Protein 2MXM (pdb70)

Radius of gyration: 7.65 Å; Cα contacts (8 Å, |Δi|>4): 68; chains: 1; bounding box: 20×16×14 Å

Organism: Thrixopelma pruriens (NCBI:txid213387)

Solvent-accessible surface area: 2776 Å² total; per-residue (Å²): 160,45,38,81,111,24,122,130,7,104,70,242,92,66,113,16,27,126,54,18,90,2,12,90,132,81,91,98,0,76,128,113,221

Secondary structure (DSSP, 8-state):
--B-TT-B-BTTB--BPTTEEE-TTSSBEEE--

Structure (mmCIF, N/CA/C/O backbone):
data_2MXM
#
_entry.id   2MXM
#
loop_
_atom_site.group_PDB
_atom_site.id
_atom_site.type_symbol
_atom_site.label_atom_id
_atom_site.label_alt_id
_atom_site.label_comp_id
_atom_site.label_asym_id
_atom_site.label_entity_id
_atom_site.label_seq_id
_atom_site.pdbx_PDB_ins_code
_atom_site.Cartn_x
_atom_site.Cartn_y
_atom_site.Cartn_z
_atom_site.occupancy
_atom_site.B_iso_or_equiv
_atom_site.auth_seq_id
_atom_site.auth_comp_id
_atom_site.auth_asym_id
_atom_site.auth_atom_id
_atom_site.pdbx_PDB_model_num
ATOM 1 N N . ASP A 1 1 ? -11.089 -3.490 -2.173 1.00 0.00 1 ASP A N 1
ATOM 2 C CA . ASP A 1 1 ? -10.109 -4.573 -2.201 1.00 0.00 1 ASP A CA 1
ATOM 3 C C . ASP A 1 1 ? -8.767 -3.949 -1.875 1.00 0.00 1 ASP A C 1
ATOM 4 O O . ASP A 1 1 ? -8.660 -2.709 -1.826 1.00 0.00 1 ASP A O 1
ATOM 15 N N . CYS A 1 2 ? -7.766 -4.744 -1.667 1.00 0.00 2 CYS A N 1
ATOM 16 C CA . CYS A 1 2 ? -6.480 -4.241 -1.296 1.00 0.00 2 CYS A CA 1
ATOM 17 C C . CYS A 1 2 ? -5.684 -3.805 -2.518 1.00 0.00 2 CYS A C 1
ATOM 18 O O . CYS A 1 2 ? -5.872 -4.332 -3.648 1.00 0.00 2 CYS A O 1
ATOM 25 N N . LEU A 1 3 ? -4.832 -2.833 -2.308 1.00 0.00 3 LEU A N 1
ATOM 26 C CA . LEU A 1 3 ? -3.958 -2.343 -3.329 1.00 0.00 3 LEU A CA 1
ATOM 27 C C . LEU A 1 3 ? -2.878 -3.362 -3.532 1.00 0.00 3 LEU A C 1
ATOM 28 O O . LEU A 1 3 ? -2.277 -3.848 -2.569 1.00 0.00 3 LEU A O 1
ATOM 44 N N . LYS A 1 4 ? -2.649 -3.687 -4.747 1.00 0.00 4 LYS A N 1
ATOM 45 C CA . LYS A 1 4 ? -1.759 -4.759 -5.094 1.00 0.00 4 LYS A CA 1
ATOM 46 C C . LYS A 1 4 ? -0.368 -4.249 -5.404 1.00 0.00 4 LYS A C 1
ATOM 47 O O . LYS A 1 4 ? -0.105 -3.054 -5.284 1.00 0.00 4 LYS A O 1
ATOM 66 N N . PHE A 1 5 ? 0.525 -5.145 -5.744 1.00 0.00 5 PHE A N 1
ATOM 67 C CA . PHE A 1 5 ? 1.910 -4.795 -5.974 1.00 0.00 5 PHE A CA 1
ATOM 68 C C . PHE A 1 5 ? 2.039 -3.813 -7.130 1.00 0.00 5 PHE A C 1
ATOM 69 O O . PHE A 1 5 ? 1.614 -4.099 -8.262 1.00 0.00 5 PHE A O 1
ATOM 86 N N . GLY A 1 6 ? 2.589 -2.655 -6.828 1.00 0.00 6 GLY A N 1
ATOM 87 C CA . GLY A 1 6 ? 2.765 -1.631 -7.818 1.00 0.00 6 GLY A CA 1
ATOM 88 C C . GLY A 1 6 ? 1.638 -0.623 -7.809 1.00 0.00 6 GLY A C 1
ATOM 89 O O . GLY A 1 6 ? 1.713 0.412 -8.497 1.00 0.00 6 GLY A O 1
ATOM 93 N N . TRP A 1 7 ? 0.609 -0.882 -7.004 1.00 0.00 7 TRP A N 1
ATOM 94 C CA . TRP A 1 7 ? -0.536 0.002 -6.973 1.00 0.00 7 TRP A CA 1
ATOM 95 C C . TRP A 1 7 ? -0.208 1.232 -6.190 1.00 0.00 7 TRP A C 1
ATOM 96 O O . TRP A 1 7 ? 0.513 1.165 -5.194 1.00 0.00 7 TRP A O 1
ATOM 117 N N . LYS A 1 8 ? -0.712 2.340 -6.642 1.00 0.00 8 LYS A N 1
ATOM 118 C CA . LYS A 1 8 ? -0.419 3.611 -6.035 1.00 0.00 8 LYS A CA 1
ATOM 119 C C . LYS A 1 8 ? -1.225 3.786 -4.756 1.00 0.00 8 LYS A C 1
ATOM 120 O O . LYS A 1 8 ? -2.440 3.518 -4.726 1.00 0.00 8 LYS A O 1
ATOM 139 N N . CYS A 1 9 ? -0.552 4.216 -3.723 1.00 0.00 9 CYS A N 1
ATOM 140 C CA . CYS A 1 9 ? -1.126 4.339 -2.402 1.00 0.00 9 CYS A CA 1
ATOM 141 C C . CYS A 1 9 ? -0.714 5.660 -1.766 1.00 0.00 9 CYS A C 1
ATOM 142 O O . CYS A 1 9 ? -0.032 6.481 -2.393 1.00 0.00 9 CYS A O 1
ATOM 149 N N . ASN A 1 10 ? -1.150 5.872 -0.551 1.00 0.00 10 ASN A N 1
ATOM 150 C CA . ASN A 1 10 ? -0.784 7.023 0.236 1.00 0.00 10 ASN A CA 1
ATOM 151 C C . ASN A 1 10 ? -0.159 6.498 1.500 1.00 0.00 10 ASN A C 1
ATOM 152 O O . ASN A 1 10 ? -0.814 5.762 2.229 1.00 0.00 10 ASN A O 1
ATOM 163 N N . PRO A 1 11 ? 1.103 6.866 1.786 1.00 0.00 11 PRO A N 1
ATOM 164 C CA . PRO A 1 11 ? 1.887 6.305 2.909 1.00 0.00 11 PRO A CA 1
ATOM 165 C C . PRO A 1 11 ? 1.204 6.355 4.292 1.00 0.00 11 PRO A C 1
ATOM 166 O O . PRO A 1 11 ? 1.508 5.538 5.157 1.00 0.00 11 PRO A O 1
ATOM 177 N N . ARG A 1 12 ? 0.289 7.291 4.498 1.00 0.00 12 ARG A N 1
ATOM 178 C CA . ARG A 1 12 ? -0.410 7.384 5.776 1.00 0.00 12 ARG A CA 1
ATOM 179 C C . ARG A 1 12 ? -1.519 6.354 5.915 1.00 0.00 12 ARG A C 1
ATOM 180 O O . ARG A 1 12 ? -1.828 5.914 7.020 1.00 0.00 12 ARG A O 1
ATOM 201 N N . ASN A 1 13 ? -2.104 5.974 4.819 1.00 0.00 13 ASN A N 1
ATOM 202 C CA . ASN A 1 13 ? -3.196 5.022 4.844 1.00 0.00 13 ASN A CA 1
ATOM 203 C C . ASN A 1 13 ? -2.857 3.828 3.990 1.00 0.00 13 ASN A C 1
ATOM 204 O O . ASN A 1 13 ? -3.062 3.836 2.766 1.00 0.00 13 ASN A O 1
ATOM 215 N N . ASP A 1 14 ? -2.292 2.831 4.615 1.00 0.00 14 ASP A N 1
ATOM 216 C CA . ASP A 1 14 ? -1.903 1.624 3.923 1.00 0.00 14 ASP A CA 1
ATOM 217 C C . ASP A 1 14 ? -3.135 0.818 3.601 1.00 0.00 14 ASP A C 1
ATOM 218 O O . ASP A 1 14 ? -3.903 0.441 4.500 1.00 0.00 14 ASP A O 1
ATOM 227 N N . LYS A 1 15 ? -3.349 0.595 2.339 1.00 0.00 15 LYS A N 1
ATOM 228 C CA . LYS A 1 15 ? -4.458 -0.202 1.876 1.00 0.00 15 LYS A CA 1
ATOM 229 C C . LYS A 1 15 ? -3.942 -1.317 1.002 1.00 0.00 15 LYS A C 1
ATOM 230 O O . LYS A 1 15 ? -4.694 -1.933 0.246 1.00 0.00 15 LYS A O 1
ATOM 249 N N . CYS A 1 16 ? -2.670 -1.610 1.145 1.00 0.00 16 CYS A N 1
ATOM 250 C CA . CYS A 1 16 ? -2.038 -2.616 0.333 1.00 0.00 16 CYS A CA 1
ATOM 251 C C . CYS A 1 16 ? -2.378 -4.010 0.871 1.00 0.00 16 CYS A C 1
ATOM 252 O O . CYS A 1 16 ? -2.760 -4.161 2.045 1.00 0.00 16 CYS A O 1
ATOM 259 N N . CYS A 1 17 ? -2.281 -5.000 0.015 1.00 0.00 17 CYS A N 1
ATOM 260 C CA . CYS A 1 17 ? -2.578 -6.389 0.357 1.00 0.00 17 CYS A CA 1
ATOM 261 C C . CYS A 1 17 ? -1.694 -6.927 1.494 1.00 0.00 17 CYS A C 1
ATOM 262 O O . CYS A 1 17 ? -0.688 -6.326 1.852 1.00 0.00 17 CYS A O 1
ATOM 269 N N . SER A 1 18 ? -2.086 -8.036 2.060 1.00 0.00 18 SER A N 1
ATOM 270 C CA . SER A 1 18 ? -1.384 -8.624 3.171 1.00 0.00 18 SER A CA 1
ATOM 271 C C . SER A 1 18 ? 0.011 -9.108 2.748 1.00 0.00 18 SER A C 1
ATOM 272 O O . SER A 1 18 ? 0.152 -9.945 1.848 1.00 0.00 18 SER A O 1
ATOM 280 N N . GLY A 1 19 ? 1.030 -8.530 3.362 1.00 0.00 19 GLY A N 1
ATOM 281 C CA . GLY A 1 19 ? 2.398 -8.862 3.025 1.00 0.00 19 GLY A CA 1
ATOM 282 C C . GLY A 1 19 ?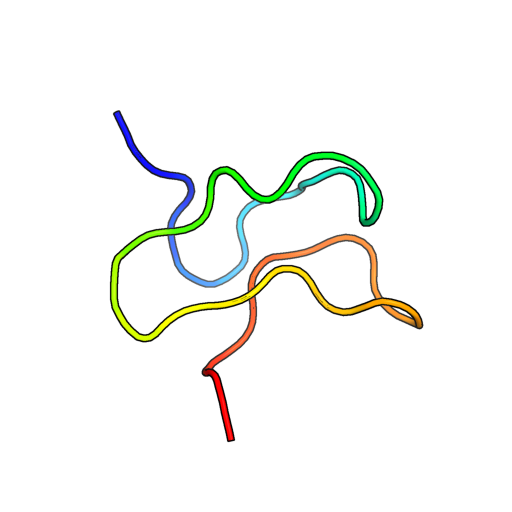 2.989 -7.809 2.124 1.00 0.00 19 GLY A C 1
ATOM 283 O O . GLY A 1 19 ? 4.169 -7.849 1.757 1.00 0.00 19 GLY A O 1
ATOM 287 N N . LEU A 1 20 ? 2.165 -6.872 1.774 1.00 0.00 20 LEU A N 1
ATOM 288 C CA . LEU A 1 20 ? 2.505 -5.804 0.917 1.00 0.00 20 LEU A CA 1
ATOM 289 C C . LEU A 1 20 ? 2.331 -4.524 1.718 1.00 0.00 20 LEU A C 1
ATOM 290 O O . LEU A 1 20 ? 1.408 -4.429 2.524 1.00 0.00 20 LEU A O 1
ATOM 306 N N . LYS A 1 21 ? 3.177 -3.566 1.522 1.00 0.00 21 LYS A N 1
ATOM 307 C CA . LYS A 1 21 ? 3.108 -2.354 2.294 1.00 0.00 21 LYS A CA 1
ATOM 308 C C . LYS A 1 21 ? 3.327 -1.142 1.414 1.00 0.00 21 LYS A C 1
ATOM 309 O O . LYS A 1 21 ? 4.053 -1.201 0.420 1.00 0.00 21 LYS A O 1
ATOM 328 N N . CYS A 1 22 ? 2.688 -0.074 1.765 1.00 0.00 22 CYS A N 1
ATOM 329 C CA . CYS A 1 22 ? 2.851 1.175 1.076 1.00 0.00 22 CYS A CA 1
ATOM 330 C C . CYS A 1 22 ? 4.167 1.789 1.539 1.00 0.00 22 CYS A C 1
ATOM 331 O O . CYS A 1 22 ? 4.378 1.986 2.753 1.00 0.00 22 CYS A O 1
ATOM 338 N N . GLY A 1 23 ? 5.068 2.031 0.607 1.00 0.00 23 GLY A N 1
ATOM 339 C CA . GLY A 1 23 ? 6.353 2.568 0.966 1.00 0.00 23 GLY A CA 1
ATOM 340 C C . GLY A 1 23 ? 6.287 4.034 1.274 1.00 0.00 23 GLY A C 1
ATOM 341 O O . GLY A 1 23 ? 5.652 4.796 0.555 1.00 0.00 23 GLY A O 1
ATOM 345 N N . SER A 1 24 ? 6.982 4.423 2.302 1.00 0.00 24 SER A N 1
ATOM 346 C CA . SER A 1 24 ? 6.990 5.785 2.781 1.00 0.00 24 SER A CA 1
ATOM 347 C C . SER A 1 24 ? 7.719 6.711 1.818 1.00 0.00 24 SER A C 1
ATOM 348 O O . SER A 1 24 ? 7.261 7.818 1.535 1.00 0.00 24 SER A O 1
ATOM 356 N N . ASN A 1 25 ? 8.827 6.236 1.284 1.00 0.00 25 ASN A N 1
ATOM 357 C CA . ASN A 1 25 ? 9.618 7.011 0.330 1.00 0.00 25 ASN A CA 1
ATOM 358 C C . ASN A 1 25 ? 9.206 6.651 -1.087 1.00 0.00 25 ASN A C 1
ATOM 359 O O . ASN A 1 25 ? 9.870 6.997 -2.066 1.00 0.00 25 ASN A O 1
ATOM 370 N N . HIS A 1 26 ? 8.084 5.979 -1.184 1.00 0.00 26 HIS A N 1
ATOM 371 C CA . HIS A 1 26 ? 7.512 5.577 -2.439 1.00 0.00 26 HIS A CA 1
ATOM 372 C C . HIS A 1 26 ? 6.107 6.124 -2.517 1.00 0.00 26 HIS A C 1
ATOM 373 O O . HIS A 1 26 ? 5.696 6.921 -1.663 1.00 0.00 26 HIS A O 1
ATOM 387 N N . ASN A 1 27 ? 5.392 5.749 -3.531 1.00 0.00 27 ASN A N 1
ATOM 388 C CA . ASN A 1 27 ? 4.022 6.184 -3.692 1.00 0.00 27 ASN A CA 1
ATOM 389 C C . ASN A 1 27 ? 3.196 4.985 -4.128 1.00 0.00 27 ASN A C 1
ATOM 390 O O . ASN A 1 27 ? 2.059 5.091 -4.582 1.00 0.00 27 ASN A O 1
ATOM 401 N N . TRP A 1 28 ? 3.771 3.831 -3.917 1.00 0.00 28 TRP A N 1
ATOM 402 C CA . TRP A 1 28 ? 3.177 2.583 -4.332 1.00 0.00 28 TRP A CA 1
ATOM 403 C C . TRP A 1 28 ? 3.380 1.466 -3.309 1.00 0.00 28 TRP A C 1
ATOM 404 O O . TRP A 1 28 ? 4.235 1.555 -2.406 1.00 0.00 28 TRP A O 1
ATOM 425 N N . CYS A 1 29 ? 2.58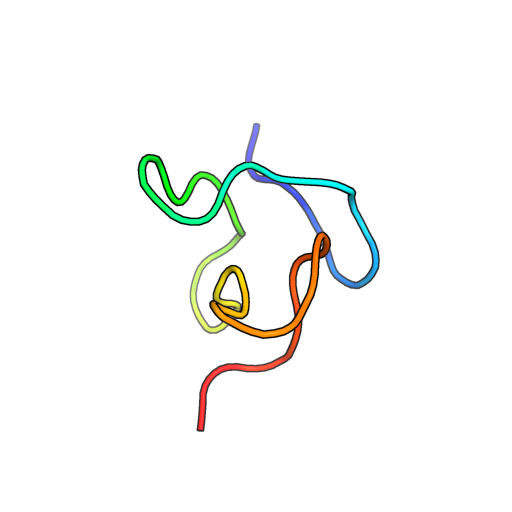7 0.451 -3.466 1.00 0.00 29 CYS A N 1
ATOM 426 C CA . CYS A 1 29 ? 2.628 -0.746 -2.669 1.00 0.00 29 CYS A CA 1
ATOM 427 C C . CYS A 1 29 ? 3.799 -1.648 -3.095 1.00 0.00 29 CYS A C 1
ATOM 428 O O . CYS A 1 29 ? 3.846 -2.122 -4.246 1.00 0.00 29 CYS A O 1
ATOM 435 N N . LYS A 1 30 ? 4.732 -1.869 -2.184 1.00 0.00 30 LYS A N 1
ATOM 436 C CA . LYS A 1 30 ? 5.890 -2.728 -2.413 1.00 0.00 30 LYS A CA 1
ATOM 437 C C . LYS A 1 30 ? 5.861 -3.860 -1.402 1.00 0.00 30 LYS A C 1
ATOM 438 O O . LYS A 1 30 ? 5.087 -3.810 -0.445 1.00 0.00 30 LYS A O 1
ATOM 457 N N . LEU A 1 31 ? 6.678 -4.865 -1.604 1.00 0.00 31 LEU A N 1
ATOM 458 C CA . LEU A 1 31 ? 6.686 -6.032 -0.728 1.00 0.00 31 LEU A CA 1
ATOM 459 C C . LEU A 1 31 ? 7.223 -5.671 0.635 1.00 0.00 31 LEU A C 1
ATOM 460 O O . LEU A 1 31 ? 8.299 -5.073 0.750 1.00 0.00 31 LEU A O 1
ATOM 476 N N . HIS A 1 32 ? 6.470 -6.020 1.656 1.00 0.00 32 HIS A N 1
ATOM 477 C CA . HIS A 1 32 ? 6.812 -5.690 3.017 1.00 0.00 32 HIS A CA 1
ATOM 478 C C . HIS A 1 32 ? 8.028 -6.484 3.480 1.00 0.00 32 HIS A C 1
ATOM 479 O O . HIS A 1 32 ? 8.041 -7.722 3.433 1.00 0.00 32 HIS A O 1
ATOM 493 N N . LEU A 1 33 ? 9.030 -5.780 3.903 1.00 0.00 33 LEU A N 1
ATOM 494 C CA . LEU A 1 33 ? 10.231 -6.376 4.397 1.00 0.00 33 LEU A CA 1
ATOM 495 C C . LEU A 1 33 ? 10.779 -5.479 5.485 1.00 0.00 33 LEU A C 1
ATOM 496 O O . LEU A 1 33 ? 10.453 -5.690 6.657 1.00 0.00 33 LEU A O 1
ATOM 513 N N . ASP A 1 1 ? -11.404 -4.958 -1.973 1.00 0.00 1 ASP A N 2
ATOM 514 C CA . ASP A 1 1 ? -10.103 -5.603 -2.046 1.00 0.00 1 ASP A CA 2
ATOM 515 C C . ASP A 1 1 ? -9.027 -4.630 -1.648 1.00 0.00 1 ASP A C 2
ATOM 516 O O . ASP A 1 1 ? -9.295 -3.439 -1.460 1.00 0.00 1 ASP A O 2
ATOM 527 N N . CYS A 1 2 ? -7.838 -5.137 -1.492 1.00 0.00 2 CYS A N 2
ATOM 528 C CA . CYS A 1 2 ? -6.669 -4.362 -1.131 1.00 0.00 2 CYS A CA 2
ATOM 529 C C . CYS A 1 2 ? -5.933 -3.848 -2.376 1.00 0.00 2 CYS A C 2
ATOM 530 O O . CYS A 1 2 ? -6.230 -4.270 -3.504 1.00 0.00 2 CYS A O 2
ATOM 537 N N . LEU A 1 3 ? -4.987 -2.949 -2.173 1.00 0.00 3 LEU A N 2
ATOM 538 C CA . LEU A 1 3 ? -4.165 -2.440 -3.248 1.00 0.00 3 LEU A CA 2
ATOM 539 C C . LEU A 1 3 ? -3.095 -3.466 -3.555 1.00 0.00 3 LEU A C 2
ATOM 540 O O . LEU A 1 3 ? -2.456 -4.000 -2.637 1.00 0.00 3 LEU A O 2
ATOM 556 N N . LYS A 1 4 ? -2.884 -3.721 -4.810 1.00 0.00 4 LYS A N 2
ATOM 557 C CA . LYS A 1 4 ? -1.955 -4.762 -5.234 1.00 0.00 4 LYS A CA 2
ATOM 558 C C . LYS A 1 4 ? -0.547 -4.210 -5.397 1.00 0.00 4 LYS A C 2
ATOM 559 O O . LYS A 1 4 ? -0.312 -3.014 -5.198 1.00 0.00 4 LYS A O 2
ATOM 578 N N . PHE A 1 5 ? 0.389 -5.083 -5.737 1.00 0.00 5 PHE A N 2
ATOM 579 C CA . PHE A 1 5 ? 1.779 -4.702 -5.913 1.00 0.00 5 PHE A CA 2
ATOM 580 C C . PHE A 1 5 ? 1.911 -3.665 -7.008 1.00 0.00 5 PHE A C 2
ATOM 581 O O . PHE A 1 5 ? 1.378 -3.830 -8.104 1.00 0.00 5 PHE A O 2
ATOM 598 N N . GLY A 1 6 ? 2.561 -2.580 -6.683 1.00 0.00 6 GLY A N 2
ATOM 599 C CA . GLY A 1 6 ? 2.762 -1.535 -7.634 1.00 0.00 6 GLY A CA 2
ATOM 600 C C . GLY A 1 6 ? 1.665 -0.507 -7.603 1.00 0.00 6 GLY A C 2
ATOM 601 O O . GLY A 1 6 ? 1.777 0.533 -8.247 1.00 0.00 6 GLY A O 2
ATOM 605 N N . TRP A 1 7 ? 0.613 -0.760 -6.841 1.00 0.00 7 TRP A N 2
ATOM 606 C CA . TRP A 1 7 ? -0.487 0.181 -6.791 1.00 0.00 7 TRP A CA 2
ATOM 607 C C . TRP A 1 7 ? -0.117 1.360 -5.947 1.00 0.00 7 TRP A C 2
ATOM 608 O O . TRP A 1 7 ? 0.539 1.204 -4.923 1.00 0.00 7 TRP A O 2
ATOM 629 N N . LYS A 1 8 ? -0.508 2.528 -6.386 1.00 0.00 8 LYS A N 2
ATOM 630 C CA . LYS A 1 8 ? -0.195 3.754 -5.691 1.00 0.00 8 LYS A CA 2
ATOM 631 C C . LYS A 1 8 ? -0.908 3.795 -4.353 1.00 0.00 8 LYS A C 2
ATOM 632 O O . LYS A 1 8 ? -2.146 3.735 -4.285 1.00 0.00 8 LYS A O 2
ATOM 651 N N . CYS A 1 9 ? -0.140 3.871 -3.311 1.00 0.00 9 CYS A N 2
ATOM 652 C CA . CYS A 1 9 ? -0.661 3.881 -1.976 1.00 0.00 9 CYS A CA 2
ATOM 653 C C . CYS A 1 9 ? -0.679 5.302 -1.455 1.00 0.00 9 CYS A C 2
ATOM 654 O O . CYS A 1 9 ? -0.175 6.233 -2.117 1.00 0.00 9 CYS A O 2
ATOM 661 N N . ASN A 1 10 ? -1.248 5.480 -0.299 1.00 0.00 10 ASN A N 2
ATOM 662 C CA . ASN A 1 10 ? -1.329 6.768 0.318 1.00 0.00 10 ASN A CA 2
ATOM 663 C C . ASN A 1 10 ? -0.430 6.732 1.527 1.00 0.00 10 ASN A C 2
ATOM 664 O O . ASN A 1 10 ? -0.538 5.816 2.328 1.00 0.00 10 ASN A O 2
ATOM 675 N N . PRO A 1 11 ? 0.493 7.694 1.672 1.00 0.00 11 PRO A N 2
ATOM 676 C CA . PRO A 1 11 ? 1.429 7.728 2.802 1.00 0.00 11 PRO A CA 2
ATOM 677 C C . PRO A 1 11 ? 0.724 7.696 4.156 1.00 0.00 11 PRO A C 2
ATOM 678 O O . PRO A 1 11 ? 1.213 7.092 5.111 1.00 0.00 11 PRO A O 2
ATOM 689 N N . ARG A 1 12 ? -0.430 8.314 4.231 1.00 0.00 12 ARG A N 2
ATOM 690 C CA . ARG A 1 12 ? -1.173 8.329 5.462 1.00 0.00 12 ARG A CA 2
ATOM 691 C C . ARG A 1 12 ? -1.893 7.020 5.718 1.00 0.00 12 ARG A C 2
ATOM 692 O O . ARG A 1 12 ? -2.007 6.589 6.860 1.00 0.00 12 ARG A O 2
ATOM 713 N N . ASN A 1 13 ? -2.343 6.371 4.676 1.00 0.00 13 ASN A N 2
ATOM 714 C CA . ASN A 1 13 ? -3.123 5.155 4.835 1.00 0.00 13 ASN A CA 2
ATOM 715 C C . ASN A 1 13 ? -2.728 4.055 3.857 1.00 0.00 13 ASN A C 2
ATOM 716 O O . ASN A 1 13 ? -2.903 4.168 2.637 1.00 0.00 13 ASN A O 2
ATOM 727 N N . ASP A 1 14 ? -2.166 3.007 4.407 1.00 0.00 14 ASP A N 2
ATOM 728 C CA . ASP A 1 14 ? -1.786 1.828 3.649 1.00 0.00 14 ASP A CA 2
ATOM 729 C C . ASP A 1 14 ? -3.004 0.966 3.451 1.00 0.00 14 ASP A C 2
ATOM 730 O O . ASP A 1 14 ? -3.684 0.616 4.412 1.00 0.00 14 ASP A O 2
ATOM 739 N N . LYS A 1 15 ? -3.300 0.652 2.233 1.00 0.00 15 LYS A N 2
ATOM 740 C CA . LYS A 1 15 ? -4.414 -0.216 1.928 1.00 0.00 15 LYS A CA 2
ATOM 741 C C . LYS A 1 15 ? -3.913 -1.356 1.070 1.00 0.00 15 LYS A C 2
ATOM 742 O O . LYS A 1 15 ? -4.675 -1.982 0.337 1.00 0.00 15 LYS A O 2
ATOM 761 N N . CYS A 1 16 ? -2.633 -1.651 1.200 1.00 0.00 16 CYS A N 2
ATOM 762 C CA . CYS A 1 16 ? -2.003 -2.665 0.388 1.00 0.00 16 CYS A CA 2
ATOM 763 C C . CYS A 1 16 ? -2.353 -4.062 0.903 1.00 0.00 16 CYS A C 2
ATOM 764 O O . CYS A 1 16 ? -2.722 -4.233 2.075 1.00 0.00 16 CYS A O 2
ATOM 771 N N . CYS A 1 17 ? -2.276 -5.029 0.025 1.00 0.00 17 CYS A N 2
ATOM 772 C CA . CYS A 1 17 ? -2.593 -6.423 0.332 1.00 0.00 17 CYS A CA 2
ATOM 773 C C . CYS A 1 17 ? -1.702 -7.029 1.417 1.00 0.00 17 CYS A C 2
ATOM 774 O O . CYS A 1 17 ? -0.711 -6.430 1.842 1.00 0.00 17 CYS A O 2
ATOM 781 N N . SER A 1 18 ? -2.079 -8.196 1.881 1.00 0.00 18 SER A N 2
ATOM 782 C CA . SER A 1 18 ? -1.339 -8.899 2.883 1.00 0.00 18 SER A CA 2
ATOM 783 C C . SER A 1 18 ? 0.034 -9.287 2.333 1.00 0.00 18 SER A C 2
ATOM 784 O O . SER A 1 18 ? 0.136 -9.875 1.236 1.00 0.00 18 SER A O 2
ATOM 792 N N . GLY A 1 19 ? 1.073 -8.909 3.050 1.00 0.00 19 GLY A N 2
ATOM 793 C CA . GLY A 1 19 ? 2.423 -9.194 2.620 1.00 0.00 19 GLY A CA 2
ATOM 794 C C . GLY A 1 19 ? 2.946 -8.101 1.729 1.00 0.00 19 GLY A C 2
ATOM 795 O O . GLY A 1 19 ? 3.999 -8.233 1.087 1.00 0.00 19 GLY A O 2
ATOM 799 N N . LEU A 1 20 ? 2.231 -7.017 1.700 1.00 0.00 20 LEU A N 2
ATOM 800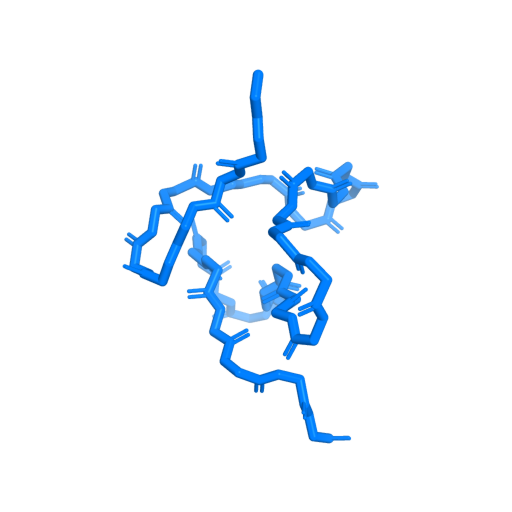 C CA . LEU A 1 20 ? 2.544 -5.912 0.872 1.00 0.00 20 LEU A CA 2
ATOM 801 C C . LEU A 1 20 ? 2.471 -4.665 1.743 1.00 0.00 20 LEU A C 2
ATOM 802 O O . LEU A 1 20 ? 1.651 -4.608 2.666 1.00 0.00 20 LEU A O 2
ATOM 818 N N . LYS A 1 21 ? 3.300 -3.695 1.483 1.00 0.00 21 LYS A N 2
ATOM 819 C CA . LYS A 1 21 ? 3.308 -2.497 2.292 1.00 0.00 21 LYS A CA 2
ATOM 820 C C . LYS A 1 21 ? 3.620 -1.300 1.427 1.00 0.00 21 LYS A C 2
ATOM 821 O O . LYS A 1 21 ? 4.404 -1.393 0.485 1.00 0.00 21 LYS A O 2
ATOM 840 N N . CYS A 1 22 ? 2.988 -0.216 1.735 1.00 0.00 22 CYS A N 2
ATOM 841 C CA . CYS A 1 22 ? 3.210 1.066 1.100 1.00 0.00 22 CYS A CA 2
ATOM 842 C C . CYS A 1 22 ? 4.671 1.482 1.310 1.00 0.00 22 CYS A C 2
ATOM 843 O O . CYS A 1 22 ? 5.222 1.320 2.421 1.00 0.00 22 CYS A O 2
ATOM 850 N N . GLY A 1 23 ? 5.306 1.945 0.260 1.00 0.00 23 GLY A N 2
ATOM 851 C CA . GLY A 1 23 ? 6.688 2.344 0.338 1.00 0.00 23 GLY A CA 2
ATOM 852 C C . GLY A 1 23 ? 6.873 3.704 0.976 1.00 0.00 23 GLY A C 2
ATOM 853 O O . GLY A 1 23 ? 5.930 4.505 1.046 1.00 0.00 23 GLY A O 2
ATOM 857 N N . SER A 1 24 ? 8.064 3.952 1.463 1.00 0.00 24 SER A N 2
ATOM 858 C CA . SER A 1 24 ? 8.416 5.213 2.044 1.00 0.00 24 SER A CA 2
ATOM 859 C C . SER A 1 24 ? 8.606 6.228 0.926 1.00 0.00 24 SER A C 2
ATOM 860 O O . SER A 1 24 ? 7.903 7.251 0.849 1.00 0.00 24 SER A O 2
ATOM 868 N N . ASN A 1 25 ? 9.548 5.930 0.069 1.00 0.00 25 ASN A N 2
ATOM 869 C CA . ASN A 1 25 ? 9.782 6.676 -1.138 1.00 0.00 25 ASN A CA 2
ATOM 870 C C . ASN A 1 25 ? 9.106 5.899 -2.223 1.00 0.00 25 ASN A C 2
ATOM 871 O O . ASN A 1 25 ? 9.118 4.655 -2.170 1.00 0.00 25 ASN A O 2
ATOM 882 N N . HIS A 1 26 ? 8.526 6.597 -3.183 1.00 0.00 26 HIS A N 2
ATOM 883 C CA . HIS A 1 26 ? 7.682 5.986 -4.211 1.00 0.00 26 HIS A CA 2
ATOM 884 C C . HIS A 1 26 ? 6.474 5.387 -3.549 1.00 0.00 26 HIS A C 2
ATOM 885 O O . HIS A 1 26 ? 6.506 4.257 -3.048 1.00 0.00 26 HIS A O 2
ATOM 899 N N . ASN A 1 27 ? 5.423 6.143 -3.501 1.00 0.00 27 ASN A N 2
ATOM 900 C CA . ASN A 1 27 ? 4.236 5.713 -2.827 1.00 0.00 27 ASN A CA 2
ATOM 901 C C . ASN A 1 27 ? 3.431 4.721 -3.606 1.00 0.00 27 ASN A C 2
ATOM 902 O O . ASN A 1 27 ? 2.433 5.043 -4.252 1.00 0.00 27 ASN A O 2
ATOM 913 N N . TRP A 1 28 ? 3.916 3.528 -3.586 1.00 0.00 28 TRP A N 2
ATOM 914 C CA . TRP A 1 28 ? 3.267 2.404 -4.143 1.00 0.00 28 TRP A CA 2
ATOM 915 C C . TRP A 1 28 ? 3.409 1.225 -3.207 1.00 0.00 28 TRP A C 2
ATOM 916 O O . TRP A 1 28 ? 4.252 1.231 -2.299 1.00 0.00 28 TRP A O 2
ATOM 937 N N . CYS A 1 29 ? 2.573 0.273 -3.392 1.00 0.00 29 CYS A N 2
ATOM 938 C CA . CYS A 1 29 ? 2.595 -0.945 -2.640 1.00 0.00 29 CYS A CA 2
ATOM 939 C C . CYS A 1 29 ? 3.788 -1.810 -3.067 1.00 0.00 29 CYS A C 2
ATOM 940 O O . CYS A 1 29 ? 3.866 -2.263 -4.223 1.00 0.00 29 CYS A O 2
ATOM 947 N N . LYS A 1 30 ? 4.727 -1.987 -2.158 1.00 0.00 30 LYS A N 2
ATOM 948 C CA . LYS A 1 30 ? 5.930 -2.770 -2.388 1.00 0.00 30 LYS A CA 2
ATOM 949 C C . LYS A 1 30 ? 5.832 -4.050 -1.576 1.00 0.00 30 LYS A C 2
ATOM 950 O O . LYS A 1 30 ? 4.927 -4.184 -0.743 1.00 0.00 30 LYS A O 2
ATOM 969 N N . LEU A 1 31 ? 6.753 -4.972 -1.795 1.00 0.00 31 LEU A N 2
ATOM 970 C CA . LEU A 1 31 ? 6.784 -6.214 -1.040 1.00 0.00 31 LEU A CA 2
ATOM 971 C C . LEU A 1 31 ? 7.153 -5.907 0.400 1.00 0.00 31 LEU A C 2
ATOM 972 O O . LEU A 1 31 ? 8.159 -5.217 0.656 1.00 0.00 31 LEU A O 2
ATOM 988 N N . HIS A 1 32 ? 6.344 -6.372 1.327 1.00 0.00 32 HIS A N 2
ATOM 989 C CA . HIS A 1 32 ? 6.599 -6.139 2.734 1.00 0.00 32 HIS A CA 2
ATOM 990 C C . HIS A 1 32 ? 7.720 -7.044 3.202 1.00 0.00 32 HIS A C 2
ATOM 991 O O . HIS A 1 32 ? 7.566 -8.270 3.258 1.00 0.00 32 HIS A O 2
ATOM 1005 N N . LEU A 1 33 ? 8.828 -6.448 3.497 1.00 0.00 33 LEU A N 2
ATOM 1006 C CA . LEU A 1 33 ? 9.980 -7.149 3.962 1.00 0.00 33 LEU A CA 2
ATOM 1007 C C . LEU A 1 33 ? 10.085 -6.938 5.450 1.00 0.00 33 LEU A C 2
ATOM 1008 O O . LEU A 1 33 ? 9.691 -7.832 6.213 1.00 0.00 33 LEU A O 2
ATOM 1025 N N . ASP A 1 1 ? -11.348 -4.344 -1.132 1.00 0.00 1 ASP A N 3
ATOM 1026 C CA . ASP A 1 1 ? -10.244 -4.657 -2.048 1.00 0.00 1 ASP A CA 3
ATOM 1027 C C . ASP A 1 1 ? -8.957 -4.054 -1.524 1.00 0.00 1 ASP A C 3
ATOM 1028 O O . ASP A 1 1 ? -8.939 -2.915 -1.060 1.00 0.00 1 ASP A O 3
ATOM 1039 N N . CYS A 1 2 ? -7.912 -4.828 -1.511 1.00 0.00 2 CYS A N 3
ATOM 1040 C CA . CYS A 1 2 ? -6.613 -4.328 -1.131 1.00 0.00 2 CYS A CA 3
ATOM 1041 C C . CYS A 1 2 ? -5.850 -3.848 -2.369 1.00 0.00 2 CYS A C 3
ATOM 1042 O O . CYS A 1 2 ? -6.179 -4.244 -3.500 1.00 0.00 2 CYS A O 3
ATOM 1049 N N . LEU A 1 3 ? -4.879 -2.984 -2.181 1.00 0.00 3 LEU A N 3
ATOM 1050 C CA . LEU A 1 3 ? -4.080 -2.498 -3.289 1.00 0.00 3 LEU A CA 3
ATOM 1051 C C . LEU A 1 3 ? -3.058 -3.548 -3.681 1.00 0.00 3 LEU A C 3
ATOM 1052 O O . LEU A 1 3 ? -2.463 -4.209 -2.810 1.00 0.00 3 LEU A O 3
ATOM 1068 N N . LYS A 1 4 ? -2.848 -3.681 -4.967 1.00 0.00 4 LYS A N 3
ATOM 1069 C CA . LYS A 1 4 ? -1.977 -4.698 -5.525 1.00 0.00 4 LYS A CA 3
ATOM 1070 C C . LYS A 1 4 ? -0.545 -4.179 -5.638 1.00 0.00 4 LYS A C 3
ATOM 1071 O O . LYS A 1 4 ? -0.268 -3.025 -5.312 1.00 0.00 4 LYS A O 3
ATOM 1090 N N . PHE A 1 5 ? 0.353 -5.025 -6.108 1.00 0.00 5 PHE A N 3
ATOM 1091 C CA . PHE A 1 5 ? 1.758 -4.672 -6.244 1.00 0.00 5 PHE A CA 3
ATOM 1092 C C . PHE A 1 5 ? 1.937 -3.568 -7.281 1.00 0.00 5 PHE A C 3
ATOM 1093 O O . PHE A 1 5 ? 1.480 -3.688 -8.423 1.00 0.00 5 PHE A O 3
ATOM 1110 N N . GLY A 1 6 ? 2.576 -2.504 -6.879 1.00 0.00 6 GLY A N 3
ATOM 1111 C CA . GLY A 1 6 ? 2.799 -1.397 -7.765 1.00 0.00 6 GLY A CA 3
ATOM 1112 C C . GLY A 1 6 ? 1.641 -0.425 -7.785 1.00 0.00 6 GLY A C 3
ATOM 1113 O O . GLY A 1 6 ? 1.626 0.505 -8.590 1.00 0.00 6 GLY A O 3
ATOM 1117 N N . TRP A 1 7 ? 0.669 -0.628 -6.915 1.00 0.00 7 TRP A N 3
ATOM 1118 C CA . TRP A 1 7 ? -0.463 0.280 -6.857 1.00 0.00 7 TRP A CA 3
ATOM 1119 C C . TRP A 1 7 ? -0.148 1.437 -5.961 1.00 0.00 7 TRP A C 3
ATOM 1120 O O . TRP A 1 7 ? 0.529 1.274 -4.946 1.00 0.00 7 TRP A O 3
ATOM 1141 N N . LYS A 1 8 ? -0.611 2.600 -6.342 1.00 0.00 8 LYS A N 3
ATOM 1142 C CA . LYS A 1 8 ? -0.340 3.805 -5.603 1.00 0.00 8 LYS A CA 3
ATOM 1143 C C . LYS A 1 8 ? -1.191 3.859 -4.360 1.00 0.00 8 LYS A C 3
ATOM 1144 O O . LYS A 1 8 ? -2.431 3.756 -4.422 1.00 0.00 8 LYS A O 3
ATOM 1163 N N . CYS A 1 9 ? -0.538 3.990 -3.256 1.00 0.00 9 CYS A N 3
ATOM 1164 C CA . CYS A 1 9 ? -1.185 4.032 -1.989 1.00 0.00 9 CYS A CA 3
ATOM 1165 C C . CYS A 1 9 ? -1.220 5.462 -1.477 1.00 0.00 9 CYS A C 3
ATOM 1166 O O . CYS A 1 9 ? -0.770 6.394 -2.164 1.00 0.00 9 CYS A O 3
ATOM 1173 N N . ASN A 1 10 ? -1.759 5.654 -0.312 1.00 0.00 10 ASN A N 3
ATOM 1174 C CA . ASN A 1 10 ? -1.823 6.963 0.283 1.00 0.00 10 ASN A CA 3
ATOM 1175 C C . ASN A 1 10 ? -0.685 7.115 1.237 1.00 0.00 10 ASN A C 3
ATOM 1176 O O . ASN A 1 10 ? -0.412 6.199 2.006 1.00 0.00 10 ASN A O 3
ATOM 1187 N N . PRO A 1 11 ? -0.001 8.265 1.240 1.00 0.00 11 PRO A N 3
ATOM 1188 C CA . PRO A 1 11 ? 1.058 8.538 2.218 1.00 0.00 11 PRO A CA 3
ATOM 1189 C C . PRO A 1 11 ? 0.479 8.586 3.646 1.00 0.00 11 PRO A C 3
ATOM 1190 O O . PRO A 1 11 ? 1.202 8.480 4.645 1.00 0.00 11 PRO A O 3
ATOM 1201 N N . ARG A 1 12 ? -0.835 8.734 3.713 1.00 0.00 12 ARG A N 3
ATOM 1202 C CA . ARG A 1 12 ? -1.567 8.760 4.949 1.00 0.00 12 ARG A CA 3
ATOM 1203 C C . ARG A 1 12 ? -1.818 7.372 5.527 1.00 0.00 12 ARG A C 3
ATOM 1204 O O . ARG A 1 12 ? -1.790 7.196 6.754 1.00 0.00 12 ARG A O 3
ATOM 1225 N N . ASN A 1 13 ? -2.055 6.379 4.664 1.00 0.00 13 ASN A N 3
ATOM 1226 C CA . ASN A 1 13 ? -2.404 5.060 5.129 1.00 0.00 13 ASN A CA 3
ATOM 1227 C C . ASN A 1 13 ? -2.084 3.964 4.111 1.00 0.00 13 ASN A C 3
ATOM 1228 O O . ASN A 1 13 ? -2.314 4.112 2.901 1.00 0.00 13 ASN A O 3
ATOM 1239 N N . ASP A 1 14 ? -1.521 2.887 4.621 1.00 0.00 14 ASP A N 3
ATOM 1240 C CA . ASP A 1 14 ? -1.223 1.679 3.844 1.00 0.00 14 ASP A CA 3
ATOM 1241 C C . ASP A 1 14 ? -2.528 0.960 3.552 1.00 0.00 14 ASP A C 3
ATOM 1242 O O . ASP A 1 14 ? -3.318 0.710 4.470 1.00 0.00 14 ASP A O 3
ATOM 1251 N N . LYS A 1 15 ? -2.767 0.648 2.302 1.00 0.00 15 LYS A N 3
ATOM 1252 C CA . LYS A 1 15 ? -3.967 -0.075 1.907 1.00 0.00 15 LYS A CA 3
ATOM 1253 C C . LYS A 1 15 ? -3.605 -1.256 1.030 1.00 0.00 15 LYS A C 3
ATOM 1254 O O . LYS A 1 15 ? -4.443 -1.806 0.307 1.00 0.00 15 LYS A O 3
ATOM 1273 N N . CYS A 1 16 ? -2.385 -1.689 1.151 1.00 0.00 16 CYS A N 3
ATOM 1274 C CA . CYS A 1 16 ? -1.875 -2.771 0.342 1.00 0.00 16 CYS A CA 3
ATOM 1275 C C . CYS A 1 16 ? -2.338 -4.115 0.914 1.00 0.00 16 CYS A C 3
ATOM 1276 O O . CYS A 1 16 ? -2.772 -4.189 2.077 1.00 0.00 16 CYS A O 3
ATOM 1283 N N . CYS A 1 17 ? -2.295 -5.157 0.102 1.00 0.00 17 CYS A N 3
ATOM 1284 C CA . CYS A 1 17 ? -2.674 -6.503 0.541 1.00 0.00 17 CYS A CA 3
ATOM 1285 C C . CYS A 1 17 ? -1.704 -7.026 1.609 1.00 0.00 17 CYS A C 3
ATOM 1286 O O . CYS A 1 17 ? -0.635 -6.433 1.844 1.00 0.00 17 CYS A O 3
ATOM 1293 N N . SER A 1 18 ? -2.074 -8.094 2.270 1.00 0.00 18 SER A N 3
ATOM 1294 C CA . SER A 1 18 ? -1.231 -8.699 3.265 1.00 0.00 18 SER A CA 3
ATOM 1295 C C . SER A 1 18 ? -0.006 -9.314 2.580 1.00 0.00 18 SER A C 3
ATOM 1296 O O . SER A 1 18 ? -0.129 -10.019 1.562 1.00 0.00 18 SER A O 3
ATOM 1304 N N . GLY A 1 19 ? 1.158 -9.004 3.088 1.00 0.00 19 GLY A N 3
ATOM 1305 C CA . GLY A 1 19 ? 2.383 -9.457 2.469 1.00 0.00 19 GLY A CA 3
ATOM 1306 C C . GLY A 1 19 ? 2.896 -8.416 1.496 1.00 0.00 19 GLY A C 3
ATOM 1307 O O . GLY A 1 19 ? 3.834 -8.654 0.725 1.00 0.00 19 GLY A O 3
ATOM 1311 N N . LEU A 1 20 ? 2.285 -7.260 1.535 1.00 0.00 20 LEU A N 3
ATOM 1312 C CA . LEU A 1 20 ? 2.627 -6.163 0.682 1.00 0.00 20 LEU A CA 3
ATOM 1313 C C . LEU A 1 20 ? 2.696 -4.922 1.597 1.00 0.00 20 LEU A C 3
ATOM 1314 O O . LEU A 1 20 ? 2.013 -4.895 2.629 1.00 0.00 20 LEU A O 3
ATOM 1330 N N . LYS A 1 21 ? 3.505 -3.937 1.271 1.00 0.00 21 LYS A N 3
ATOM 1331 C CA . LYS A 1 21 ? 3.649 -2.764 2.138 1.00 0.00 21 LYS A CA 3
ATOM 1332 C C . LYS A 1 21 ? 3.752 -1.462 1.353 1.00 0.00 21 LYS A C 3
ATOM 1333 O O . LYS A 1 21 ? 4.415 -1.387 0.311 1.00 0.00 21 LYS A O 3
ATOM 1352 N N . CYS A 1 22 ? 3.113 -0.466 1.882 1.00 0.00 22 CYS A N 3
ATOM 1353 C CA . CYS A 1 22 ? 3.161 0.889 1.396 1.00 0.00 22 CYS A CA 3
ATOM 1354 C C . CYS A 1 22 ? 4.109 1.669 2.287 1.00 0.00 22 CYS A C 3
ATOM 1355 O O . CYS A 1 22 ? 3.775 2.000 3.433 1.00 0.00 22 CYS A O 3
ATOM 1362 N N . GLY A 1 23 ? 5.292 1.898 1.806 1.00 0.00 23 GLY A N 3
ATOM 1363 C CA . GLY A 1 23 ? 6.275 2.607 2.572 1.00 0.00 23 GLY A CA 3
ATOM 1364 C C . GLY A 1 23 ? 6.387 4.047 2.146 1.00 0.00 23 GLY A C 3
ATOM 1365 O O . GLY A 1 23 ? 5.577 4.531 1.360 1.00 0.00 23 GLY A O 3
ATOM 1369 N N . SER A 1 24 ? 7.376 4.727 2.654 1.00 0.00 24 SER A N 3
ATOM 1370 C CA . SER A 1 24 ? 7.608 6.111 2.334 1.00 0.00 24 SER A CA 3
ATOM 1371 C C . SER A 1 24 ? 8.634 6.237 1.216 1.00 0.00 24 SER A C 3
ATOM 1372 O O . SER A 1 24 ? 8.746 7.284 0.561 1.00 0.00 24 SER A O 3
ATOM 1380 N N . ASN A 1 25 ? 9.372 5.161 1.001 1.00 0.00 25 ASN A N 3
ATOM 1381 C CA . ASN A 1 25 ? 10.408 5.099 -0.025 1.00 0.00 25 ASN A CA 3
ATOM 1382 C C . ASN A 1 25 ? 9.798 5.164 -1.410 1.00 0.00 25 ASN A C 3
ATOM 1383 O O . ASN A 1 25 ? 10.351 5.770 -2.312 1.00 0.00 25 ASN A O 3
ATOM 1394 N N . HIS A 1 26 ? 8.663 4.538 -1.559 1.00 0.00 26 HIS A N 3
ATOM 1395 C CA . HIS A 1 26 ? 7.900 4.564 -2.782 1.00 0.00 26 HIS A CA 3
ATOM 1396 C C . HIS A 1 26 ? 6.462 4.630 -2.418 1.00 0.00 26 HIS A C 3
ATOM 1397 O O . HIS A 1 26 ? 6.044 3.979 -1.466 1.00 0.00 26 HIS A O 3
ATOM 1411 N N . ASN A 1 27 ? 5.701 5.386 -3.164 1.00 0.00 27 ASN A N 3
ATOM 1412 C CA . ASN A 1 27 ? 4.283 5.599 -2.867 1.00 0.00 27 ASN A CA 3
ATOM 1413 C C . ASN A 1 27 ? 3.437 4.493 -3.512 1.00 0.00 27 ASN A C 3
ATOM 1414 O O . ASN A 1 27 ? 2.237 4.632 -3.756 1.00 0.00 27 ASN A O 3
ATOM 1425 N N . TRP A 1 28 ? 4.057 3.387 -3.756 1.00 0.00 28 TRP A N 3
ATOM 1426 C CA . TRP A 1 28 ? 3.373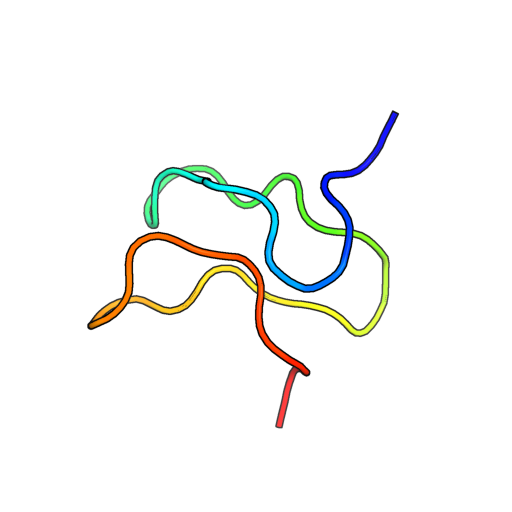 2.269 -4.295 1.00 0.00 28 TRP A CA 3
ATOM 1427 C C . TRP A 1 28 ? 3.533 1.073 -3.397 1.00 0.00 28 TRP A C 3
ATOM 1428 O O . TRP A 1 28 ? 4.442 1.021 -2.558 1.00 0.00 28 TRP A O 3
ATOM 1449 N N . CYS A 1 29 ? 2.667 0.151 -3.562 1.00 0.00 29 CYS A N 3
ATOM 1450 C CA . CYS A 1 29 ? 2.669 -1.072 -2.800 1.00 0.00 29 CYS A CA 3
ATOM 1451 C C . CYS A 1 29 ? 3.784 -2.012 -3.248 1.00 0.00 29 CYS A C 3
ATOM 1452 O O . CYS A 1 29 ? 3.740 -2.553 -4.358 1.00 0.00 29 CYS A O 3
ATOM 1459 N N . LYS A 1 30 ? 4.784 -2.180 -2.402 1.00 0.00 30 LYS A N 3
ATOM 1460 C CA . LYS A 1 30 ? 5.895 -3.082 -2.674 1.00 0.00 30 LYS A CA 3
ATOM 1461 C C . LYS A 1 30 ? 5.717 -4.335 -1.847 1.00 0.00 30 LYS A C 3
ATOM 1462 O O . LYS A 1 30 ? 4.798 -4.402 -1.034 1.00 0.00 30 LYS A O 3
ATOM 1481 N N . LEU A 1 31 ? 6.593 -5.305 -2.025 1.00 0.00 31 LEU A N 3
ATOM 1482 C CA . LEU A 1 31 ? 6.532 -6.548 -1.261 1.00 0.00 31 LEU A CA 3
ATOM 1483 C C . LEU A 1 31 ? 6.897 -6.290 0.190 1.00 0.00 31 LEU A C 3
ATOM 1484 O O . LEU A 1 31 ? 7.695 -5.399 0.486 1.00 0.00 31 LEU A O 3
ATOM 1500 N N . HIS A 1 32 ? 6.309 -7.037 1.090 1.00 0.00 32 HIS A N 3
ATOM 1501 C CA . HIS A 1 32 ? 6.608 -6.864 2.490 1.00 0.00 32 HIS A CA 3
ATOM 1502 C C . HIS A 1 32 ? 7.874 -7.642 2.806 1.00 0.00 32 HIS A C 3
ATOM 1503 O O . HIS A 1 32 ? 8.039 -8.779 2.352 1.00 0.00 32 HIS A O 3
ATOM 1517 N N . LEU A 1 33 ? 8.753 -7.037 3.528 1.00 0.00 33 LEU A N 3
ATOM 1518 C CA . LEU A 1 33 ? 9.991 -7.659 3.904 1.00 0.00 33 LEU A CA 3
ATOM 1519 C C . LEU A 1 33 ? 9.801 -8.397 5.206 1.00 0.00 33 LEU A C 3
ATOM 1520 O O . LEU A 1 33 ? 9.699 -7.744 6.263 1.00 0.00 33 LEU A O 3
ATOM 1537 N N . ASP A 1 1 ? -10.947 -2.833 -1.429 1.00 0.00 1 ASP A N 4
ATOM 1538 C CA . ASP A 1 1 ? -10.155 -4.035 -1.684 1.00 0.00 1 ASP A CA 4
ATOM 1539 C C . ASP A 1 1 ? -8.712 -3.649 -1.535 1.00 0.00 1 ASP A C 4
ATOM 1540 O O . ASP A 1 1 ? -8.395 -2.452 -1.583 1.00 0.00 1 ASP A O 4
ATOM 1551 N N . CYS A 1 2 ? -7.836 -4.602 -1.362 1.00 0.00 2 CYS A N 4
ATOM 1552 C CA . CYS A 1 2 ? -6.455 -4.271 -1.126 1.00 0.00 2 CYS A CA 4
ATOM 1553 C C . CYS A 1 2 ? -5.734 -3.919 -2.413 1.00 0.00 2 CYS A C 4
ATOM 1554 O O . CYS A 1 2 ? -6.042 -4.447 -3.495 1.00 0.00 2 CYS A O 4
ATOM 1561 N N . LEU A 1 3 ? -4.819 -3.012 -2.300 1.00 0.00 3 LEU A N 4
ATOM 1562 C CA . LEU A 1 3 ? -4.029 -2.558 -3.408 1.00 0.00 3 LEU A CA 4
ATOM 1563 C C . LEU A 1 3 ? -2.946 -3.573 -3.686 1.00 0.00 3 LEU A C 4
ATOM 1564 O O . LEU A 1 3 ? -2.358 -4.139 -2.746 1.00 0.00 3 LEU A O 4
ATOM 1580 N N . LYS A 1 4 ? -2.686 -3.803 -4.947 1.00 0.00 4 LYS A N 4
ATOM 1581 C CA . LYS A 1 4 ? -1.697 -4.779 -5.353 1.00 0.00 4 LYS A CA 4
ATOM 1582 C C . LYS A 1 4 ? -0.337 -4.134 -5.470 1.00 0.00 4 LYS A C 4
ATOM 1583 O O . LYS A 1 4 ? -0.198 -2.920 -5.294 1.00 0.00 4 LYS A O 4
ATOM 1602 N N . PHE A 1 5 ? 0.661 -4.938 -5.762 1.00 0.00 5 PHE A N 4
ATOM 1603 C CA . PHE A 1 5 ? 2.013 -4.462 -5.909 1.00 0.00 5 PHE A CA 4
ATOM 1604 C C . PHE A 1 5 ? 2.083 -3.485 -7.072 1.00 0.00 5 PHE A C 4
ATOM 1605 O O . PHE A 1 5 ? 1.596 -3.775 -8.180 1.00 0.00 5 PHE A O 4
ATOM 1622 N N . GLY A 1 6 ? 2.629 -2.333 -6.813 1.00 0.00 6 GLY A N 4
ATOM 1623 C CA . GLY A 1 6 ? 2.762 -1.336 -7.838 1.00 0.00 6 GLY A CA 4
ATOM 1624 C C . GLY A 1 6 ? 1.570 -0.411 -7.913 1.00 0.00 6 GLY A C 4
ATOM 1625 O O . GLY A 1 6 ? 1.511 0.450 -8.785 1.00 0.00 6 GLY A O 4
ATOM 1629 N N . TRP A 1 7 ? 0.619 -0.575 -7.017 1.00 0.00 7 TRP A N 4
ATOM 1630 C CA . TRP A 1 7 ? -0.545 0.300 -7.007 1.00 0.00 7 TRP A CA 4
ATOM 1631 C C . TRP A 1 7 ? -0.273 1.467 -6.094 1.00 0.00 7 TRP A C 4
ATOM 1632 O O . TRP A 1 7 ? 0.406 1.299 -5.086 1.00 0.00 7 TRP A O 4
ATOM 1653 N N . LYS A 1 8 ? -0.770 2.642 -6.448 1.00 0.00 8 LYS A N 4
ATOM 1654 C CA . LYS A 1 8 ? -0.566 3.833 -5.635 1.00 0.00 8 LYS A CA 4
ATOM 1655 C C . LYS A 1 8 ? -1.211 3.688 -4.279 1.00 0.00 8 LYS A C 4
ATOM 1656 O O . LYS A 1 8 ? -2.398 3.356 -4.169 1.00 0.00 8 LYS A O 4
ATOM 1675 N N . CYS A 1 9 ? -0.440 3.934 -3.280 1.00 0.00 9 CYS A N 4
ATOM 1676 C CA . CYS A 1 9 ? -0.873 3.863 -1.921 1.00 0.00 9 CYS A CA 4
ATOM 1677 C C . CYS A 1 9 ? -0.680 5.233 -1.303 1.00 0.00 9 CYS A C 4
ATOM 1678 O O . CYS A 1 9 ? -0.205 6.155 -1.976 1.00 0.00 9 CYS A O 4
ATOM 1685 N N . ASN A 1 10 ? -1.054 5.395 -0.070 1.00 0.00 10 ASN A N 4
ATOM 1686 C CA . ASN A 1 10 ? -0.812 6.631 0.622 1.00 0.00 10 ASN A CA 4
ATOM 1687 C C . ASN A 1 10 ? -0.028 6.322 1.865 1.00 0.00 10 ASN A C 4
ATOM 1688 O O . ASN A 1 10 ? -0.359 5.379 2.562 1.00 0.00 10 ASN A O 4
ATOM 1699 N N . PRO A 1 11 ? 1.027 7.096 2.168 1.00 0.00 11 PRO A N 4
ATOM 1700 C CA . PRO A 1 11 ? 1.896 6.843 3.333 1.00 0.00 11 PRO A CA 4
ATOM 1701 C C . PRO A 1 11 ? 1.115 6.769 4.651 1.00 0.00 11 PRO A C 4
ATOM 1702 O O . PRO A 1 11 ? 1.485 6.027 5.571 1.00 0.00 11 PRO A O 4
ATOM 1713 N N . ARG A 1 12 ? 0.036 7.522 4.737 1.00 0.00 12 ARG A N 4
ATOM 1714 C CA . ARG A 1 12 ? -0.800 7.498 5.912 1.00 0.00 12 ARG A CA 4
ATOM 1715 C C . ARG A 1 12 ? -1.887 6.446 5.820 1.00 0.00 12 ARG A C 4
ATOM 1716 O O . ARG A 1 12 ? -2.298 5.880 6.840 1.00 0.00 12 ARG A O 4
ATOM 1737 N N . ASN A 1 13 ? -2.341 6.173 4.624 1.00 0.00 13 ASN A N 4
ATOM 1738 C CA . ASN A 1 13 ? -3.419 5.217 4.422 1.00 0.00 13 ASN A CA 4
ATOM 1739 C C . ASN A 1 13 ? -2.943 4.066 3.572 1.00 0.00 13 ASN A C 4
ATOM 1740 O O . ASN A 1 13 ? -2.955 4.127 2.329 1.00 0.00 13 ASN A O 4
ATOM 1751 N N . ASP A 1 14 ? -2.472 3.052 4.230 1.00 0.00 14 ASP A N 4
ATOM 1752 C CA . ASP A 1 14 ? -1.979 1.876 3.563 1.00 0.00 14 ASP A CA 4
ATOM 1753 C C . ASP A 1 14 ? -3.145 0.965 3.321 1.00 0.00 14 ASP A C 4
ATOM 1754 O O . ASP A 1 14 ? -3.821 0.552 4.262 1.00 0.00 14 ASP A O 4
ATOM 1763 N N . LYS A 1 15 ? -3.406 0.680 2.091 1.00 0.00 15 LYS A N 4
ATOM 1764 C CA . LYS A 1 15 ? -4.478 -0.215 1.735 1.00 0.00 15 LYS A CA 4
ATOM 1765 C C . LYS A 1 15 ? -3.935 -1.364 0.924 1.00 0.00 15 LYS A C 4
ATOM 1766 O O . LYS A 1 15 ? -4.673 -2.024 0.205 1.00 0.00 15 LYS A O 4
ATOM 1785 N N . CYS A 1 16 ? -2.661 -1.637 1.072 1.00 0.00 16 CYS A N 4
ATOM 1786 C CA . CYS A 1 16 ? -2.029 -2.684 0.299 1.00 0.00 16 CYS A CA 4
ATOM 1787 C C . CYS A 1 16 ? -2.414 -4.055 0.879 1.00 0.00 16 CYS A C 4
ATOM 1788 O O . CYS A 1 16 ? -2.858 -4.143 2.032 1.00 0.00 16 CYS A O 4
ATOM 1795 N N . CYS A 1 17 ? -2.304 -5.094 0.074 1.00 0.00 17 CYS A N 4
ATOM 1796 C CA . CYS A 1 17 ? -2.639 -6.465 0.492 1.00 0.00 17 CYS A CA 4
ATOM 1797 C C . CYS A 1 17 ? -1.721 -6.971 1.624 1.00 0.00 17 CYS A C 4
ATOM 1798 O O . CYS A 1 17 ? -0.713 -6.338 1.950 1.00 0.00 17 CYS A O 4
ATOM 1805 N N . SER A 1 18 ? -2.086 -8.086 2.230 1.00 0.00 18 SER A N 4
ATOM 1806 C CA . SER A 1 18 ? -1.310 -8.668 3.302 1.00 0.00 18 SER A CA 4
ATOM 1807 C C . SER A 1 18 ? 0.048 -9.113 2.761 1.00 0.00 18 SER A C 4
ATOM 1808 O O . SER A 1 18 ? 0.132 -9.749 1.699 1.00 0.00 18 SER A O 4
ATOM 1816 N N . GLY A 1 19 ? 1.101 -8.730 3.447 1.00 0.00 19 GLY A N 4
ATOM 1817 C CA . GLY A 1 19 ? 2.430 -9.065 3.008 1.00 0.00 19 GLY A CA 4
ATOM 1818 C C . GLY A 1 19 ? 2.962 -8.019 2.060 1.00 0.00 19 GLY A C 4
ATOM 1819 O O . GLY A 1 19 ? 4.076 -8.129 1.541 1.00 0.00 19 GLY A O 4
ATOM 1823 N N . LEU A 1 20 ? 2.181 -7.002 1.852 1.00 0.00 20 LEU A N 4
ATOM 1824 C CA . LEU A 1 20 ? 2.520 -5.925 0.985 1.00 0.00 20 LEU A CA 4
ATOM 1825 C C . LEU A 1 20 ? 2.422 -4.663 1.837 1.00 0.00 20 LEU A C 4
ATOM 1826 O O . LEU A 1 20 ? 1.696 -4.661 2.837 1.00 0.00 20 LEU A O 4
ATOM 1842 N N . LYS A 1 21 ? 3.143 -3.630 1.505 1.00 0.00 21 LYS A N 4
ATOM 1843 C CA . LYS A 1 21 ? 3.113 -2.413 2.300 1.00 0.00 21 LYS A CA 4
ATOM 1844 C C . LYS A 1 21 ? 3.383 -1.220 1.418 1.00 0.00 21 LYS A C 4
ATOM 1845 O O . LYS A 1 21 ? 4.086 -1.335 0.423 1.00 0.00 21 LYS A O 4
ATOM 1864 N N . CYS A 1 22 ? 2.811 -0.107 1.767 1.00 0.00 22 CYS A N 4
ATOM 1865 C CA . CYS A 1 22 ? 3.022 1.130 1.058 1.00 0.00 22 CYS A CA 4
ATOM 1866 C C . CYS A 1 22 ? 4.490 1.531 1.194 1.00 0.00 22 CYS A C 4
ATOM 1867 O O . CYS A 1 22 ? 5.036 1.535 2.311 1.00 0.00 22 CYS A O 4
ATOM 1874 N N . GLY A 1 23 ? 5.135 1.820 0.078 1.00 0.00 23 GLY A N 4
ATOM 1875 C CA . GLY A 1 23 ? 6.541 2.141 0.100 1.00 0.00 23 GLY A CA 4
ATOM 1876 C C . GLY A 1 23 ? 6.833 3.549 0.574 1.00 0.00 23 GLY A C 4
ATOM 1877 O O . GLY A 1 23 ? 5.921 4.380 0.722 1.00 0.00 23 GLY A O 4
ATOM 1881 N N . SER A 1 24 ? 8.091 3.816 0.823 1.00 0.00 24 SER A N 4
ATOM 1882 C CA . SER A 1 24 ? 8.524 5.121 1.247 1.00 0.00 24 SER A CA 4
ATOM 1883 C C . SER A 1 24 ? 9.165 5.887 0.096 1.00 0.00 24 SER A C 4
ATOM 1884 O O . SER A 1 24 ? 8.771 7.021 -0.206 1.00 0.00 24 SER A O 4
ATOM 1892 N N . ASN A 1 25 ? 10.101 5.240 -0.584 1.00 0.00 25 ASN A N 4
ATOM 1893 C CA . ASN A 1 25 ? 10.825 5.855 -1.710 1.00 0.00 25 ASN A CA 4
ATOM 1894 C C . ASN A 1 25 ? 9.962 5.878 -2.965 1.00 0.00 25 ASN A C 4
ATOM 1895 O O . ASN A 1 25 ? 10.296 6.517 -3.964 1.00 0.00 25 ASN A O 4
ATOM 1906 N N . HIS A 1 26 ? 8.872 5.173 -2.912 1.00 0.00 26 HIS A N 4
ATOM 1907 C CA . HIS A 1 26 ? 7.922 5.118 -3.985 1.00 0.00 26 HIS A CA 4
ATOM 1908 C C . HIS A 1 26 ? 6.554 5.229 -3.413 1.00 0.00 26 HIS A C 4
ATOM 1909 O O . HIS A 1 26 ? 6.356 4.929 -2.239 1.00 0.00 26 HIS A O 4
ATOM 1923 N N . ASN A 1 27 ? 5.619 5.649 -4.211 1.00 0.00 27 ASN A N 4
ATOM 1924 C CA . ASN A 1 27 ? 4.267 5.890 -3.739 1.00 0.00 27 ASN A CA 4
ATOM 1925 C C . ASN A 1 27 ? 3.374 4.710 -4.111 1.00 0.00 27 ASN A C 4
ATOM 1926 O O . ASN A 1 27 ? 2.146 4.814 -4.189 1.00 0.00 27 ASN A O 4
ATOM 1937 N N . TRP A 1 28 ? 3.988 3.584 -4.308 1.00 0.00 28 TRP A N 4
ATOM 1938 C CA . TRP A 1 28 ? 3.266 2.404 -4.651 1.00 0.00 28 TRP A CA 4
ATOM 1939 C C . TRP A 1 28 ? 3.407 1.343 -3.584 1.00 0.00 28 TRP A C 4
ATOM 1940 O O . TRP A 1 28 ? 4.289 1.422 -2.707 1.00 0.00 28 TRP A O 4
ATOM 1961 N N . CYS A 1 29 ? 2.530 0.399 -3.645 1.00 0.00 29 CYS A N 4
ATOM 1962 C CA . CYS A 1 29 ? 2.550 -0.753 -2.783 1.00 0.00 29 CYS A CA 4
ATOM 1963 C C . CYS A 1 29 ? 3.733 -1.642 -3.132 1.00 0.00 29 CYS A C 4
ATOM 1964 O O . CYS A 1 29 ? 3.833 -2.152 -4.258 1.00 0.00 29 CYS A O 4
ATOM 1971 N N . LYS A 1 30 ? 4.627 -1.793 -2.186 1.00 0.00 30 LYS A N 4
ATOM 1972 C CA . LYS A 1 30 ? 5.820 -2.592 -2.332 1.00 0.00 30 LYS A CA 4
ATOM 1973 C C . LYS A 1 30 ? 5.686 -3.790 -1.410 1.00 0.00 30 LYS A C 4
ATOM 1974 O O . LYS A 1 30 ? 4.629 -3.990 -0.811 1.00 0.00 30 LYS A O 4
ATOM 1993 N N . LEU A 1 31 ? 6.742 -4.559 -1.265 1.00 0.00 31 LEU A N 4
ATOM 1994 C CA . LEU A 1 31 ? 6.731 -5.705 -0.371 1.00 0.00 31 LEU A CA 4
ATOM 1995 C C . LEU A 1 31 ? 6.672 -5.196 1.072 1.00 0.00 31 LEU A C 4
ATOM 1996 O O . LEU A 1 31 ? 7.073 -4.051 1.347 1.00 0.00 31 LEU A O 4
ATOM 2012 N N . HIS A 1 32 ? 6.172 -5.993 1.989 1.00 0.00 32 HIS A N 4
ATOM 2013 C CA . HIS A 1 32 ? 6.058 -5.535 3.361 1.00 0.00 32 HIS A CA 4
ATOM 2014 C C . HIS A 1 32 ? 7.388 -5.695 4.076 1.00 0.00 32 HIS A C 4
ATOM 2015 O O . HIS A 1 32 ? 7.642 -6.699 4.745 1.00 0.00 32 HIS A O 4
ATOM 2029 N N . LEU A 1 33 ? 8.240 -4.758 3.857 1.00 0.00 33 LEU A N 4
ATOM 2030 C CA . LEU A 1 33 ? 9.534 -4.734 4.471 1.00 0.00 33 LEU A CA 4
ATOM 2031 C C . LEU A 1 33 ? 9.577 -3.550 5.402 1.00 0.00 33 LEU A C 4
ATOM 2032 O O . LEU A 1 33 ? 9.991 -2.440 4.973 1.00 0.00 33 LEU A O 4
ATOM 2049 N N . ASP A 1 1 ? -11.183 -3.614 -1.817 1.00 0.00 1 ASP A N 5
ATOM 2050 C CA . ASP A 1 1 ? -10.168 -4.514 -2.369 1.00 0.00 1 ASP A CA 5
ATOM 2051 C C . ASP A 1 1 ? -8.817 -3.987 -1.980 1.00 0.00 1 ASP A C 5
ATOM 2052 O O . ASP A 1 1 ? -8.651 -2.784 -1.832 1.00 0.00 1 ASP A O 5
ATOM 2063 N N . CYS A 1 2 ? -7.860 -4.854 -1.773 1.00 0.00 2 CYS A N 5
ATOM 2064 C CA . CYS A 1 2 ? -6.554 -4.394 -1.375 1.00 0.00 2 CYS A CA 5
ATOM 2065 C C . CYS A 1 2 ? -5.739 -4.022 -2.589 1.00 0.00 2 CYS A C 5
ATOM 2066 O O . CYS A 1 2 ? -5.946 -4.563 -3.682 1.00 0.00 2 CYS A O 5
ATOM 2073 N N . LEU A 1 3 ? -4.864 -3.082 -2.420 1.00 0.00 3 LEU A N 5
ATOM 2074 C CA . LEU A 1 3 ? -4.032 -2.628 -3.497 1.00 0.00 3 LEU A CA 5
ATOM 2075 C C . LEU A 1 3 ? -2.930 -3.643 -3.741 1.00 0.00 3 LEU A C 5
ATOM 2076 O O . LEU A 1 3 ? -2.323 -4.157 -2.783 1.00 0.00 3 LEU A O 5
ATOM 2092 N N . LYS A 1 4 ? -2.677 -3.918 -5.002 1.00 0.00 4 LYS A N 5
ATOM 2093 C CA . LYS A 1 4 ? -1.707 -4.932 -5.410 1.00 0.00 4 LYS A CA 5
ATOM 2094 C C . LYS A 1 4 ? -0.313 -4.326 -5.564 1.00 0.00 4 LYS A C 5
ATOM 2095 O O . LYS A 1 4 ? -0.143 -3.111 -5.479 1.00 0.00 4 LYS A O 5
ATOM 2114 N N . PHE A 1 5 ? 0.672 -5.180 -5.805 1.00 0.00 5 PHE A N 5
ATOM 2115 C CA . PHE A 1 5 ? 2.064 -4.767 -5.940 1.00 0.00 5 PHE A CA 5
ATOM 2116 C C . PHE A 1 5 ? 2.250 -3.834 -7.133 1.00 0.00 5 PHE A C 5
ATOM 2117 O O . PHE A 1 5 ? 2.068 -4.230 -8.291 1.00 0.00 5 PHE A O 5
ATOM 2134 N N . GLY A 1 6 ? 2.611 -2.612 -6.850 1.00 0.00 6 GLY A N 5
ATOM 2135 C CA . GLY A 1 6 ? 2.788 -1.636 -7.883 1.00 0.00 6 GLY A CA 5
ATOM 2136 C C . GLY A 1 6 ? 1.671 -0.620 -7.914 1.00 0.00 6 GLY A C 5
ATOM 2137 O O . GLY A 1 6 ? 1.770 0.392 -8.612 1.00 0.00 6 GLY A O 5
ATOM 2141 N N . TRP A 1 7 ? 0.617 -0.860 -7.150 1.00 0.00 7 TRP A N 5
ATOM 2142 C CA . TRP A 1 7 ? -0.513 0.057 -7.133 1.00 0.00 7 TRP A CA 5
ATOM 2143 C C . TRP A 1 7 ? -0.200 1.195 -6.220 1.00 0.00 7 TRP A C 5
ATOM 2144 O O . TRP A 1 7 ? 0.348 0.983 -5.154 1.00 0.00 7 TRP A O 5
ATOM 2165 N N . LYS A 1 8 ? -0.540 2.386 -6.626 1.00 0.00 8 LYS A N 5
ATOM 2166 C CA . LYS A 1 8 ? -0.212 3.556 -5.845 1.00 0.00 8 LYS A CA 5
ATOM 2167 C C . LYS A 1 8 ? -1.049 3.698 -4.602 1.00 0.00 8 LYS A C 5
ATOM 2168 O O . LYS A 1 8 ? -2.201 3.229 -4.539 1.00 0.00 8 LYS A O 5
ATOM 2187 N N . CYS A 1 9 ? -0.492 4.384 -3.645 1.00 0.00 9 CYS A N 5
ATOM 2188 C CA . CYS A 1 9 ? -1.112 4.565 -2.355 1.00 0.00 9 CYS A CA 5
ATOM 2189 C C . CYS A 1 9 ? -0.515 5.780 -1.667 1.00 0.00 9 CYS A C 5
ATOM 2190 O O . CYS A 1 9 ? 0.365 6.444 -2.221 1.00 0.00 9 CYS A O 5
ATOM 2197 N N . ASN A 1 10 ? -1.001 6.076 -0.494 1.00 0.00 10 ASN A N 5
ATOM 2198 C CA . ASN A 1 10 ? -0.500 7.159 0.309 1.00 0.00 10 ASN A CA 5
ATOM 2199 C C . ASN A 1 10 ? 0.065 6.562 1.567 1.00 0.00 10 ASN A C 5
ATOM 2200 O O . ASN A 1 10 ? -0.616 5.781 2.231 1.00 0.00 10 ASN A O 5
ATOM 2211 N N . PRO A 1 11 ? 1.293 6.944 1.959 1.00 0.00 11 PRO A N 5
ATOM 2212 C CA . PRO A 1 11 ? 1.986 6.357 3.132 1.00 0.00 11 PRO A CA 5
ATOM 2213 C C . PRO A 1 11 ? 1.277 6.664 4.458 1.00 0.00 11 PRO A C 5
ATOM 2214 O O . PRO A 1 11 ? 1.629 6.125 5.510 1.00 0.00 11 PRO A O 5
ATOM 2225 N N . ARG A 1 12 ? 0.282 7.515 4.379 1.00 0.00 12 ARG A N 5
ATOM 2226 C CA . ARG A 1 12 ? -0.530 7.906 5.502 1.00 0.00 12 ARG A CA 5
ATOM 2227 C C . ARG A 1 12 ? -1.587 6.851 5.816 1.00 0.00 12 ARG A C 5
ATOM 2228 O O . ARG A 1 12 ? -2.018 6.715 6.955 1.00 0.00 12 ARG A O 5
ATOM 2249 N N . ASN A 1 13 ? -1.985 6.107 4.809 1.00 0.00 13 ASN A N 5
ATOM 2250 C CA . ASN A 1 13 ? -3.035 5.099 4.951 1.00 0.00 13 ASN A CA 5
ATOM 2251 C C . ASN A 1 13 ? -2.727 3.902 4.066 1.00 0.00 13 ASN A C 5
ATOM 2252 O O . ASN A 1 13 ? -2.966 3.935 2.860 1.00 0.00 13 ASN A O 5
ATOM 2263 N N . ASP A 1 14 ? -2.169 2.868 4.656 1.00 0.00 14 ASP A N 5
ATOM 2264 C CA . ASP A 1 14 ? -1.793 1.663 3.917 1.00 0.00 14 ASP A CA 5
ATOM 2265 C C . ASP A 1 14 ? -3.047 0.912 3.540 1.00 0.00 14 ASP A C 5
ATOM 2266 O O . ASP A 1 14 ? -3.889 0.628 4.399 1.00 0.00 14 ASP A O 5
ATOM 2275 N N . LYS A 1 15 ? -3.194 0.627 2.275 1.00 0.00 15 LYS A N 5
ATOM 2276 C CA . LYS A 1 15 ? -4.350 -0.094 1.780 1.00 0.00 15 LYS A CA 5
ATOM 2277 C C . LYS A 1 15 ? -3.898 -1.262 0.919 1.00 0.00 15 LYS A C 5
ATOM 2278 O O . LYS A 1 15 ? -4.681 -1.845 0.154 1.00 0.00 15 LYS A O 5
ATOM 2297 N N . CYS A 1 16 ? -2.654 -1.625 1.072 1.00 0.00 16 CYS A N 5
ATOM 2298 C CA . CYS A 1 16 ? -2.067 -2.692 0.294 1.00 0.00 16 CYS A CA 5
ATOM 2299 C C . CYS A 1 16 ? -2.424 -4.038 0.914 1.00 0.00 16 CYS A C 5
ATOM 2300 O O . CYS A 1 16 ? -2.813 -4.096 2.091 1.00 0.00 16 CYS A O 5
ATOM 2307 N N . CYS A 1 17 ? -2.332 -5.098 0.129 1.00 0.00 17 CYS A N 5
ATOM 2308 C CA . CYS A 1 17 ? -2.651 -6.455 0.589 1.00 0.00 17 CYS A CA 5
ATOM 2309 C C . CYS A 1 17 ? -1.699 -6.922 1.708 1.00 0.00 17 CYS A C 5
ATOM 2310 O O . CYS A 1 17 ? -0.664 -6.295 1.969 1.00 0.00 17 CYS A O 5
ATOM 2317 N N . SER A 1 18 ? -2.053 -8.008 2.362 1.00 0.00 18 SER A N 5
ATOM 2318 C CA . SER A 1 18 ? -1.251 -8.556 3.419 1.00 0.00 18 SER A CA 5
ATOM 2319 C C . SER A 1 18 ? 0.040 -9.137 2.837 1.00 0.00 18 SER A C 5
ATOM 2320 O O . SER A 1 18 ? 0.006 -9.939 1.889 1.00 0.00 18 SER A O 5
ATOM 2328 N N . GLY A 1 19 ? 1.156 -8.695 3.366 1.00 0.00 19 GLY A N 5
ATOM 2329 C CA . GLY A 1 19 ? 2.444 -9.093 2.851 1.00 0.00 19 GLY A CA 5
ATOM 2330 C C . GLY A 1 19 ? 2.991 -8.021 1.935 1.00 0.00 19 GLY A C 5
ATOM 2331 O O . GLY A 1 19 ? 4.097 -8.124 1.402 1.00 0.00 19 GLY A O 5
ATOM 2335 N N . LEU A 1 20 ? 2.227 -6.981 1.781 1.00 0.00 20 LEU A N 5
ATOM 2336 C CA . LEU A 1 20 ? 2.557 -5.895 0.923 1.00 0.00 20 LEU A CA 5
ATOM 2337 C C . LEU A 1 20 ? 2.493 -4.627 1.778 1.00 0.00 20 LEU A C 5
ATOM 2338 O O . LEU A 1 20 ? 1.768 -4.599 2.780 1.00 0.00 20 LEU A O 5
ATOM 2354 N N . LYS A 1 21 ? 3.234 -3.616 1.431 1.00 0.00 21 LYS A N 5
ATOM 2355 C CA . LYS A 1 21 ? 3.265 -2.398 2.217 1.00 0.00 21 LYS A CA 5
ATOM 2356 C C . LYS A 1 21 ? 3.219 -1.192 1.319 1.00 0.00 21 LYS A C 5
ATOM 2357 O O . LYS A 1 21 ? 3.773 -1.206 0.233 1.00 0.00 21 LYS A O 5
ATOM 2376 N N . CYS A 1 22 ? 2.576 -0.169 1.772 1.00 0.00 22 CYS A N 5
ATOM 2377 C CA . CYS A 1 22 ? 2.567 1.084 1.069 1.00 0.00 22 CYS A CA 5
ATOM 2378 C C . CYS A 1 22 ? 3.916 1.755 1.303 1.00 0.00 22 CYS A C 5
ATOM 2379 O O . CYS A 1 22 ? 4.336 1.942 2.461 1.00 0.00 22 CYS A O 5
ATOM 2386 N N . GLY A 1 23 ? 4.609 2.058 0.238 1.00 0.00 23 GLY A N 5
ATOM 2387 C CA . GLY A 1 23 ? 5.931 2.603 0.333 1.00 0.00 23 GLY A CA 5
ATOM 2388 C C . GLY A 1 23 ? 5.976 4.057 0.753 1.00 0.00 23 GLY A C 5
ATOM 2389 O O . GLY A 1 23 ? 5.045 4.837 0.500 1.00 0.00 23 GLY A O 5
ATOM 2393 N N . SER A 1 24 ? 7.066 4.414 1.372 1.00 0.00 24 SER A N 5
ATOM 2394 C CA . SER A 1 24 ? 7.314 5.735 1.853 1.00 0.00 24 SER A CA 5
ATOM 2395 C C . SER A 1 24 ? 8.100 6.551 0.810 1.00 0.00 24 SER A C 5
ATOM 2396 O O . SER A 1 24 ? 7.765 7.706 0.515 1.00 0.00 24 SER A O 5
ATOM 2404 N N . ASN A 1 25 ? 9.125 5.941 0.247 1.00 0.00 25 ASN A N 5
ATOM 2405 C CA . ASN A 1 25 ? 9.935 6.581 -0.789 1.00 0.00 25 ASN A CA 5
ATOM 2406 C C . ASN A 1 25 ? 9.252 6.428 -2.124 1.00 0.00 25 ASN A C 5
ATOM 2407 O O . ASN A 1 25 ? 9.294 7.319 -2.974 1.00 0.00 25 ASN A O 5
ATOM 2418 N N . HIS A 1 26 ? 8.619 5.304 -2.300 1.00 0.00 26 HIS A N 5
ATOM 2419 C CA . HIS A 1 26 ? 7.833 5.034 -3.484 1.00 0.00 26 HIS A CA 5
ATOM 2420 C C . HIS A 1 26 ? 6.431 4.825 -3.007 1.00 0.00 26 HIS A C 5
ATOM 2421 O O . HIS A 1 26 ? 6.145 3.801 -2.402 1.00 0.00 26 HIS A O 5
ATOM 2435 N N . ASN A 1 27 ? 5.572 5.792 -3.230 1.00 0.00 27 ASN A N 5
ATOM 2436 C CA . ASN A 1 27 ? 4.218 5.761 -2.684 1.00 0.00 27 ASN A CA 5
ATOM 2437 C C . ASN A 1 27 ? 3.292 4.855 -3.461 1.00 0.00 27 ASN A C 5
ATOM 2438 O O . ASN A 1 27 ? 2.336 5.299 -4.135 1.00 0.00 27 ASN A O 5
ATOM 2449 N N . TRP A 1 28 ? 3.616 3.609 -3.410 1.00 0.00 28 TRP A N 5
ATOM 2450 C CA . TRP A 1 28 ? 2.864 2.563 -3.989 1.00 0.00 28 TRP A CA 5
ATOM 2451 C C . TRP A 1 28 ? 3.075 1.314 -3.175 1.00 0.00 28 TRP A C 5
ATOM 2452 O O . TRP A 1 28 ? 3.942 1.281 -2.296 1.00 0.00 28 TRP A O 5
ATOM 2473 N N . CYS A 1 29 ? 2.311 0.332 -3.454 1.00 0.00 29 CYS A N 5
ATOM 2474 C CA . CYS A 1 29 ? 2.382 -0.921 -2.781 1.00 0.00 29 CYS A CA 5
ATOM 2475 C C . CYS A 1 29 ? 3.615 -1.705 -3.189 1.00 0.00 29 CYS A C 5
ATOM 2476 O O . CYS A 1 29 ? 3.728 -2.185 -4.324 1.00 0.00 29 CYS A O 5
ATOM 2483 N N . LYS A 1 30 ? 4.533 -1.791 -2.269 1.00 0.00 30 LYS A N 5
ATOM 2484 C CA . LYS A 1 30 ? 5.769 -2.505 -2.421 1.00 0.00 30 LYS A CA 5
ATOM 2485 C C . LYS A 1 30 ? 5.678 -3.745 -1.556 1.00 0.00 30 LYS A C 5
ATOM 2486 O O . LYS A 1 30 ? 4.704 -3.917 -0.827 1.00 0.00 30 LYS A O 5
ATOM 2505 N N . LEU A 1 31 ? 6.665 -4.585 -1.613 1.00 0.00 31 LEU A N 5
ATOM 2506 C CA . LEU A 1 31 ? 6.694 -5.778 -0.795 1.00 0.00 31 LEU A CA 5
ATOM 2507 C C . LEU A 1 31 ? 6.998 -5.395 0.651 1.00 0.00 31 LEU A C 5
ATOM 2508 O O . LEU A 1 31 ? 7.777 -4.470 0.900 1.00 0.00 31 LEU A O 5
ATOM 2524 N N . HIS A 1 32 ? 6.364 -6.064 1.588 1.00 0.00 32 HIS A N 5
ATOM 2525 C CA . HIS A 1 32 ? 6.597 -5.802 3.000 1.00 0.00 32 HIS A CA 5
ATOM 2526 C C . HIS A 1 32 ? 7.716 -6.724 3.476 1.00 0.00 32 HIS A C 5
ATOM 2527 O O . HIS A 1 32 ? 7.558 -7.953 3.450 1.00 0.00 32 HIS A O 5
ATOM 2541 N N . LEU A 1 33 ? 8.832 -6.154 3.853 1.00 0.00 33 LEU A N 5
ATOM 2542 C CA . LEU A 1 33 ? 9.972 -6.921 4.336 1.00 0.00 33 LEU A CA 5
ATOM 2543 C C . LEU A 1 33 ? 10.245 -6.578 5.783 1.00 0.00 33 LEU A C 5
ATOM 2544 O O . LEU A 1 33 ? 9.767 -7.308 6.675 1.00 0.00 33 LEU A O 5
ATOM 2561 N N . ASP A 1 1 ? -11.277 -4.800 -1.638 1.00 0.00 1 ASP A N 6
ATOM 2562 C CA . ASP A 1 1 ? -10.087 -5.467 -2.168 1.00 0.00 1 ASP A CA 6
ATOM 2563 C C . ASP A 1 1 ? -8.887 -4.573 -1.976 1.00 0.00 1 ASP A C 6
ATOM 2564 O O . ASP A 1 1 ? -9.012 -3.347 -2.005 1.00 0.00 1 ASP A O 6
ATOM 2575 N N . CYS A 1 2 ? -7.744 -5.174 -1.769 1.00 0.00 2 CYS A N 6
ATOM 2576 C CA . CYS A 1 2 ? -6.517 -4.456 -1.464 1.00 0.00 2 CYS A CA 6
ATOM 2577 C C . CYS A 1 2 ? -5.799 -3.970 -2.709 1.00 0.00 2 CYS A C 6
ATOM 2578 O O . CYS A 1 2 ? -6.140 -4.352 -3.835 1.00 0.00 2 CYS A O 6
ATOM 2585 N N . LEU A 1 3 ? -4.844 -3.093 -2.509 1.00 0.00 3 LEU A N 6
ATOM 2586 C CA . LEU A 1 3 ? -4.021 -2.607 -3.584 1.00 0.00 3 LEU A CA 6
ATOM 2587 C C . LEU A 1 3 ? -2.906 -3.598 -3.815 1.00 0.00 3 LEU A C 6
ATOM 2588 O O . LEU A 1 3 ? -2.317 -4.118 -2.853 1.00 0.00 3 LEU A O 6
ATOM 2604 N N . LYS A 1 4 ? -2.627 -3.858 -5.058 1.00 0.00 4 LYS A N 6
ATOM 2605 C CA . LYS A 1 4 ? -1.636 -4.840 -5.449 1.00 0.00 4 LYS A CA 6
ATOM 2606 C C . LYS A 1 4 ? -0.253 -4.224 -5.584 1.00 0.00 4 LYS A C 6
ATOM 2607 O O . LYS A 1 4 ? -0.064 -3.035 -5.335 1.00 0.00 4 LYS A O 6
ATOM 2626 N N . PHE A 1 5 ? 0.705 -5.036 -5.978 1.00 0.00 5 PHE A N 6
ATOM 2627 C CA . PHE A 1 5 ? 2.080 -4.599 -6.117 1.00 0.00 5 PHE A CA 6
ATOM 2628 C C . PHE A 1 5 ? 2.196 -3.545 -7.209 1.00 0.00 5 PHE A C 6
ATOM 2629 O O . PHE A 1 5 ? 1.724 -3.743 -8.334 1.00 0.00 5 PHE A O 6
ATOM 2646 N N . GLY A 1 6 ? 2.776 -2.422 -6.862 1.00 0.00 6 GLY A N 6
ATOM 2647 C CA . GLY A 1 6 ? 2.961 -1.357 -7.809 1.00 0.00 6 GLY A CA 6
ATOM 2648 C C . GLY A 1 6 ? 1.782 -0.418 -7.844 1.00 0.00 6 GLY A C 6
ATOM 2649 O O . GLY A 1 6 ? 1.822 0.630 -8.527 1.00 0.00 6 GLY A O 6
ATOM 2653 N N . TRP A 1 7 ? 0.737 -0.752 -7.098 1.00 0.00 7 TRP A N 6
ATOM 2654 C CA . TRP A 1 7 ? -0.447 0.069 -7.082 1.00 0.00 7 TRP A CA 6
ATOM 2655 C C . TRP A 1 7 ? -0.202 1.260 -6.202 1.00 0.00 7 TRP A C 6
ATOM 2656 O O . TRP A 1 7 ? 0.491 1.157 -5.188 1.00 0.00 7 TRP A O 6
ATOM 2677 N N . LYS A 1 8 ? -0.718 2.377 -6.603 1.00 0.00 8 LYS A N 6
ATOM 2678 C CA . LYS A 1 8 ? -0.443 3.625 -5.949 1.00 0.00 8 LYS A CA 6
ATOM 2679 C C . LYS A 1 8 ? -1.278 3.787 -4.705 1.00 0.00 8 LYS A C 6
ATOM 2680 O O . LYS A 1 8 ? -2.487 3.549 -4.719 1.00 0.00 8 LYS A O 6
ATOM 2699 N N . CYS A 1 9 ? -0.641 4.204 -3.658 1.00 0.00 9 CYS A N 6
ATOM 2700 C CA . CYS A 1 9 ? -1.277 4.370 -2.387 1.00 0.00 9 CYS A CA 6
ATOM 2701 C C . CYS A 1 9 ? -0.848 5.691 -1.759 1.00 0.00 9 CYS A C 6
ATOM 2702 O O . CYS A 1 9 ? -0.020 6.430 -2.327 1.00 0.00 9 CYS A O 6
ATOM 2709 N N . ASN A 1 10 ? -1.432 6.007 -0.632 1.00 0.00 10 ASN A N 6
ATOM 2710 C CA . ASN A 1 10 ? -1.072 7.172 0.136 1.00 0.00 10 ASN A CA 6
ATOM 2711 C C . ASN A 1 10 ? -0.331 6.670 1.348 1.00 0.00 10 ASN A C 6
ATOM 2712 O O . ASN A 1 10 ? -0.939 6.065 2.208 1.00 0.00 10 ASN A O 6
ATOM 2723 N N . PRO A 1 11 ? 0.986 6.934 1.446 1.00 0.00 11 PRO A N 6
ATOM 2724 C CA . PRO A 1 11 ? 1.897 6.348 2.486 1.00 0.00 11 PRO A CA 6
ATOM 2725 C C . PRO A 1 11 ? 1.487 6.583 3.959 1.00 0.00 11 PRO A C 6
ATOM 2726 O O . PRO A 1 11 ? 2.098 6.025 4.885 1.00 0.00 11 PRO A O 6
ATOM 2737 N N . ARG A 1 12 ? 0.481 7.390 4.172 1.00 0.00 12 ARG A N 6
ATOM 2738 C CA . ARG A 1 12 ? -0.018 7.666 5.504 1.00 0.00 12 ARG A CA 6
ATOM 2739 C C . ARG A 1 12 ? -0.963 6.558 5.961 1.00 0.00 12 ARG A C 6
ATOM 2740 O O . ARG A 1 12 ? -1.028 6.230 7.150 1.00 0.00 12 ARG A O 6
ATOM 2761 N N . ASN A 1 13 ? -1.669 5.976 5.019 1.00 0.00 13 ASN A N 6
ATOM 2762 C CA . ASN A 1 13 ? -2.609 4.908 5.297 1.00 0.00 13 ASN A CA 6
ATOM 2763 C C . ASN A 1 13 ? -2.393 3.772 4.306 1.00 0.00 13 ASN A C 6
ATOM 2764 O O . ASN A 1 13 ? -2.415 3.962 3.097 1.00 0.00 13 ASN A O 6
ATOM 2775 N N . ASP A 1 14 ? -2.144 2.619 4.810 1.00 0.00 14 ASP A N 6
ATOM 2776 C CA . ASP A 1 14 ? -1.871 1.466 3.972 1.00 0.00 14 ASP A CA 6
ATOM 2777 C C . ASP A 1 14 ? -3.172 0.857 3.499 1.00 0.00 14 ASP A C 6
ATOM 2778 O O . ASP A 1 14 ? -4.102 0.670 4.293 1.00 0.00 14 ASP A O 6
ATOM 2787 N N . LYS A 1 15 ? -3.260 0.596 2.216 1.00 0.00 15 LYS A N 6
ATOM 2788 C CA . LYS A 1 15 ? -4.426 -0.048 1.626 1.00 0.00 15 LYS A CA 6
ATOM 2789 C C . LYS A 1 15 ? -3.982 -1.215 0.761 1.00 0.00 15 LYS A C 6
ATOM 2790 O O . LYS A 1 15 ? -4.758 -1.777 -0.020 1.00 0.00 15 LYS A O 6
ATOM 2809 N N . CYS A 1 16 ? -2.752 -1.601 0.939 1.00 0.00 16 CYS A N 6
ATOM 2810 C CA . CYS A 1 16 ? -2.154 -2.665 0.174 1.00 0.00 16 CYS A CA 6
ATOM 2811 C C . CYS A 1 16 ? -2.562 -4.006 0.789 1.00 0.00 16 CYS A C 6
ATOM 2812 O O . CYS A 1 16 ? -3.153 -4.036 1.873 1.00 0.00 16 CYS A O 6
ATOM 2819 N N . CYS A 1 17 ? -2.306 -5.089 0.100 1.00 0.00 17 CYS A N 6
ATOM 2820 C CA . CYS A 1 17 ? -2.628 -6.418 0.621 1.00 0.00 17 CYS A CA 6
ATOM 2821 C C . CYS A 1 17 ? -1.723 -6.779 1.804 1.00 0.00 17 CYS A C 6
ATOM 2822 O O . CYS A 1 17 ? -0.677 -6.163 1.995 1.00 0.00 17 CYS A O 6
ATOM 2829 N N . SER A 1 18 ? -2.129 -7.742 2.603 1.00 0.00 18 SER A N 6
ATOM 2830 C CA . SER A 1 18 ? -1.329 -8.190 3.722 1.00 0.00 18 SER A CA 6
ATOM 2831 C C . SER A 1 18 ? -0.062 -8.861 3.178 1.00 0.00 18 SER A C 6
ATOM 2832 O O . SER A 1 18 ? -0.139 -9.740 2.316 1.00 0.00 18 SER A O 6
ATOM 2840 N N . GLY A 1 19 ? 1.083 -8.408 3.636 1.00 0.00 19 GLY A N 6
ATOM 2841 C CA . GLY A 1 19 ? 2.349 -8.909 3.135 1.00 0.00 19 GLY A CA 6
ATOM 2842 C C . GLY A 1 19 ? 2.942 -7.916 2.163 1.00 0.00 19 GLY A C 6
ATOM 2843 O O . GLY A 1 19 ? 4.112 -8.006 1.760 1.00 0.00 19 GLY A O 6
ATOM 2847 N N . LEU A 1 20 ? 2.128 -6.974 1.790 1.00 0.00 20 LEU A N 6
ATOM 2848 C CA . LEU A 1 20 ? 2.487 -5.931 0.905 1.00 0.00 20 LEU A CA 6
ATOM 2849 C C . LEU A 1 20 ? 2.396 -4.656 1.725 1.00 0.00 20 LEU A C 6
ATOM 2850 O O . LEU A 1 20 ? 1.579 -4.576 2.651 1.00 0.00 20 LEU A O 6
ATOM 2866 N N . LYS A 1 21 ? 3.199 -3.690 1.437 1.00 0.00 21 LYS A N 6
ATOM 2867 C CA . LYS A 1 21 ? 3.212 -2.501 2.233 1.00 0.00 21 LYS A CA 6
ATOM 2868 C C . LYS A 1 21 ? 3.349 -1.271 1.377 1.00 0.00 21 LYS A C 6
ATOM 2869 O O . LYS A 1 21 ? 4.090 -1.256 0.391 1.00 0.00 21 LYS A O 6
ATOM 2888 N N . CYS A 1 22 ? 2.622 -0.278 1.747 1.00 0.00 22 CYS A N 6
ATOM 2889 C CA . CYS A 1 22 ? 2.674 1.013 1.113 1.00 0.00 22 CYS A CA 6
ATOM 2890 C C . CYS A 1 22 ? 3.918 1.716 1.622 1.00 0.00 22 CYS A C 6
ATOM 2891 O O . CYS A 1 22 ? 4.040 1.976 2.831 1.00 0.00 22 CYS A O 6
ATOM 2898 N N . GLY A 1 23 ? 4.861 1.963 0.736 1.00 0.00 23 GLY A N 6
ATOM 2899 C CA . GLY A 1 23 ? 6.104 2.571 1.139 1.00 0.00 23 GLY A CA 6
ATOM 2900 C C . GLY A 1 23 ? 5.939 4.024 1.489 1.00 0.00 23 GLY A C 6
ATOM 2901 O O . GLY A 1 23 ? 5.188 4.734 0.841 1.00 0.00 23 GLY A O 6
ATOM 2905 N N . SER A 1 24 ? 6.653 4.456 2.487 1.00 0.00 24 SER A N 6
ATOM 2906 C CA . SER A 1 24 ? 6.579 5.817 2.960 1.00 0.00 24 SER A CA 6
ATOM 2907 C C . SER A 1 24 ? 7.459 6.744 2.124 1.00 0.00 24 SER A C 6
ATOM 2908 O O . SER A 1 24 ? 7.140 7.926 1.920 1.00 0.00 24 SER A O 6
ATOM 2916 N N . ASN A 1 25 ? 8.558 6.203 1.619 1.00 0.00 25 ASN A N 6
ATOM 2917 C CA . ASN A 1 25 ? 9.457 6.972 0.755 1.00 0.00 25 ASN A CA 6
ATOM 2918 C C . ASN A 1 25 ? 8.937 6.895 -0.672 1.00 0.00 25 ASN A C 6
ATOM 2919 O O . ASN A 1 25 ? 9.295 7.692 -1.545 1.00 0.00 25 ASN A O 6
ATOM 2930 N N . HIS A 1 26 ? 8.060 5.949 -0.876 1.00 0.00 26 HIS A N 6
ATOM 2931 C CA . HIS A 1 26 ? 7.449 5.702 -2.154 1.00 0.00 26 HIS A CA 6
ATOM 2932 C C . HIS A 1 26 ? 6.003 6.176 -2.098 1.00 0.00 26 HIS A C 6
ATOM 2933 O O . HIS A 1 26 ? 5.599 6.829 -1.136 1.00 0.00 26 HIS A O 6
ATOM 2947 N N . ASN A 1 27 ? 5.248 5.885 -3.125 1.00 0.00 27 ASN A N 6
ATOM 2948 C CA . ASN A 1 27 ? 3.825 6.212 -3.161 1.00 0.00 27 ASN A CA 6
ATOM 2949 C C . ASN A 1 27 ? 3.057 5.059 -3.763 1.00 0.00 27 ASN A C 6
ATOM 2950 O O . ASN A 1 27 ? 1.964 5.230 -4.333 1.00 0.00 27 ASN A O 6
ATOM 2961 N N . TRP A 1 28 ? 3.608 3.879 -3.597 1.00 0.00 28 TRP A N 6
ATOM 2962 C CA . TRP A 1 28 ? 3.041 2.667 -4.136 1.00 0.00 28 TRP A CA 6
ATOM 2963 C C . TRP A 1 28 ? 3.211 1.491 -3.165 1.00 0.00 28 TRP A C 6
ATOM 2964 O O . TRP A 1 28 ? 3.966 1.576 -2.176 1.00 0.00 28 TRP A O 6
ATOM 2985 N N . CYS A 1 29 ? 2.524 0.433 -3.463 1.00 0.00 29 CYS A N 6
ATOM 2986 C CA . CYS A 1 29 ? 2.556 -0.797 -2.708 1.00 0.00 29 CYS A CA 6
ATOM 2987 C C . CYS A 1 29 ? 3.741 -1.691 -3.131 1.00 0.00 29 CYS A C 6
ATOM 2988 O O . CYS A 1 29 ? 3.835 -2.096 -4.295 1.00 0.00 29 CYS A O 6
ATOM 2995 N N . LYS A 1 30 ? 4.638 -1.978 -2.196 1.00 0.00 30 LYS A N 6
ATOM 2996 C CA . LYS A 1 30 ? 5.780 -2.863 -2.433 1.00 0.00 30 LYS A CA 6
ATOM 2997 C C . LYS A 1 30 ? 5.755 -4.041 -1.483 1.00 0.00 30 LYS A C 6
ATOM 2998 O O . LYS A 1 30 ? 4.937 -4.086 -0.577 1.00 0.00 30 LYS A O 6
ATOM 3017 N N . LEU A 1 31 ? 6.644 -4.989 -1.695 1.00 0.00 31 LEU A N 6
ATOM 3018 C CA . LEU A 1 31 ? 6.721 -6.187 -0.875 1.00 0.00 31 LEU A CA 6
ATOM 3019 C C . LEU A 1 31 ? 7.288 -5.862 0.489 1.00 0.00 31 LEU A C 6
ATOM 3020 O O . LEU A 1 31 ? 8.263 -5.111 0.603 1.00 0.00 31 LEU A O 6
ATOM 3036 N N . HIS A 1 32 ? 6.694 -6.398 1.509 1.00 0.00 32 HIS A N 6
ATOM 3037 C CA . HIS A 1 32 ? 7.194 -6.210 2.839 1.00 0.00 32 HIS A CA 6
ATOM 3038 C C . HIS A 1 32 ? 7.894 -7.475 3.280 1.00 0.00 32 HIS A C 6
ATOM 3039 O O . HIS A 1 32 ? 7.284 -8.545 3.312 1.00 0.00 32 HIS A O 6
ATOM 3053 N N . LEU A 1 33 ? 9.165 -7.365 3.560 1.00 0.00 33 LEU A N 6
ATOM 3054 C CA . LEU A 1 33 ? 9.921 -8.487 4.028 1.00 0.00 33 LEU A CA 6
ATOM 3055 C C . LEU A 1 33 ? 9.651 -8.671 5.514 1.00 0.00 33 LEU A C 6
ATOM 3056 O O . LEU A 1 33 ? 10.256 -7.939 6.334 1.00 0.00 33 LEU A O 6
ATOM 3073 N N . ASP A 1 1 ? -11.318 -4.314 -2.020 1.00 0.00 1 ASP A N 7
ATOM 3074 C CA . ASP A 1 1 ? -10.142 -5.162 -2.163 1.00 0.00 1 ASP A CA 7
ATOM 3075 C C . ASP A 1 1 ? -8.920 -4.325 -1.848 1.00 0.00 1 ASP A C 7
ATOM 3076 O O . ASP A 1 1 ? -9.000 -3.098 -1.814 1.00 0.00 1 ASP A O 7
ATOM 3087 N N . CYS A 1 2 ? -7.826 -4.965 -1.613 1.00 0.00 2 CYS A N 7
ATOM 3088 C CA . CYS A 1 2 ? -6.602 -4.300 -1.237 1.00 0.00 2 CYS A CA 7
ATOM 3089 C C . CYS A 1 2 ? -5.809 -3.885 -2.470 1.00 0.00 2 CYS A C 7
ATOM 3090 O O . CYS A 1 2 ? -6.056 -4.386 -3.574 1.00 0.00 2 CYS A O 7
ATOM 3097 N N . LEU A 1 3 ? -4.888 -2.971 -2.293 1.00 0.00 3 LEU A N 7
ATOM 3098 C CA . LEU A 1 3 ? -4.057 -2.500 -3.377 1.00 0.00 3 LEU A CA 7
ATOM 3099 C C . LEU A 1 3 ? -2.963 -3.512 -3.643 1.00 0.00 3 LEU A C 7
ATOM 3100 O O . LEU A 1 3 ? -2.380 -4.069 -2.701 1.00 0.00 3 LEU A O 7
ATOM 3116 N N . LYS A 1 4 ? -2.695 -3.745 -4.901 1.00 0.00 4 LYS A N 7
ATOM 3117 C CA . LYS A 1 4 ? -1.713 -4.731 -5.319 1.00 0.00 4 LYS A CA 7
ATOM 3118 C C . LYS A 1 4 ? -0.333 -4.120 -5.439 1.00 0.00 4 LYS A C 7
ATOM 3119 O O . LYS A 1 4 ? -0.157 -2.915 -5.266 1.00 0.00 4 LYS A O 7
ATOM 3138 N N . PHE A 1 5 ? 0.634 -4.957 -5.734 1.00 0.00 5 PHE A N 7
ATOM 3139 C CA . PHE A 1 5 ? 2.007 -4.546 -5.871 1.00 0.00 5 PHE A CA 7
ATOM 3140 C C . PHE A 1 5 ? 2.139 -3.570 -7.027 1.00 0.00 5 PHE A C 7
ATOM 3141 O O . PHE A 1 5 ? 1.687 -3.844 -8.138 1.00 0.00 5 PHE A O 7
ATOM 3158 N N . GLY A 1 6 ? 2.700 -2.426 -6.745 1.00 0.00 6 GLY A N 7
ATOM 3159 C CA . GLY A 1 6 ? 2.866 -1.417 -7.750 1.00 0.00 6 GLY A CA 7
ATOM 3160 C C . GLY A 1 6 ? 1.718 -0.434 -7.783 1.00 0.00 6 GLY A C 7
ATOM 3161 O O . GLY A 1 6 ? 1.766 0.551 -8.510 1.00 0.00 6 GLY A O 7
ATOM 3165 N N . TRP A 1 7 ? 0.695 -0.673 -6.985 1.00 0.00 7 TRP A N 7
ATOM 3166 C CA . TRP A 1 7 ? -0.450 0.220 -6.971 1.00 0.00 7 TRP A CA 7
ATOM 3167 C C . TRP A 1 7 ? -0.162 1.421 -6.101 1.00 0.00 7 TRP A C 7
ATOM 3168 O O . TRP A 1 7 ? 0.543 1.301 -5.097 1.00 0.00 7 TRP A O 7
ATOM 3189 N N . LYS A 1 8 ? -0.668 2.571 -6.508 1.00 0.00 8 LYS A N 7
ATOM 3190 C CA . LYS A 1 8 ? -0.483 3.820 -5.784 1.00 0.00 8 LYS A CA 7
ATOM 3191 C C . LYS A 1 8 ? -1.131 3.716 -4.408 1.00 0.00 8 LYS A C 7
ATOM 3192 O O . LYS A 1 8 ? -2.290 3.325 -4.287 1.00 0.00 8 LYS A O 7
ATOM 3211 N N . CYS A 1 9 ? -0.397 4.066 -3.400 1.00 0.00 9 CYS A N 7
ATOM 3212 C CA . CYS A 1 9 ? -0.869 3.948 -2.039 1.00 0.00 9 CYS A CA 7
ATOM 3213 C C . CYS A 1 9 ? -1.235 5.322 -1.494 1.00 0.00 9 CYS A C 7
ATOM 3214 O O . CYS A 1 9 ? -1.080 6.340 -2.184 1.00 0.00 9 CYS A O 7
ATOM 3221 N N . ASN A 1 10 ? -1.736 5.343 -0.278 1.00 0.00 10 ASN A N 7
ATOM 3222 C CA . ASN A 1 10 ? -1.895 6.560 0.477 1.00 0.00 10 ASN A CA 7
ATOM 3223 C C . ASN A 1 10 ? -0.966 6.430 1.660 1.00 0.00 10 ASN A C 7
ATOM 3224 O O . ASN A 1 10 ? -1.190 5.588 2.517 1.00 0.00 10 ASN A O 7
ATOM 3235 N N . PRO A 1 11 ? 0.114 7.220 1.698 1.00 0.00 11 PRO A N 7
ATOM 3236 C CA . PRO A 1 11 ? 1.197 7.089 2.701 1.00 0.00 11 PRO A CA 7
ATOM 3237 C C . PRO A 1 11 ? 0.750 7.047 4.178 1.00 0.00 11 PRO A C 7
ATOM 3238 O O . PRO A 1 11 ? 1.410 6.412 5.013 1.00 0.00 11 PRO A O 7
ATOM 3249 N N . ARG A 1 12 ? -0.344 7.703 4.505 1.00 0.00 12 ARG A N 7
ATOM 3250 C CA . ARG A 1 12 ? -0.813 7.731 5.880 1.00 0.00 12 ARG A CA 7
ATOM 3251 C C . ARG A 1 12 ? -1.750 6.585 6.195 1.00 0.00 12 ARG A C 7
ATOM 3252 O O . ARG A 1 12 ? -1.848 6.146 7.341 1.00 0.00 12 ARG A O 7
ATOM 3273 N N . ASN A 1 13 ? -2.452 6.123 5.210 1.00 0.00 13 ASN A N 7
ATOM 3274 C CA . ASN A 1 13 ? -3.362 5.013 5.401 1.00 0.00 13 ASN A CA 7
ATOM 3275 C C . ASN A 1 13 ? -3.117 3.999 4.315 1.00 0.00 13 ASN A C 7
ATOM 3276 O O . ASN A 1 13 ? -3.666 4.099 3.199 1.00 0.00 13 ASN A O 7
ATOM 3287 N N . ASP A 1 14 ? -2.256 3.068 4.621 1.00 0.00 14 ASP A N 7
ATOM 3288 C CA . ASP A 1 14 ? -1.847 2.035 3.690 1.00 0.00 14 ASP A CA 7
ATOM 3289 C C . ASP A 1 14 ? -3.007 1.085 3.427 1.00 0.00 14 ASP A C 7
ATOM 3290 O O . ASP A 1 14 ? -3.698 0.658 4.358 1.00 0.00 14 ASP A O 7
ATOM 3299 N N . LYS A 1 15 ? -3.238 0.774 2.174 1.00 0.00 15 LYS A N 7
ATOM 3300 C CA . LYS A 1 15 ? -4.327 -0.111 1.797 1.00 0.00 15 LYS A CA 7
ATOM 3301 C C . LYS A 1 15 ? -3.814 -1.256 0.953 1.00 0.00 15 LYS A C 7
ATOM 3302 O O . LYS A 1 15 ? -4.584 -1.934 0.261 1.00 0.00 15 LYS A O 7
ATOM 3321 N N . CYS A 1 16 ? -2.535 -1.508 1.038 1.00 0.00 16 CYS A N 7
ATOM 3322 C CA . CYS A 1 16 ? -1.929 -2.560 0.267 1.00 0.00 16 CYS A CA 7
ATOM 3323 C C . CYS A 1 16 ? -2.298 -3.913 0.889 1.00 0.00 16 CYS A C 7
ATOM 3324 O O . CYS A 1 16 ? -2.667 -3.977 2.078 1.00 0.00 16 CYS A O 7
ATOM 3331 N N . CYS A 1 17 ? -2.250 -4.960 0.095 1.00 0.00 17 CYS A N 7
ATOM 3332 C CA . CYS A 1 17 ? -2.621 -6.320 0.524 1.00 0.00 17 CYS A CA 7
ATOM 3333 C C . CYS A 1 17 ? -1.769 -6.864 1.685 1.00 0.00 17 CYS A C 7
ATOM 3334 O O . CYS A 1 17 ? -0.819 -6.223 2.139 1.00 0.00 17 CYS A O 7
ATOM 3341 N N . SER A 1 18 ? -2.137 -8.018 2.179 1.00 0.00 18 SER A N 7
ATOM 3342 C CA . SER A 1 18 ? -1.440 -8.661 3.260 1.00 0.00 18 SER A CA 7
ATOM 3343 C C . SER A 1 18 ? -0.046 -9.097 2.787 1.00 0.00 18 SER A C 7
ATOM 3344 O O . SER A 1 18 ? 0.081 -9.822 1.799 1.00 0.00 18 SER A O 7
ATOM 3352 N N . GLY A 1 19 ? 0.983 -8.615 3.461 1.00 0.00 19 GLY A N 7
ATOM 3353 C CA . GLY A 1 19 ? 2.336 -8.921 3.055 1.00 0.00 19 GLY A CA 7
ATOM 3354 C C . GLY A 1 19 ? 2.830 -7.908 2.054 1.00 0.00 19 GLY A C 7
ATOM 3355 O O . GLY A 1 19 ? 3.879 -8.085 1.412 1.00 0.00 19 GLY A O 7
ATOM 3359 N N . LEU A 1 20 ? 2.084 -6.840 1.923 1.00 0.00 20 LEU A N 7
ATOM 3360 C CA . LEU A 1 20 ? 2.377 -5.797 1.011 1.00 0.00 20 LEU A CA 7
ATOM 3361 C C . LEU A 1 20 ? 2.227 -4.474 1.759 1.00 0.00 20 LEU A C 7
ATOM 3362 O O . LEU A 1 20 ? 1.314 -4.319 2.574 1.00 0.00 20 LEU A O 7
ATOM 3378 N N . LYS A 1 21 ? 3.106 -3.552 1.514 1.00 0.00 21 LYS A N 7
ATOM 3379 C CA . LYS A 1 21 ? 3.079 -2.262 2.174 1.00 0.00 21 LYS A CA 7
ATOM 3380 C C . LYS A 1 21 ? 3.671 -1.237 1.252 1.00 0.00 21 LYS A C 7
ATOM 3381 O O . LYS A 1 21 ? 4.602 -1.537 0.512 1.00 0.00 21 LYS A O 7
ATOM 3400 N N . CYS A 1 22 ? 3.153 -0.062 1.289 1.00 0.00 22 CYS A N 7
ATOM 3401 C CA . CYS A 1 22 ? 3.646 1.019 0.476 1.00 0.00 22 CYS A CA 7
ATOM 3402 C C . CYS A 1 22 ? 5.063 1.381 0.890 1.00 0.00 22 CYS A C 7
ATOM 3403 O O . CYS A 1 22 ? 5.427 1.282 2.079 1.00 0.00 22 CYS A O 7
ATOM 3410 N N . GLY A 1 23 ? 5.867 1.746 -0.080 1.00 0.00 23 GLY A N 7
ATOM 3411 C CA . GLY A 1 23 ? 7.242 2.067 0.168 1.00 0.00 23 GLY A CA 7
ATOM 3412 C C . GLY A 1 23 ? 7.424 3.380 0.890 1.00 0.00 23 GLY A C 7
ATOM 3413 O O . GLY A 1 23 ? 6.457 4.113 1.148 1.00 0.00 23 GLY A O 7
ATOM 3417 N N . SER A 1 24 ? 8.641 3.662 1.226 1.00 0.00 24 SER A N 7
ATOM 3418 C CA . SER A 1 24 ? 9.005 4.872 1.891 1.00 0.00 24 SER A CA 7
ATOM 3419 C C . SER A 1 24 ? 9.581 5.860 0.892 1.00 0.00 24 SER A C 7
ATOM 3420 O O . SER A 1 24 ? 9.436 7.074 1.031 1.00 0.00 24 SER A O 7
ATOM 3428 N N . ASN A 1 25 ? 10.232 5.327 -0.122 1.00 0.00 25 ASN A N 7
ATOM 3429 C CA . ASN A 1 25 ? 10.819 6.142 -1.166 1.00 0.00 25 ASN A CA 7
ATOM 3430 C C . ASN A 1 25 ? 10.003 6.028 -2.423 1.00 0.00 25 ASN A C 7
ATOM 3431 O O . ASN A 1 25 ? 10.307 6.651 -3.436 1.00 0.00 25 ASN A O 7
ATOM 3442 N N . HIS A 1 26 ? 8.968 5.226 -2.352 1.00 0.00 26 HIS A N 7
ATOM 3443 C CA . HIS A 1 26 ? 8.053 5.024 -3.456 1.00 0.00 26 HIS A CA 7
ATOM 3444 C C . HIS A 1 26 ? 6.663 5.127 -2.931 1.00 0.00 26 HIS A C 7
ATOM 3445 O O . HIS A 1 26 ? 6.394 4.707 -1.817 1.00 0.00 26 HIS A O 7
ATOM 3459 N N . ASN A 1 27 ? 5.784 5.665 -3.716 1.00 0.00 27 ASN A N 7
ATOM 3460 C CA . ASN A 1 27 ? 4.405 5.879 -3.300 1.00 0.00 27 ASN A CA 7
ATOM 3461 C C . ASN A 1 27 ? 3.521 4.751 -3.784 1.00 0.00 27 ASN A C 7
ATOM 3462 O O . ASN A 1 27 ? 2.305 4.920 -3.970 1.00 0.00 27 ASN A O 7
ATOM 3473 N N . TRP A 1 28 ? 4.106 3.600 -3.956 1.00 0.00 28 TRP A N 7
ATOM 3474 C CA . TRP A 1 28 ? 3.366 2.460 -4.385 1.00 0.00 28 TRP A CA 7
ATOM 3475 C C . TRP A 1 28 ? 3.529 1.309 -3.419 1.00 0.00 28 TRP A C 7
ATOM 3476 O O . TRP A 1 28 ? 4.462 1.290 -2.594 1.00 0.00 28 TRP A O 7
ATOM 3497 N N . CYS A 1 29 ? 2.640 0.381 -3.532 1.00 0.00 29 CYS A N 7
ATOM 3498 C CA . CYS A 1 29 ? 2.633 -0.829 -2.745 1.00 0.00 29 CYS A CA 7
ATOM 3499 C C . CYS A 1 29 ? 3.806 -1.732 -3.117 1.00 0.00 29 CYS A C 7
ATOM 3500 O O . CYS A 1 29 ? 3.914 -2.181 -4.259 1.00 0.00 29 CYS A O 7
ATOM 3507 N N . LYS A 1 30 ? 4.687 -1.961 -2.165 1.00 0.00 30 LYS A N 7
ATOM 3508 C CA . LYS A 1 30 ? 5.851 -2.806 -2.343 1.00 0.00 30 LYS A CA 7
ATOM 3509 C C . LYS A 1 30 ? 5.701 -4.042 -1.470 1.00 0.00 30 LYS A C 7
ATOM 3510 O O . LYS A 1 30 ? 4.785 -4.113 -0.645 1.00 0.00 30 LYS A O 7
ATOM 3529 N N . LEU A 1 31 ? 6.589 -4.995 -1.633 1.00 0.00 31 LEU A N 7
ATOM 3530 C CA . LEU A 1 31 ? 6.547 -6.220 -0.857 1.00 0.00 31 LEU A CA 7
ATOM 3531 C C . LEU A 1 31 ? 6.961 -5.935 0.569 1.00 0.00 31 LEU A C 7
ATOM 3532 O O . LEU A 1 31 ? 8.031 -5.356 0.809 1.00 0.00 31 LEU A O 7
ATOM 3548 N N . HIS A 1 32 ? 6.135 -6.319 1.511 1.00 0.00 32 HIS A N 7
ATOM 3549 C CA . HIS A 1 32 ? 6.456 -6.095 2.894 1.00 0.00 32 HIS A CA 7
ATOM 3550 C C . HIS A 1 32 ? 7.325 -7.234 3.371 1.00 0.00 32 HIS A C 7
ATOM 3551 O O . HIS A 1 32 ? 6.838 -8.315 3.749 1.00 0.00 32 HIS A O 7
ATOM 3565 N N . LEU A 1 33 ? 8.588 -7.006 3.269 1.00 0.00 33 LEU A N 7
ATOM 3566 C CA . LEU A 1 33 ? 9.605 -7.938 3.622 1.00 0.00 33 LEU A CA 7
ATOM 3567 C C . LEU A 1 33 ? 10.820 -7.126 3.991 1.00 0.00 33 LEU A C 7
ATOM 3568 O O . LEU A 1 33 ? 10.995 -6.826 5.177 1.00 0.00 33 LEU A O 7
ATOM 3585 N N . ASP A 1 1 ? -11.330 -3.810 -2.363 1.00 0.00 1 ASP A N 8
ATOM 3586 C CA . ASP A 1 1 ? -10.215 -4.757 -2.426 1.00 0.00 1 ASP A CA 8
ATOM 3587 C C . ASP A 1 1 ? -8.958 -4.094 -1.959 1.00 0.00 1 ASP A C 8
ATOM 3588 O O . ASP A 1 1 ? -8.954 -2.892 -1.686 1.00 0.00 1 ASP A O 8
ATOM 3599 N N . CYS A 1 2 ? -7.908 -4.858 -1.834 1.00 0.00 2 CYS A N 8
ATOM 3600 C CA . CYS A 1 2 ? -6.631 -4.340 -1.423 1.00 0.00 2 CYS A CA 8
ATOM 3601 C C . CYS A 1 2 ? -5.826 -3.911 -2.628 1.00 0.00 2 CYS A C 8
ATOM 3602 O O . CYS A 1 2 ? -6.047 -4.413 -3.750 1.00 0.00 2 CYS A O 8
ATOM 3609 N N . LEU A 1 3 ? -4.928 -2.987 -2.415 1.00 0.00 3 LEU A N 8
ATOM 3610 C CA . LEU A 1 3 ? -4.061 -2.513 -3.459 1.00 0.00 3 LEU A CA 8
ATOM 3611 C C . LEU A 1 3 ? -2.924 -3.494 -3.623 1.00 0.00 3 LEU A C 8
ATOM 3612 O O . LEU A 1 3 ? -2.331 -3.949 -2.634 1.00 0.00 3 LEU A O 8
ATOM 3628 N N . LYS A 1 4 ? -2.634 -3.821 -4.843 1.00 0.00 4 LYS A N 8
ATOM 3629 C CA . LYS A 1 4 ? -1.639 -4.826 -5.152 1.00 0.00 4 LYS A CA 8
ATOM 3630 C C . LYS A 1 4 ? -0.274 -4.214 -5.390 1.00 0.00 4 LYS A C 8
ATOM 3631 O O . LYS A 1 4 ? -0.103 -3.000 -5.312 1.00 0.00 4 LYS A O 8
ATOM 3650 N N . PHE A 1 5 ? 0.687 -5.063 -5.668 1.00 0.00 5 PHE A N 8
ATOM 3651 C CA . PHE A 1 5 ? 2.056 -4.662 -5.886 1.00 0.00 5 PHE A CA 8
ATOM 3652 C C . PHE A 1 5 ? 2.158 -3.705 -7.066 1.00 0.00 5 PHE A C 8
ATOM 3653 O O . PHE A 1 5 ? 1.707 -4.012 -8.172 1.00 0.00 5 PHE A O 8
ATOM 3670 N N . GLY A 1 6 ? 2.717 -2.543 -6.809 1.00 0.00 6 GLY A N 8
ATOM 3671 C CA . GLY A 1 6 ? 2.870 -1.554 -7.843 1.00 0.00 6 GLY A CA 8
ATOM 3672 C C . GLY A 1 6 ? 1.666 -0.647 -7.969 1.00 0.00 6 GLY A C 8
ATOM 3673 O O . GLY A 1 6 ? 1.596 0.181 -8.891 1.00 0.00 6 GLY A O 8
ATOM 3677 N N . TRP A 1 7 ? 0.709 -0.793 -7.073 1.00 0.00 7 TRP A N 8
ATOM 3678 C CA . TRP A 1 7 ? -0.457 0.055 -7.109 1.00 0.00 7 TRP A CA 8
ATOM 3679 C C . TRP A 1 7 ? -0.202 1.308 -6.297 1.00 0.00 7 TRP A C 8
ATOM 3680 O O . TRP A 1 7 ? 0.518 1.266 -5.295 1.00 0.00 7 TRP A O 8
ATOM 3701 N N . LYS A 1 8 ? -0.746 2.408 -6.758 1.00 0.00 8 LYS A N 8
ATOM 3702 C CA . LYS A 1 8 ? -0.607 3.698 -6.100 1.00 0.00 8 LYS A CA 8
ATOM 3703 C C . LYS A 1 8 ? -1.370 3.690 -4.779 1.00 0.00 8 LYS A C 8
ATOM 3704 O O . LYS A 1 8 ? -2.502 3.202 -4.711 1.00 0.00 8 LYS A O 8
ATOM 3723 N N . CYS A 1 9 ? -0.763 4.227 -3.759 1.00 0.00 9 CYS A N 8
ATOM 3724 C CA . CYS A 1 9 ? -1.352 4.255 -2.442 1.00 0.00 9 CYS A CA 8
ATOM 3725 C C . CYS A 1 9 ? -0.933 5.518 -1.692 1.00 0.00 9 CYS A C 8
ATOM 3726 O O . CYS A 1 9 ? -0.209 6.371 -2.240 1.00 0.00 9 CYS A O 8
ATOM 3733 N N . ASN A 1 10 ? -1.416 5.652 -0.468 1.00 0.00 10 ASN A N 8
ATOM 3734 C CA . ASN A 1 10 ? -1.071 6.752 0.414 1.00 0.00 10 ASN A CA 8
ATOM 3735 C C . ASN A 1 10 ? -0.136 6.211 1.483 1.00 0.00 10 ASN A C 8
ATOM 3736 O O . ASN A 1 10 ? -0.490 5.273 2.175 1.00 0.00 10 ASN A O 8
ATOM 3747 N N . PRO A 1 11 ? 1.052 6.822 1.660 1.00 0.00 11 PRO A N 8
ATOM 3748 C CA . PRO A 1 11 ? 2.138 6.284 2.514 1.00 0.00 11 PRO A CA 8
ATOM 3749 C C . PRO A 1 11 ? 1.705 5.909 3.932 1.00 0.00 11 PRO A C 8
ATOM 3750 O O . PRO A 1 11 ? 2.130 4.882 4.469 1.00 0.00 11 PRO A O 8
ATOM 3761 N N . ARG A 1 12 ? 0.868 6.727 4.522 1.00 0.00 12 ARG A N 8
ATOM 3762 C CA . ARG A 1 12 ? 0.418 6.507 5.876 1.00 0.00 12 ARG A CA 8
ATOM 3763 C C . ARG A 1 12 ? -0.882 5.726 5.900 1.00 0.00 12 ARG A C 8
ATOM 3764 O O . ARG A 1 12 ? -1.177 5.011 6.856 1.00 0.00 12 ARG A O 8
ATOM 3785 N N . ASN A 1 13 ? -1.637 5.848 4.852 1.00 0.00 13 ASN A N 8
ATOM 3786 C CA . ASN A 1 13 ? -2.905 5.144 4.745 1.00 0.00 13 ASN A CA 8
ATOM 3787 C C . ASN A 1 13 ? -2.734 3.944 3.840 1.00 0.00 13 ASN A C 8
ATOM 3788 O O . ASN A 1 13 ? -2.949 4.001 2.617 1.00 0.00 13 ASN A O 8
ATOM 3799 N N . ASP A 1 14 ? -2.300 2.877 4.439 1.00 0.00 14 ASP A N 8
ATOM 3800 C CA . ASP A 1 14 ? -1.921 1.686 3.724 1.00 0.00 14 ASP A CA 8
ATOM 3801 C C . ASP A 1 14 ? -3.137 0.866 3.414 1.00 0.00 14 ASP A C 8
ATOM 3802 O O . ASP A 1 14 ? -3.809 0.372 4.317 1.00 0.00 14 ASP A O 8
ATOM 3811 N N . LYS A 1 15 ? -3.442 0.735 2.157 1.00 0.00 15 LYS A N 8
ATOM 3812 C CA . LYS A 1 15 ? -4.553 -0.088 1.747 1.00 0.00 15 LYS A CA 8
ATOM 3813 C C . LYS A 1 15 ? -4.057 -1.221 0.877 1.00 0.00 15 LYS A C 8
ATOM 3814 O O . LYS A 1 15 ? -4.831 -1.854 0.150 1.00 0.00 15 LYS A O 8
ATOM 3833 N N . CYS A 1 16 ? -2.786 -1.515 0.988 1.00 0.00 16 CYS A N 8
ATOM 3834 C CA . CYS A 1 16 ? -2.188 -2.570 0.209 1.00 0.00 16 CYS A CA 8
ATOM 3835 C C . CYS A 1 16 ? -2.597 -3.933 0.793 1.00 0.00 16 CYS A C 8
ATOM 3836 O O . CYS A 1 16 ? -3.149 -4.001 1.900 1.00 0.00 16 CYS A O 8
ATOM 3843 N N . CYS A 1 17 ? -2.393 -4.987 0.038 1.00 0.00 17 CYS A N 8
ATOM 3844 C CA . CYS A 1 17 ? -2.725 -6.335 0.483 1.00 0.00 17 CYS A CA 8
ATOM 3845 C C . CYS A 1 17 ? -1.826 -6.795 1.653 1.00 0.00 17 CYS A C 8
ATOM 3846 O O . CYS A 1 17 ? -0.842 -6.128 2.008 1.00 0.00 17 CYS A O 8
ATOM 3853 N N . SER A 1 18 ? -2.173 -7.917 2.245 1.00 0.00 18 SER A N 8
ATOM 3854 C CA . SER A 1 18 ? -1.434 -8.476 3.347 1.00 0.00 18 SER A CA 8
ATOM 3855 C C . SER A 1 18 ? -0.038 -8.913 2.871 1.00 0.00 18 SER A C 8
ATOM 3856 O O . SER A 1 18 ? 0.097 -9.600 1.845 1.00 0.00 18 SER A O 8
ATOM 3864 N N . GLY A 1 19 ? 0.987 -8.479 3.585 1.00 0.00 19 GLY A N 8
ATOM 3865 C CA . GLY A 1 19 ? 2.356 -8.798 3.220 1.00 0.00 19 GLY A CA 8
ATOM 3866 C C . GLY A 1 19 ? 2.906 -7.793 2.233 1.00 0.00 19 GLY A C 8
ATOM 3867 O O . GLY A 1 19 ? 4.000 -7.956 1.678 1.00 0.00 19 GLY A O 8
ATOM 3871 N N . LEU A 1 20 ? 2.152 -6.760 2.013 1.00 0.00 20 LEU A N 8
ATOM 3872 C CA . LEU A 1 20 ? 2.499 -5.732 1.101 1.00 0.00 20 LEU A CA 8
ATOM 3873 C C . LEU A 1 20 ? 2.380 -4.420 1.865 1.00 0.00 20 LEU A C 8
ATOM 3874 O O . LEU A 1 20 ? 1.515 -4.303 2.734 1.00 0.00 20 LEU A O 8
ATOM 3890 N N . LYS A 1 21 ? 3.224 -3.474 1.589 1.00 0.00 21 LYS A N 8
ATOM 3891 C CA . LYS A 1 21 ? 3.203 -2.218 2.309 1.00 0.00 21 LYS A CA 8
ATOM 3892 C C . LYS A 1 21 ? 3.367 -1.058 1.363 1.00 0.00 21 LYS A C 8
ATOM 3893 O O . LYS A 1 21 ? 4.113 -1.137 0.404 1.00 0.00 21 LYS A O 8
ATOM 3912 N N . CYS A 1 22 ? 2.679 -0.008 1.641 1.00 0.00 22 CYS A N 8
ATOM 3913 C CA . CYS A 1 22 ? 2.776 1.206 0.880 1.00 0.00 22 CYS A CA 8
ATOM 3914 C C . CYS A 1 22 ? 4.075 1.922 1.256 1.00 0.00 22 CYS A C 8
ATOM 3915 O O . CYS A 1 22 ? 4.393 2.073 2.454 1.00 0.00 22 CYS A O 8
ATOM 3922 N N . GLY A 1 23 ? 4.835 2.312 0.261 1.00 0.00 23 GLY A N 8
ATOM 3923 C CA . GLY A 1 23 ? 6.099 2.961 0.496 1.00 0.00 23 GLY A CA 8
ATOM 3924 C C . GLY A 1 23 ? 5.964 4.419 0.884 1.00 0.00 23 GLY A C 8
ATOM 3925 O O . GLY A 1 23 ? 4.997 5.104 0.507 1.00 0.00 23 GLY A O 8
ATOM 3929 N N . SER A 1 24 ? 6.929 4.899 1.615 1.00 0.00 24 SER A N 8
ATOM 3930 C CA . SER A 1 24 ? 6.952 6.253 2.064 1.00 0.00 24 SER A CA 8
ATOM 3931 C C . SER A 1 24 ? 7.690 7.163 1.069 1.00 0.00 24 SER A C 8
ATOM 3932 O O . SER A 1 24 ? 7.281 8.303 0.841 1.00 0.00 24 SER A O 8
ATOM 3940 N N . ASN A 1 25 ? 8.752 6.648 0.469 1.00 0.00 25 ASN A N 8
ATOM 3941 C CA . ASN A 1 25 ? 9.520 7.408 -0.520 1.00 0.00 25 ASN A CA 8
ATOM 3942 C C . ASN A 1 25 ? 8.814 7.382 -1.853 1.00 0.00 25 ASN A C 8
ATOM 3943 O O . ASN A 1 25 ? 8.677 8.405 -2.520 1.00 0.00 25 ASN A O 8
ATOM 3954 N N . HIS A 1 26 ? 8.390 6.221 -2.244 1.00 0.00 26 HIS A N 8
ATOM 3955 C CA . HIS A 1 26 ? 7.551 6.050 -3.401 1.00 0.00 26 HIS A CA 8
ATOM 3956 C C . HIS A 1 26 ? 6.252 5.534 -2.911 1.00 0.00 26 HIS A C 8
ATOM 3957 O O . HIS A 1 26 ? 6.208 4.479 -2.284 1.00 0.00 26 HIS A O 8
ATOM 3971 N N . ASN A 1 27 ? 5.204 6.259 -3.159 1.00 0.00 27 ASN A N 8
ATOM 3972 C CA . ASN A 1 27 ? 3.913 5.897 -2.622 1.00 0.00 27 ASN A CA 8
ATOM 3973 C C . ASN A 1 27 ? 3.229 4.878 -3.499 1.00 0.00 27 ASN A C 8
ATOM 3974 O O . ASN A 1 27 ? 2.323 5.201 -4.282 1.00 0.00 27 ASN A O 8
ATOM 3985 N N . TRP A 1 28 ? 3.737 3.694 -3.448 1.00 0.00 28 TRP A N 8
ATOM 3986 C CA . TRP A 1 28 ? 3.191 2.572 -4.138 1.00 0.00 28 TRP A CA 8
ATOM 3987 C C . TRP A 1 28 ? 3.321 1.355 -3.255 1.00 0.00 28 TRP A C 8
ATOM 3988 O O . TRP A 1 28 ? 4.098 1.365 -2.283 1.00 0.00 28 TRP A O 8
ATOM 4009 N N . CYS A 1 29 ? 2.571 0.359 -3.550 1.00 0.00 29 CYS A N 8
ATOM 4010 C CA . CYS A 1 29 ? 2.605 -0.864 -2.788 1.00 0.00 29 CYS A CA 8
ATOM 4011 C C . CYS A 1 29 ? 3.871 -1.674 -3.098 1.00 0.00 29 CYS A C 8
ATOM 4012 O O . CYS A 1 29 ? 4.091 -2.117 -4.244 1.00 0.00 29 CYS A O 8
ATOM 4019 N N . LYS A 1 30 ? 4.701 -1.817 -2.089 1.00 0.00 30 LYS A N 8
ATOM 4020 C CA . LYS A 1 30 ? 5.964 -2.528 -2.143 1.00 0.00 30 LYS A CA 8
ATOM 4021 C C . LYS A 1 30 ? 5.832 -3.798 -1.322 1.00 0.00 30 LYS A C 8
ATOM 4022 O O . LYS A 1 30 ? 4.870 -3.948 -0.569 1.00 0.00 30 LYS A O 8
ATOM 4041 N N . LEU A 1 31 ? 6.784 -4.684 -1.441 1.00 0.00 31 LEU A N 8
ATOM 4042 C CA . LEU A 1 31 ? 6.766 -5.924 -0.696 1.00 0.00 31 LEU A CA 8
ATOM 4043 C C . LEU A 1 31 ? 7.174 -5.657 0.732 1.00 0.00 31 LEU A C 8
ATOM 4044 O O . LEU A 1 31 ? 8.179 -4.977 0.981 1.00 0.00 31 LEU A O 8
ATOM 4060 N N . HIS A 1 32 ? 6.410 -6.162 1.669 1.00 0.00 32 HIS A N 8
ATOM 4061 C CA . HIS A 1 32 ? 6.743 -5.992 3.056 1.00 0.00 32 HIS A CA 8
ATOM 4062 C C . HIS A 1 32 ? 7.736 -7.072 3.444 1.00 0.00 32 HIS A C 8
ATOM 4063 O O . HIS A 1 32 ? 7.368 -8.203 3.801 1.00 0.00 32 HIS A O 8
ATOM 4077 N N . LEU A 1 33 ? 8.972 -6.749 3.263 1.00 0.00 33 LEU A N 8
ATOM 4078 C CA . LEU A 1 33 ? 10.051 -7.641 3.548 1.00 0.00 33 LEU A CA 8
ATOM 4079 C C . LEU A 1 33 ? 10.749 -7.138 4.783 1.00 0.00 33 LEU A C 8
ATOM 4080 O O . LEU A 1 33 ? 11.723 -6.381 4.664 1.00 0.00 33 LEU A O 8
ATOM 4097 N N . ASP A 1 1 ? -11.389 -4.387 -2.124 1.00 0.00 1 ASP A N 9
ATOM 4098 C CA . ASP A 1 1 ? -10.164 -5.192 -2.027 1.00 0.00 1 ASP A CA 9
ATOM 4099 C C . ASP A 1 1 ? -8.997 -4.313 -1.708 1.00 0.00 1 ASP A C 9
ATOM 4100 O O . ASP A 1 1 ? -9.134 -3.094 -1.654 1.00 0.00 1 ASP A O 9
ATOM 4111 N N . CYS A 1 2 ? -7.859 -4.922 -1.503 1.00 0.00 2 CYS A N 9
ATOM 4112 C CA . CYS A 1 2 ? -6.636 -4.221 -1.190 1.00 0.00 2 CYS A CA 9
ATOM 4113 C C . CYS A 1 2 ? -5.862 -3.855 -2.457 1.00 0.00 2 CYS A C 9
ATOM 4114 O O . CYS A 1 2 ? -6.158 -4.362 -3.554 1.00 0.00 2 CYS A O 9
ATOM 4121 N N . LEU A 1 3 ? -4.898 -2.972 -2.308 1.00 0.00 3 LEU A N 9
ATOM 4122 C CA . LEU A 1 3 ? -4.058 -2.546 -3.404 1.00 0.00 3 LEU A CA 9
ATOM 4123 C C . LEU A 1 3 ? -2.972 -3.583 -3.653 1.00 0.00 3 LEU A C 9
ATOM 4124 O O . LEU A 1 3 ? -2.425 -4.170 -2.703 1.00 0.00 3 LEU A O 9
ATOM 4140 N N . LYS A 1 4 ? -2.663 -3.800 -4.905 1.00 0.00 4 LYS A N 9
ATOM 4141 C CA . LYS A 1 4 ? -1.685 -4.794 -5.307 1.00 0.00 4 LYS A CA 9
ATOM 4142 C C . LYS A 1 4 ? -0.310 -4.176 -5.513 1.00 0.00 4 LYS A C 9
ATOM 4143 O O . LYS A 1 4 ? -0.126 -2.976 -5.333 1.00 0.00 4 LYS A O 9
ATOM 4162 N N . PHE A 1 5 ? 0.647 -5.002 -5.898 1.00 0.00 5 PHE A N 9
ATOM 4163 C CA . PHE A 1 5 ? 2.025 -4.579 -6.065 1.00 0.00 5 PHE A CA 9
ATOM 4164 C C . PHE A 1 5 ? 2.158 -3.519 -7.146 1.00 0.00 5 PHE A C 9
ATOM 4165 O O . PHE A 1 5 ? 1.706 -3.702 -8.288 1.00 0.00 5 PHE A O 9
ATOM 4182 N N . GLY A 1 6 ? 2.750 -2.412 -6.773 1.00 0.00 6 GLY A N 9
ATOM 4183 C CA . GLY A 1 6 ? 2.948 -1.332 -7.690 1.00 0.00 6 GLY A CA 9
ATOM 4184 C C . GLY A 1 6 ? 1.754 -0.408 -7.767 1.00 0.00 6 GLY A C 9
ATOM 4185 O O . GLY A 1 6 ? 1.777 0.568 -8.516 1.00 0.00 6 GLY A O 9
ATOM 4189 N N . TRP A 1 7 ? 0.710 -0.691 -7.001 1.00 0.00 7 TRP A N 9
ATOM 4190 C CA . TRP A 1 7 ? -0.460 0.162 -7.027 1.00 0.00 7 TRP A CA 9
ATOM 4191 C C . TRP A 1 7 ? -0.190 1.395 -6.214 1.00 0.00 7 TRP A C 9
ATOM 4192 O O . TRP A 1 7 ? 0.481 1.323 -5.176 1.00 0.00 7 TRP A O 9
ATOM 4213 N N . LYS A 1 8 ? -0.668 2.515 -6.695 1.00 0.00 8 LYS A N 9
ATOM 4214 C CA . LYS A 1 8 ? -0.434 3.776 -6.045 1.00 0.00 8 LYS A CA 9
ATOM 4215 C C . LYS A 1 8 ? -1.229 3.888 -4.768 1.00 0.00 8 LYS A C 9
ATOM 4216 O O . LYS A 1 8 ? -2.473 3.860 -4.765 1.00 0.00 8 LYS A O 9
ATOM 4235 N N . CYS A 1 9 ? -0.515 3.993 -3.711 1.00 0.00 9 CYS A N 9
ATOM 4236 C CA . CYS A 1 9 ? -1.068 4.055 -2.403 1.00 0.00 9 CYS A CA 9
ATOM 4237 C C . CYS A 1 9 ? -0.767 5.413 -1.819 1.00 0.00 9 CYS A C 9
ATOM 4238 O O . CYS A 1 9 ? -0.027 6.220 -2.424 1.00 0.00 9 CYS A O 9
ATOM 4245 N N . ASN A 1 10 ? -1.323 5.684 -0.684 1.00 0.00 10 ASN A N 9
ATOM 4246 C CA . ASN A 1 10 ? -1.065 6.907 0.006 1.00 0.00 10 ASN A CA 9
ATOM 4247 C C . ASN A 1 10 ? -0.304 6.575 1.256 1.00 0.00 10 ASN A C 9
ATOM 4248 O O . ASN A 1 10 ? -0.831 5.882 2.125 1.00 0.00 10 ASN A O 9
ATOM 4259 N N . PRO A 1 11 ? 0.934 7.081 1.389 1.00 0.00 11 PRO A N 9
ATOM 4260 C CA . PRO A 1 11 ? 1.858 6.727 2.494 1.00 0.00 11 PRO A CA 9
ATOM 4261 C C . PRO A 1 11 ? 1.340 7.080 3.901 1.00 0.00 11 PRO A C 9
ATOM 4262 O O . PRO A 1 11 ? 1.956 6.725 4.909 1.00 0.00 11 PRO A O 9
ATOM 4273 N N . ARG A 1 12 ? 0.223 7.768 3.966 1.00 0.00 12 ARG A N 9
ATOM 4274 C CA . ARG A 1 12 ? -0.387 8.113 5.231 1.00 0.00 12 ARG A CA 9
ATOM 4275 C C . ARG A 1 12 ? -1.207 6.960 5.785 1.00 0.00 12 ARG A C 9
ATOM 4276 O O . ARG A 1 12 ? -1.380 6.844 6.998 1.00 0.00 12 ARG A O 9
ATOM 4297 N N . ASN A 1 13 ? -1.708 6.126 4.910 1.00 0.00 13 ASN A N 9
ATOM 4298 C CA . ASN A 1 13 ? -2.547 5.001 5.311 1.00 0.00 13 ASN A CA 9
ATOM 4299 C C . ASN A 1 13 ? -2.471 3.873 4.288 1.00 0.00 13 ASN A C 9
ATOM 4300 O O . ASN A 1 13 ? -2.958 4.008 3.167 1.00 0.00 13 ASN A O 9
ATOM 4311 N N . ASP A 1 14 ? -1.854 2.777 4.689 1.00 0.00 14 ASP A N 9
ATOM 4312 C CA . ASP A 1 14 ? -1.654 1.593 3.840 1.00 0.00 14 ASP A CA 9
ATOM 4313 C C . ASP A 1 14 ? -2.956 0.901 3.505 1.00 0.00 14 ASP A C 9
ATOM 4314 O O . ASP A 1 14 ? -3.756 0.597 4.387 1.00 0.00 14 ASP A O 9
ATOM 4323 N N . LYS A 1 15 ? -3.171 0.680 2.234 1.00 0.00 15 LYS A N 9
ATOM 4324 C CA . LYS A 1 15 ? -4.317 -0.058 1.746 1.00 0.00 15 LYS A CA 9
ATOM 4325 C C . LYS A 1 15 ? -3.856 -1.243 0.927 1.00 0.00 15 LYS A C 9
ATOM 4326 O O . LYS A 1 15 ? -4.642 -1.865 0.208 1.00 0.00 15 LYS A O 9
ATOM 4345 N N . CYS A 1 16 ? -2.604 -1.582 1.061 1.00 0.00 16 CYS A N 9
ATOM 4346 C CA . CYS A 1 16 ? -2.044 -2.663 0.280 1.00 0.00 16 CYS A CA 9
ATOM 4347 C C . CYS A 1 16 ? -2.389 -4.010 0.926 1.00 0.00 16 CYS A C 9
ATOM 4348 O O . CYS A 1 16 ? -2.732 -4.065 2.110 1.00 0.00 16 CYS A O 9
ATOM 4355 N N . CYS A 1 17 ? -2.338 -5.068 0.145 1.00 0.00 17 CYS A N 9
ATOM 4356 C CA . CYS A 1 17 ? -2.674 -6.420 0.605 1.00 0.00 17 CYS A CA 9
ATOM 4357 C C . CYS A 1 17 ? -1.735 -6.935 1.706 1.00 0.00 17 CYS A C 9
ATOM 4358 O O . CYS A 1 17 ? -0.686 -6.346 1.969 1.00 0.00 17 CYS A O 9
ATOM 4365 N N . SER A 1 18 ? -2.122 -8.018 2.350 1.00 0.00 18 SER A N 9
ATOM 4366 C CA . SER A 1 18 ? -1.341 -8.613 3.407 1.00 0.00 18 SER A CA 9
ATOM 4367 C C . SER A 1 18 ? -0.046 -9.184 2.835 1.00 0.00 18 SER A C 9
ATOM 4368 O O . SER A 1 18 ? -0.068 -9.944 1.863 1.00 0.00 18 SER A O 9
ATOM 4376 N N . GLY A 1 19 ? 1.065 -8.774 3.398 1.00 0.00 19 GLY A N 9
ATOM 4377 C CA . GLY A 1 19 ? 2.357 -9.190 2.902 1.00 0.00 19 GLY A CA 9
ATOM 4378 C C . GLY A 1 19 ? 2.948 -8.136 1.994 1.00 0.00 19 GLY A C 9
ATOM 4379 O O . GLY A 1 19 ? 4.125 -8.191 1.614 1.00 0.00 19 GLY A O 9
ATOM 4383 N N . LEU A 1 20 ? 2.130 -7.179 1.659 1.00 0.00 20 LEU A N 9
ATOM 4384 C CA . LEU A 1 20 ? 2.490 -6.093 0.818 1.00 0.00 20 LEU A CA 9
ATOM 4385 C C . LEU A 1 20 ? 2.364 -4.841 1.675 1.00 0.00 20 LEU A C 9
ATOM 4386 O O . LEU A 1 20 ? 1.575 -4.832 2.627 1.00 0.00 20 LEU A O 9
ATOM 4402 N N . LYS A 1 21 ? 3.122 -3.821 1.407 1.00 0.00 21 LYS A N 9
ATOM 4403 C CA . LYS A 1 21 ? 3.025 -2.640 2.231 1.00 0.00 21 LYS A CA 9
ATOM 4404 C C . LYS A 1 21 ? 3.352 -1.397 1.461 1.00 0.00 21 LYS A C 9
ATOM 4405 O O . LYS A 1 21 ? 4.341 -1.340 0.708 1.00 0.00 21 LYS A O 9
ATOM 4424 N N . CYS A 1 22 ? 2.523 -0.432 1.635 1.00 0.00 22 CYS A N 9
ATOM 4425 C CA . CYS A 1 22 ? 2.722 0.880 1.082 1.00 0.00 22 CYS A CA 9
ATOM 4426 C C . CYS A 1 22 ? 3.915 1.484 1.776 1.00 0.00 22 CYS A C 9
ATOM 4427 O O . CYS A 1 22 ? 4.064 1.343 3.000 1.00 0.00 22 CYS A O 9
ATOM 4434 N N . GLY A 1 23 ? 4.790 2.087 1.034 1.00 0.00 23 GLY A N 9
ATOM 4435 C CA . GLY A 1 23 ? 5.926 2.673 1.654 1.00 0.00 23 GLY A CA 9
ATOM 4436 C C . GLY A 1 23 ? 5.603 4.023 2.193 1.00 0.00 23 GLY A C 9
ATOM 4437 O O . GLY A 1 23 ? 4.958 4.820 1.529 1.00 0.00 23 GLY A O 9
ATOM 4441 N N . SER A 1 24 ? 6.078 4.286 3.364 1.00 0.00 24 SER A N 9
ATOM 4442 C CA . SER A 1 24 ? 5.858 5.543 4.042 1.00 0.00 24 SER A CA 9
ATOM 4443 C C . SER A 1 24 ? 6.580 6.686 3.303 1.00 0.00 24 SER A C 9
ATOM 4444 O O . SER A 1 24 ? 6.169 7.858 3.345 1.00 0.00 24 SER A O 9
ATOM 4452 N N . ASN A 1 25 ? 7.631 6.316 2.601 1.00 0.00 25 ASN A N 9
ATOM 4453 C CA . ASN A 1 25 ? 8.404 7.228 1.778 1.00 0.00 25 ASN A CA 9
ATOM 4454 C C . ASN A 1 25 ? 8.186 6.903 0.304 1.00 0.00 25 ASN A C 9
ATOM 4455 O O . ASN A 1 25 ? 8.967 7.312 -0.557 1.00 0.00 25 ASN A O 9
ATOM 4466 N N . HIS A 1 26 ? 7.100 6.204 0.006 1.00 0.00 26 HIS A N 9
ATOM 4467 C CA . HIS A 1 26 ? 6.799 5.772 -1.362 1.00 0.00 26 HIS A CA 9
ATOM 4468 C C . HIS A 1 26 ? 5.365 6.108 -1.720 1.00 0.00 26 HIS A C 9
ATOM 4469 O O . HIS A 1 26 ? 4.610 6.608 -0.891 1.00 0.00 26 HIS A O 9
ATOM 4483 N N . ASN A 1 27 ? 5.000 5.852 -2.953 1.00 0.00 27 ASN A N 9
ATOM 4484 C CA . ASN A 1 27 ? 3.634 6.069 -3.412 1.00 0.00 27 ASN A CA 9
ATOM 4485 C C . ASN A 1 27 ? 3.059 4.819 -3.976 1.00 0.00 27 ASN A C 9
ATOM 4486 O O . ASN A 1 27 ? 2.014 4.839 -4.604 1.00 0.00 27 ASN A O 9
ATOM 4497 N N . TRP A 1 28 ? 3.698 3.735 -3.724 1.00 0.00 28 TRP A N 9
ATOM 4498 C CA . TRP A 1 28 ? 3.241 2.479 -4.239 1.00 0.00 28 TRP A CA 9
ATOM 4499 C C . TRP A 1 28 ? 3.385 1.357 -3.242 1.00 0.00 28 TRP A C 9
ATOM 4500 O O . TRP A 1 28 ? 4.185 1.429 -2.285 1.00 0.00 28 TRP A O 9
ATOM 4521 N N . CYS A 1 29 ? 2.596 0.361 -3.454 1.00 0.00 29 CYS A N 9
ATOM 4522 C CA . CYS A 1 29 ? 2.622 -0.847 -2.682 1.00 0.00 29 CYS A CA 9
ATOM 4523 C C . CYS A 1 29 ? 3.859 -1.662 -3.026 1.00 0.00 29 CYS A C 9
ATOM 4524 O O . CYS A 1 29 ? 3.988 -2.159 -4.158 1.00 0.00 29 CYS A O 9
ATOM 4531 N N . LYS A 1 30 ? 4.772 -1.778 -2.083 1.00 0.00 30 LYS A N 9
ATOM 4532 C CA . LYS A 1 30 ? 5.973 -2.562 -2.281 1.00 0.00 30 LYS A CA 9
ATOM 4533 C C . LYS A 1 30 ? 5.840 -3.875 -1.546 1.00 0.00 30 LYS A C 9
ATOM 4534 O O . LYS A 1 30 ? 4.929 -4.046 -0.721 1.00 0.00 30 LYS A O 9
ATOM 4553 N N . LEU A 1 31 ? 6.749 -4.779 -1.819 1.00 0.00 31 LEU A N 9
ATOM 4554 C CA . LEU A 1 31 ? 6.782 -6.064 -1.162 1.00 0.00 31 LEU A CA 9
ATOM 4555 C C . LEU A 1 31 ? 7.297 -5.873 0.249 1.00 0.00 31 LEU A C 9
ATOM 4556 O O . LEU A 1 31 ? 8.344 -5.223 0.457 1.00 0.00 31 LEU A O 9
ATOM 4572 N N . HIS A 1 32 ? 6.578 -6.381 1.217 1.00 0.00 32 HIS A N 9
ATOM 4573 C CA . HIS A 1 32 ? 7.005 -6.262 2.582 1.00 0.00 32 HIS A CA 9
ATOM 4574 C C . HIS A 1 32 ? 7.804 -7.496 2.922 1.00 0.00 32 HIS A C 9
ATOM 4575 O O . HIS A 1 32 ? 7.270 -8.509 3.369 1.00 0.00 32 HIS A O 9
ATOM 4589 N N . LEU A 1 33 ? 9.047 -7.434 2.612 1.00 0.00 33 LEU A N 9
ATOM 4590 C CA . LEU A 1 33 ? 9.933 -8.529 2.820 1.00 0.00 33 LEU A CA 9
ATOM 4591 C C . LEU A 1 33 ? 10.744 -8.249 4.059 1.00 0.00 33 LEU A C 9
ATOM 4592 O O . LEU A 1 33 ? 10.428 -8.805 5.135 1.00 0.00 33 LEU A O 9
ATOM 4609 N N . ASP A 1 1 ? -11.227 -3.413 -0.046 1.00 0.00 1 ASP A N 10
ATOM 4610 C CA . ASP A 1 1 ? -10.371 -4.264 -0.892 1.00 0.00 1 ASP A CA 10
ATOM 4611 C C . ASP A 1 1 ? -8.993 -3.659 -0.973 1.00 0.00 1 ASP A C 10
ATOM 4612 O O . ASP A 1 1 ? -8.848 -2.433 -0.989 1.00 0.00 1 ASP A O 10
ATOM 4623 N N . CYS A 1 2 ? -7.988 -4.497 -1.027 1.00 0.00 2 CYS A N 10
ATOM 4624 C CA . CYS A 1 2 ? -6.627 -4.028 -0.955 1.00 0.00 2 CYS A CA 10
ATOM 4625 C C . CYS A 1 2 ? -6.029 -3.710 -2.321 1.00 0.00 2 CYS A C 10
ATOM 4626 O O . CYS A 1 2 ? -6.599 -4.046 -3.374 1.00 0.00 2 CYS A O 10
ATOM 4633 N N . LEU A 1 3 ? -4.921 -3.014 -2.288 1.00 0.00 3 LEU A N 10
ATOM 4634 C CA . LEU A 1 3 ? -4.190 -2.618 -3.463 1.00 0.00 3 LEU A CA 10
ATOM 4635 C C . LEU A 1 3 ? -3.174 -3.686 -3.799 1.00 0.00 3 LEU A C 10
ATOM 4636 O O . LEU A 1 3 ? -2.613 -4.326 -2.893 1.00 0.00 3 LEU A O 10
ATOM 4652 N N . LYS A 1 4 ? -2.926 -3.862 -5.073 1.00 0.00 4 LYS A N 10
ATOM 4653 C CA . LYS A 1 4 ? -2.034 -4.897 -5.550 1.00 0.00 4 LYS A CA 10
ATOM 4654 C C . LYS A 1 4 ? -0.607 -4.382 -5.678 1.00 0.00 4 LYS A C 10
ATOM 4655 O O . LYS A 1 4 ? -0.329 -3.198 -5.443 1.00 0.00 4 LYS A O 10
ATOM 4674 N N . PHE A 1 5 ? 0.287 -5.267 -6.058 1.00 0.00 5 PHE A N 10
ATOM 4675 C CA . PHE A 1 5 ? 1.691 -4.946 -6.207 1.00 0.00 5 PHE A CA 10
ATOM 4676 C C . PHE A 1 5 ? 1.889 -3.961 -7.347 1.00 0.00 5 PHE A C 10
ATOM 4677 O O . PHE A 1 5 ? 1.514 -4.241 -8.495 1.00 0.00 5 PHE A O 10
ATOM 4694 N N . GLY A 1 6 ? 2.450 -2.818 -7.032 1.00 0.00 6 GLY A N 10
ATOM 4695 C CA . GLY A 1 6 ? 2.694 -1.817 -8.037 1.00 0.00 6 GLY A CA 10
ATOM 4696 C C . GLY A 1 6 ? 1.594 -0.784 -8.098 1.00 0.00 6 GLY A C 10
ATOM 4697 O O . GLY A 1 6 ? 1.617 0.118 -8.943 1.00 0.00 6 GLY A O 10
ATOM 4701 N N . TRP A 1 7 ? 0.628 -0.894 -7.219 1.00 0.00 7 TRP A N 10
ATOM 4702 C CA . TRP A 1 7 ? -0.455 0.066 -7.192 1.00 0.00 7 TRP A CA 10
ATOM 4703 C C . TRP A 1 7 ? -0.068 1.221 -6.316 1.00 0.00 7 TRP A C 10
ATOM 4704 O O . TRP A 1 7 ? 0.659 1.032 -5.339 1.00 0.00 7 TRP A O 10
ATOM 4725 N N . LYS A 1 8 ? -0.494 2.409 -6.681 1.00 0.00 8 LYS A N 10
ATOM 4726 C CA . LYS A 1 8 ? -0.166 3.575 -5.910 1.00 0.00 8 LYS A CA 10
ATOM 4727 C C . LYS A 1 8 ? -0.973 3.664 -4.663 1.00 0.00 8 LYS A C 10
ATOM 4728 O O . LYS A 1 8 ? -2.074 3.090 -4.561 1.00 0.00 8 LYS A O 10
ATOM 4747 N N . CYS A 1 9 ? -0.462 4.413 -3.745 1.00 0.00 9 CYS A N 10
ATOM 4748 C CA . CYS A 1 9 ? -1.076 4.569 -2.477 1.00 0.00 9 CYS A CA 10
ATOM 4749 C C . CYS A 1 9 ? -0.676 5.895 -1.867 1.00 0.00 9 CYS A C 10
ATOM 4750 O O . CYS A 1 9 ? 0.200 6.623 -2.399 1.00 0.00 9 CYS A O 10
ATOM 4757 N N . ASN A 1 10 ? -1.333 6.233 -0.802 1.00 0.00 10 ASN A N 10
ATOM 4758 C CA . ASN A 1 10 ? -0.991 7.374 -0.015 1.00 0.00 10 ASN A CA 10
ATOM 4759 C C . ASN A 1 10 ? -0.232 6.841 1.174 1.00 0.00 10 ASN A C 10
ATOM 4760 O O . ASN A 1 10 ? -0.789 6.072 1.944 1.00 0.00 10 ASN A O 10
ATOM 4771 N N . PRO A 1 11 ? 1.044 7.231 1.352 1.00 0.00 11 PRO A N 10
ATOM 4772 C CA . PRO A 1 11 ? 1.931 6.690 2.417 1.00 0.00 11 PRO A CA 10
ATOM 4773 C C . PRO A 1 11 ? 1.401 6.893 3.847 1.00 0.00 11 PRO A C 10
ATOM 4774 O O . PRO A 1 11 ? 1.922 6.319 4.799 1.00 0.00 11 PRO A O 10
ATOM 4785 N N . ARG A 1 12 ? 0.378 7.705 3.985 1.00 0.00 12 ARG A N 10
ATOM 4786 C CA . ARG A 1 12 ? -0.259 7.943 5.264 1.00 0.00 12 ARG A CA 10
ATOM 4787 C C . ARG A 1 12 ? -1.292 6.870 5.589 1.00 0.00 12 ARG A C 10
ATOM 4788 O O . ARG A 1 12 ? -1.688 6.702 6.752 1.00 0.00 12 ARG A O 10
ATOM 4809 N N . ASN A 1 13 ? -1.726 6.164 4.585 1.00 0.00 13 ASN A N 10
ATOM 4810 C CA . ASN A 1 13 ? -2.753 5.147 4.750 1.00 0.00 13 ASN A CA 10
ATOM 4811 C C . ASN A 1 13 ? -2.488 3.934 3.853 1.00 0.00 13 ASN A C 10
ATOM 4812 O O . ASN A 1 13 ? -2.729 3.976 2.635 1.00 0.00 13 ASN A O 10
ATOM 4823 N N . ASP A 1 14 ? -1.984 2.874 4.444 1.00 0.00 14 ASP A N 10
ATOM 4824 C CA . ASP A 1 14 ? -1.722 1.629 3.722 1.00 0.00 14 ASP A CA 10
ATOM 4825 C C . ASP A 1 14 ? -3.001 0.897 3.415 1.00 0.00 14 ASP A C 10
ATOM 4826 O O . ASP A 1 14 ? -3.787 0.585 4.310 1.00 0.00 14 ASP A O 10
ATOM 4835 N N . LYS A 1 15 ? -3.215 0.653 2.166 1.00 0.00 15 LYS A N 10
ATOM 4836 C CA . LYS A 1 15 ? -4.340 -0.115 1.711 1.00 0.00 15 LYS A CA 10
ATOM 4837 C C . LYS A 1 15 ? -3.838 -1.288 0.913 1.00 0.00 15 LYS A C 10
ATOM 4838 O O . LYS A 1 15 ? -4.585 -1.908 0.171 1.00 0.00 15 LYS A O 10
ATOM 4857 N N . CYS A 1 16 ? -2.586 -1.615 1.083 1.00 0.00 16 CYS A N 10
ATOM 4858 C CA . CYS A 1 16 ? -2.009 -2.699 0.320 1.00 0.00 16 CYS A CA 10
ATOM 4859 C C . CYS A 1 16 ? -2.343 -4.031 0.990 1.00 0.00 16 CYS A C 10
ATOM 4860 O O . CYS A 1 16 ? -2.663 -4.070 2.191 1.00 0.00 16 CYS A O 10
ATOM 4867 N N . CYS A 1 17 ? -2.321 -5.099 0.221 1.00 0.00 17 CYS A N 10
ATOM 4868 C CA . CYS A 1 17 ? -2.606 -6.437 0.740 1.00 0.00 17 CYS A CA 10
ATOM 4869 C C . CYS A 1 17 ? -1.476 -6.890 1.683 1.00 0.00 17 CYS A C 10
ATOM 4870 O O . CYS A 1 17 ? -0.421 -6.292 1.701 1.00 0.00 17 CYS A O 10
ATOM 4877 N N . SER A 1 18 ? -1.700 -7.921 2.458 1.00 0.00 18 SER A N 10
ATOM 4878 C CA . SER A 1 18 ? -0.697 -8.417 3.380 1.00 0.00 18 SER A CA 10
ATOM 4879 C C . SER A 1 18 ? 0.525 -8.974 2.633 1.00 0.00 18 SER A C 10
ATOM 4880 O O . SER A 1 18 ? 0.394 -9.601 1.570 1.00 0.00 18 SER A O 10
ATOM 4888 N N . GLY A 1 19 ? 1.699 -8.702 3.166 1.00 0.00 19 GLY A N 10
ATOM 4889 C CA . GLY A 1 19 ? 2.953 -9.061 2.515 1.00 0.00 19 GLY A CA 10
ATOM 4890 C C . GLY A 1 19 ? 3.436 -7.911 1.659 1.00 0.00 19 GLY A C 10
ATOM 4891 O O . GLY A 1 19 ? 4.600 -7.824 1.269 1.00 0.00 19 GLY A O 10
ATOM 4895 N N . LEU A 1 20 ? 2.524 -7.032 1.396 1.00 0.00 20 LEU A N 10
ATOM 4896 C CA . LEU A 1 20 ? 2.712 -5.879 0.610 1.00 0.00 20 LEU A CA 10
ATOM 4897 C C . LEU A 1 20 ? 2.488 -4.706 1.551 1.00 0.00 20 LEU A C 10
ATOM 4898 O O . LEU A 1 20 ? 1.716 -4.829 2.516 1.00 0.00 20 LEU A O 10
ATOM 4914 N N . LYS A 1 21 ? 3.155 -3.618 1.351 1.00 0.00 21 LYS A N 10
ATOM 4915 C CA . LYS A 1 21 ? 2.956 -2.505 2.235 1.00 0.00 21 LYS A CA 10
ATOM 4916 C C . LYS A 1 21 ? 3.190 -1.211 1.517 1.00 0.00 21 LYS A C 10
ATOM 4917 O O . LYS A 1 21 ? 4.074 -1.104 0.643 1.00 0.00 21 LYS A O 10
ATOM 4936 N N . CYS A 1 22 ? 2.390 -0.268 1.840 1.00 0.00 22 CYS A N 10
ATOM 4937 C CA . CYS A 1 22 ? 2.586 1.069 1.412 1.00 0.00 22 CYS A CA 10
ATOM 4938 C C . CYS A 1 22 ? 3.399 1.734 2.489 1.00 0.00 22 CYS A C 10
ATOM 4939 O O . CYS A 1 22 ? 2.874 2.072 3.562 1.00 0.00 22 CYS A O 10
ATOM 4946 N N . GLY A 1 23 ? 4.681 1.818 2.266 1.00 0.00 23 GLY A N 10
ATOM 4947 C CA . GLY A 1 23 ? 5.562 2.405 3.237 1.00 0.00 23 GLY A CA 10
ATOM 4948 C C . GLY A 1 23 ? 5.312 3.884 3.417 1.00 0.00 23 GLY A C 10
ATOM 4949 O O . GLY A 1 23 ? 4.764 4.543 2.529 1.00 0.00 23 GLY A O 10
ATOM 4953 N N . SER A 1 24 ? 5.752 4.412 4.524 1.00 0.00 24 SER A N 10
ATOM 4954 C CA . SER A 1 24 ? 5.567 5.804 4.862 1.00 0.00 24 SER A CA 10
ATOM 4955 C C . SER A 1 24 ? 6.373 6.729 3.937 1.00 0.00 24 SER A C 10
ATOM 4956 O O . SER A 1 24 ? 6.092 7.934 3.834 1.00 0.00 24 SER A O 10
ATOM 4964 N N . ASN A 1 25 ? 7.348 6.157 3.256 1.00 0.00 25 ASN A N 10
ATOM 4965 C CA . ASN A 1 25 ? 8.157 6.887 2.291 1.00 0.00 25 ASN A CA 10
ATOM 4966 C C . ASN A 1 25 ? 7.875 6.377 0.890 1.00 0.00 25 ASN A C 10
ATOM 4967 O O . ASN A 1 25 ? 8.588 6.707 -0.050 1.00 0.00 25 ASN A O 10
ATOM 4978 N N . HIS A 1 26 ? 6.835 5.581 0.746 1.00 0.00 26 HIS A N 10
ATOM 4979 C CA . HIS A 1 26 ? 6.487 5.016 -0.555 1.00 0.00 26 HIS A CA 10
ATOM 4980 C C . HIS A 1 26 ? 5.361 5.803 -1.183 1.00 0.00 26 HIS A C 10
ATOM 4981 O O . HIS A 1 26 ? 4.781 6.691 -0.561 1.00 0.00 26 HIS A O 10
ATOM 4995 N N . ASN A 1 27 ? 5.087 5.497 -2.415 1.00 0.00 27 ASN A N 10
ATOM 4996 C CA . ASN A 1 27 ? 3.952 6.056 -3.145 1.00 0.00 27 ASN A CA 10
ATOM 4997 C C . ASN A 1 27 ? 3.245 4.899 -3.835 1.00 0.00 27 ASN A C 10
ATOM 4998 O O . ASN A 1 27 ? 2.303 5.057 -4.601 1.00 0.00 27 ASN A O 10
ATOM 5009 N N . TRP A 1 28 ? 3.683 3.743 -3.488 1.00 0.00 28 TRP A N 10
ATOM 5010 C CA . TRP A 1 28 ? 3.243 2.522 -4.107 1.00 0.00 28 TRP A CA 10
ATOM 5011 C C . TRP A 1 28 ? 3.306 1.332 -3.156 1.00 0.00 28 TRP A C 10
ATOM 5012 O O . TRP A 1 28 ? 4.062 1.328 -2.159 1.00 0.00 28 TRP A O 10
ATOM 5033 N N . CYS A 1 29 ? 2.533 0.351 -3.479 1.00 0.00 29 CYS A N 10
ATOM 5034 C CA . CYS A 1 29 ? 2.503 -0.898 -2.779 1.00 0.00 29 CYS A CA 10
ATOM 5035 C C . CYS A 1 29 ? 3.662 -1.781 -3.223 1.00 0.00 29 CYS A C 10
ATOM 5036 O O . CYS A 1 29 ? 3.674 -2.286 -4.364 1.00 0.00 29 CYS A O 10
ATOM 5043 N N . LYS A 1 30 ? 4.639 -1.948 -2.355 1.00 0.00 30 LYS A N 10
ATOM 5044 C CA . LYS A 1 30 ? 5.774 -2.828 -2.635 1.00 0.00 30 LYS A CA 10
ATOM 5045 C C . LYS A 1 30 ? 5.800 -3.949 -1.632 1.00 0.00 30 LYS A C 10
ATOM 5046 O O . LYS A 1 30 ? 5.158 -3.849 -0.580 1.00 0.00 30 LYS A O 10
ATOM 5065 N N . LEU A 1 31 ? 6.515 -5.013 -1.952 1.00 0.00 31 LEU A N 10
ATOM 5066 C CA . LEU A 1 31 ? 6.632 -6.151 -1.054 1.00 0.00 31 LEU A CA 10
ATOM 5067 C C . LEU A 1 31 ? 7.450 -5.756 0.139 1.00 0.00 31 LEU A C 10
ATOM 5068 O O . LEU A 1 31 ? 8.567 -5.235 -0.005 1.00 0.00 31 LEU A O 10
ATOM 5084 N N . HIS A 1 32 ? 6.912 -5.965 1.294 1.00 0.00 32 HIS A N 10
ATOM 5085 C CA . HIS A 1 32 ? 7.566 -5.571 2.494 1.00 0.00 32 HIS A CA 10
ATOM 5086 C C . HIS A 1 32 ? 7.315 -6.613 3.545 1.00 0.00 32 HIS A C 10
ATOM 5087 O O . HIS A 1 32 ? 6.197 -6.747 4.042 1.00 0.00 32 HIS A O 10
ATOM 5101 N N . LEU A 1 33 ? 8.318 -7.365 3.838 1.00 0.00 33 LEU A N 10
ATOM 5102 C CA . LEU A 1 33 ? 8.240 -8.388 4.833 1.00 0.00 33 LEU A CA 10
ATOM 5103 C C . LEU A 1 33 ? 9.189 -8.049 5.953 1.00 0.00 33 LEU A C 10
ATOM 5104 O O . LEU A 1 33 ? 10.418 -8.228 5.777 1.00 0.00 33 LEU A O 10
ATOM 5121 N N . ASP A 1 1 ? -11.202 -4.414 -0.943 1.00 0.00 1 ASP A N 11
ATOM 5122 C CA . ASP A 1 1 ? -10.204 -4.724 -1.964 1.00 0.00 1 ASP A CA 11
ATOM 5123 C C . ASP A 1 1 ? -8.896 -4.051 -1.617 1.00 0.00 1 ASP A C 11
ATOM 5124 O O . ASP A 1 1 ? -8.857 -2.859 -1.304 1.00 0.00 1 ASP A O 11
ATOM 5135 N N . CYS A 1 2 ? -7.834 -4.808 -1.643 1.00 0.00 2 CYS A N 11
ATOM 5136 C CA . CYS A 1 2 ? -6.534 -4.295 -1.282 1.00 0.00 2 CYS A CA 11
ATOM 5137 C C . CYS A 1 2 ? -5.801 -3.737 -2.495 1.00 0.00 2 CYS A C 11
ATOM 5138 O O . CYS A 1 2 ? -6.201 -3.976 -3.651 1.00 0.00 2 CYS A O 11
ATOM 5145 N N . LEU A 1 3 ? -4.791 -2.948 -2.241 1.00 0.00 3 LEU A N 11
ATOM 5146 C CA . LEU A 1 3 ? -3.937 -2.441 -3.282 1.00 0.00 3 LEU A CA 11
ATOM 5147 C C . LEU A 1 3 ? -2.854 -3.462 -3.531 1.00 0.00 3 LEU A C 11
ATOM 5148 O O . LEU A 1 3 ? -2.249 -3.979 -2.578 1.00 0.00 3 LEU A O 11
ATOM 5164 N N . LYS A 1 4 ? -2.617 -3.753 -4.772 1.00 0.00 4 LYS A N 11
ATOM 5165 C CA . LYS A 1 4 ? -1.653 -4.766 -5.145 1.00 0.00 4 LYS A CA 11
ATOM 5166 C C . LYS A 1 4 ? -0.271 -4.165 -5.344 1.00 0.00 4 LYS A C 11
ATOM 5167 O O . LYS A 1 4 ? -0.075 -2.961 -5.155 1.00 0.00 4 LYS A O 11
ATOM 5186 N N . PHE A 1 5 ? 0.687 -5.002 -5.701 1.00 0.00 5 PHE A N 11
ATOM 5187 C CA . PHE A 1 5 ? 2.061 -4.572 -5.861 1.00 0.00 5 PHE A CA 11
ATOM 5188 C C . PHE A 1 5 ? 2.169 -3.541 -6.967 1.00 0.00 5 PHE A C 11
ATOM 5189 O O . PHE A 1 5 ? 1.700 -3.753 -8.096 1.00 0.00 5 PHE A O 11
ATOM 5206 N N . GLY A 1 6 ? 2.731 -2.419 -6.630 1.00 0.00 6 GLY A N 11
ATOM 5207 C CA . GLY A 1 6 ? 2.912 -1.369 -7.574 1.00 0.00 6 GLY A CA 11
ATOM 5208 C C . GLY A 1 6 ? 1.699 -0.478 -7.697 1.00 0.00 6 GLY A C 11
ATOM 5209 O O . GLY A 1 6 ? 1.656 0.386 -8.573 1.00 0.00 6 GLY A O 11
ATOM 5213 N N . TRP A 1 7 ? 0.710 -0.673 -6.846 1.00 0.00 7 TRP A N 11
ATOM 5214 C CA . TRP A 1 7 ? -0.476 0.159 -6.901 1.00 0.00 7 TRP A CA 11
ATOM 5215 C C . TRP A 1 7 ? -0.253 1.426 -6.138 1.00 0.00 7 TRP A C 11
ATOM 5216 O O . TRP A 1 7 ? 0.410 1.421 -5.100 1.00 0.00 7 TRP A O 11
ATOM 5237 N N . LYS A 1 8 ? -0.775 2.498 -6.674 1.00 0.00 8 LYS A N 11
ATOM 5238 C CA . LYS A 1 8 ? -0.681 3.816 -6.089 1.00 0.00 8 LYS A CA 11
ATOM 5239 C C . LYS A 1 8 ? -1.350 3.828 -4.727 1.00 0.00 8 LYS A C 11
ATOM 5240 O O . LYS A 1 8 ? -2.486 3.366 -4.573 1.00 0.00 8 LYS A O 11
ATOM 5259 N N . CYS A 1 9 ? -0.662 4.350 -3.768 1.00 0.00 9 CYS A N 11
ATOM 5260 C CA . CYS A 1 9 ? -1.167 4.394 -2.428 1.00 0.00 9 CYS A CA 11
ATOM 5261 C C . CYS A 1 9 ? -0.810 5.713 -1.778 1.00 0.00 9 CYS A C 11
ATOM 5262 O O . CYS A 1 9 ? 0.054 6.463 -2.280 1.00 0.00 9 CYS A O 11
ATOM 5269 N N . ASN A 1 10 ? -1.497 6.022 -0.708 1.00 0.00 10 ASN A N 11
ATOM 5270 C CA . ASN A 1 10 ? -1.191 7.169 0.105 1.00 0.00 10 ASN A CA 11
ATOM 5271 C C . ASN A 1 10 ? -0.407 6.662 1.292 1.00 0.00 10 ASN A C 11
ATOM 5272 O O . ASN A 1 10 ? -0.964 5.952 2.122 1.00 0.00 10 ASN A O 11
ATOM 5283 N N . PRO A 1 11 ? 0.908 6.999 1.378 1.00 0.00 11 PRO A N 11
ATOM 5284 C CA . PRO A 1 11 ? 1.845 6.431 2.372 1.00 0.00 11 PRO A CA 11
ATOM 5285 C C . PRO A 1 11 ? 1.370 6.455 3.830 1.00 0.00 11 PRO A C 11
ATOM 5286 O O . PRO A 1 11 ? 1.788 5.609 4.626 1.00 0.00 11 PRO A O 11
ATOM 5297 N N . ARG A 1 12 ? 0.504 7.388 4.175 1.00 0.00 12 ARG A N 11
ATOM 5298 C CA . ARG A 1 12 ? -0.015 7.477 5.536 1.00 0.00 12 ARG A CA 11
ATOM 5299 C C . ARG A 1 12 ? -1.003 6.369 5.842 1.00 0.00 12 ARG A C 11
ATOM 5300 O O . ARG A 1 12 ? -1.054 5.861 6.958 1.00 0.00 12 ARG A O 11
ATOM 5321 N N . ASN A 1 13 ? -1.758 5.979 4.857 1.00 0.00 13 ASN A N 11
ATOM 5322 C CA . ASN A 1 13 ? -2.816 5.012 5.054 1.00 0.00 13 ASN A CA 11
ATOM 5323 C C . ASN A 1 13 ? -2.610 3.826 4.141 1.00 0.00 13 ASN A C 11
ATOM 5324 O O . ASN A 1 13 ? -2.913 3.881 2.936 1.00 0.00 13 ASN A O 11
ATOM 5335 N N . ASP A 1 14 ? -2.064 2.774 4.697 1.00 0.00 14 ASP A N 11
ATOM 5336 C CA . ASP A 1 14 ? -1.764 1.573 3.942 1.00 0.00 14 ASP A CA 11
ATOM 5337 C C . ASP A 1 14 ? -3.027 0.807 3.645 1.00 0.00 14 ASP A C 11
ATOM 5338 O O . ASP A 1 14 ? -3.814 0.501 4.558 1.00 0.00 14 ASP A O 11
ATOM 5347 N N . LYS A 1 15 ? -3.227 0.500 2.387 1.00 0.00 15 LYS A N 11
ATOM 5348 C CA . LYS A 1 15 ? -4.382 -0.259 1.950 1.00 0.00 15 LYS A CA 11
ATOM 5349 C C . LYS A 1 15 ? -3.902 -1.424 1.099 1.00 0.00 15 LYS A C 11
ATOM 5350 O O . LYS A 1 15 ? -4.674 -2.041 0.363 1.00 0.00 15 LYS A O 11
ATOM 5369 N N . CYS A 1 16 ? -2.645 -1.757 1.234 1.00 0.00 16 CYS A N 11
ATOM 5370 C CA . CYS A 1 16 ? -2.041 -2.761 0.383 1.00 0.00 16 CYS A CA 11
ATOM 5371 C C . CYS A 1 16 ? -2.344 -4.166 0.918 1.00 0.00 16 CYS A C 11
ATOM 5372 O O . CYS A 1 16 ? -2.666 -4.328 2.101 1.00 0.00 16 CYS A O 11
ATOM 5379 N N . CYS A 1 17 ? -2.286 -5.157 0.041 1.00 0.00 17 CYS A N 11
ATOM 5380 C CA . CYS A 1 17 ? -2.600 -6.556 0.373 1.00 0.00 17 CYS A CA 11
ATOM 5381 C C . CYS A 1 17 ? -1.713 -7.127 1.506 1.00 0.00 17 CYS A C 11
ATOM 5382 O O . CYS A 1 17 ? -0.721 -6.524 1.904 1.00 0.00 17 CYS A O 11
ATOM 5389 N N . SER A 1 18 ? -2.096 -8.268 2.025 1.00 0.00 18 SER A N 11
ATOM 5390 C CA . SER A 1 18 ? -1.384 -8.917 3.104 1.00 0.00 18 SER A CA 11
ATOM 5391 C C . SER A 1 18 ? -0.002 -9.394 2.640 1.00 0.00 18 SER A C 11
ATOM 5392 O O . SER A 1 18 ? 0.113 -10.216 1.717 1.00 0.00 18 SER A O 11
ATOM 5400 N N . GLY A 1 19 ? 1.030 -8.863 3.259 1.00 0.00 19 GLY A N 11
ATOM 5401 C CA . GLY A 1 19 ? 2.385 -9.174 2.875 1.00 0.00 19 GLY A CA 11
ATOM 5402 C C . GLY A 1 19 ? 2.919 -8.118 1.937 1.00 0.00 19 GLY A C 11
ATOM 5403 O O . GLY A 1 19 ? 4.019 -8.242 1.375 1.00 0.00 19 GLY A O 11
ATOM 5407 N N . LEU A 1 20 ? 2.168 -7.059 1.811 1.00 0.00 20 LEU A N 11
ATOM 5408 C CA . LEU A 1 20 ? 2.482 -5.988 0.931 1.00 0.00 20 LEU A CA 11
ATOM 5409 C C . LEU A 1 20 ? 2.310 -4.697 1.732 1.00 0.00 20 LEU A C 11
ATOM 5410 O O . LEU A 1 20 ? 1.496 -4.657 2.660 1.00 0.00 20 LEU A O 11
ATOM 5426 N N . LYS A 1 21 ? 3.058 -3.669 1.422 1.00 0.00 21 LYS A N 11
ATOM 5427 C CA . LYS A 1 21 ? 2.940 -2.442 2.165 1.00 0.00 21 LYS A CA 11
ATOM 5428 C C . LYS A 1 21 ? 3.269 -1.229 1.305 1.00 0.00 21 LYS A C 11
ATOM 5429 O O . LYS A 1 21 ? 4.163 -1.271 0.466 1.00 0.00 21 LYS A O 11
ATOM 5448 N N . CYS A 1 22 ? 2.544 -0.180 1.532 1.00 0.00 22 CYS A N 11
ATOM 5449 C CA . CYS A 1 22 ? 2.744 1.093 0.896 1.00 0.00 22 CYS A CA 11
ATOM 5450 C C . CYS A 1 22 ? 4.002 1.718 1.458 1.00 0.00 22 CYS A C 11
ATOM 5451 O O . CYS A 1 22 ? 4.127 1.895 2.698 1.00 0.00 22 CYS A O 11
ATOM 5458 N N . GLY A 1 23 ? 4.930 2.032 0.583 1.00 0.00 23 GLY A N 11
ATOM 5459 C CA . GLY A 1 23 ? 6.189 2.568 1.004 1.00 0.00 23 GLY A CA 11
ATOM 5460 C C . GLY A 1 23 ? 6.095 3.994 1.475 1.00 0.00 23 GLY A C 11
ATOM 5461 O O . GLY A 1 23 ? 5.295 4.772 0.973 1.00 0.00 23 GLY A O 11
ATOM 5465 N N . SER A 1 24 ? 6.917 4.322 2.427 1.00 0.00 24 SER A N 11
ATOM 5466 C CA . SER A 1 24 ? 6.967 5.637 3.012 1.00 0.00 24 SER A CA 11
ATOM 5467 C C . SER A 1 24 ? 7.679 6.624 2.082 1.00 0.00 24 SER A C 11
ATOM 5468 O O . SER A 1 24 ? 7.274 7.780 1.940 1.00 0.00 24 SER A O 11
ATOM 5476 N N . ASN A 1 25 ? 8.728 6.144 1.447 1.00 0.00 25 ASN A N 11
ATOM 5477 C CA . ASN A 1 25 ? 9.523 6.933 0.516 1.00 0.00 25 ASN A CA 11
ATOM 5478 C C . ASN A 1 25 ? 9.149 6.579 -0.897 1.00 0.00 25 ASN A C 11
ATOM 5479 O O . ASN A 1 25 ? 9.741 7.070 -1.867 1.00 0.00 25 ASN A O 11
ATOM 5490 N N . HIS A 1 26 ? 8.160 5.739 -1.011 1.00 0.00 26 HIS A N 11
ATOM 5491 C CA . HIS A 1 26 ? 7.641 5.311 -2.280 1.00 0.00 26 HIS A CA 11
ATOM 5492 C C . HIS A 1 26 ? 6.239 5.852 -2.397 1.00 0.00 26 HIS A C 11
ATOM 5493 O O . HIS A 1 26 ? 5.750 6.496 -1.470 1.00 0.00 26 HIS A O 11
ATOM 5507 N N . ASN A 1 27 ? 5.601 5.636 -3.496 1.00 0.00 27 ASN A N 11
ATOM 5508 C CA . ASN A 1 27 ? 4.261 6.158 -3.687 1.00 0.00 27 ASN A CA 11
ATOM 5509 C C . ASN A 1 27 ? 3.374 5.037 -4.216 1.00 0.00 27 ASN A C 11
ATOM 5510 O O . ASN A 1 27 ? 2.308 5.256 -4.820 1.00 0.00 27 ASN A O 11
ATOM 5521 N N . TRP A 1 28 ? 3.810 3.834 -3.950 1.00 0.00 28 TRP A N 11
ATOM 5522 C CA . TRP A 1 28 ? 3.117 2.646 -4.362 1.00 0.00 28 TRP A CA 11
ATOM 5523 C C . TRP A 1 28 ? 3.323 1.516 -3.350 1.00 0.00 28 TRP A C 11
A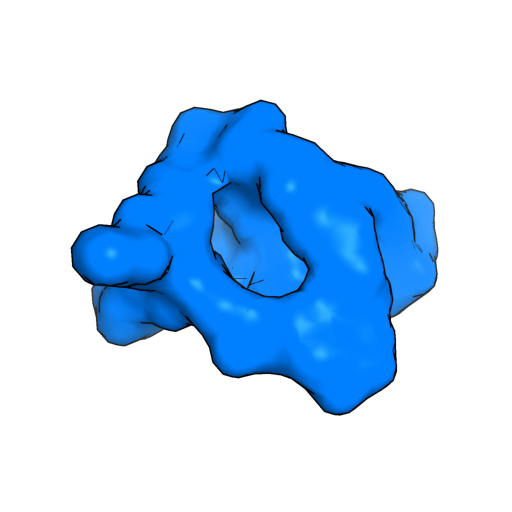TOM 5524 O O . TRP A 1 28 ? 4.187 1.609 -2.447 1.00 0.00 28 TRP A O 11
ATOM 5545 N N . CYS A 1 29 ? 2.539 0.492 -3.496 1.00 0.00 29 CYS A N 11
ATOM 5546 C CA . CYS A 1 29 ? 2.609 -0.691 -2.661 1.00 0.00 29 CYS A CA 11
ATOM 5547 C C . CYS A 1 29 ? 3.779 -1.587 -3.058 1.00 0.00 29 CYS A C 11
ATOM 5548 O O . CYS A 1 29 ? 3.858 -2.052 -4.198 1.00 0.00 29 CYS A O 11
ATOM 5555 N N . LYS A 1 30 ? 4.680 -1.811 -2.134 1.00 0.00 30 LYS A N 11
ATOM 5556 C CA . LYS A 1 30 ? 5.784 -2.719 -2.330 1.00 0.00 30 LYS A CA 11
ATOM 5557 C C . LYS A 1 30 ? 5.625 -3.862 -1.348 1.00 0.00 30 LYS A C 11
ATOM 5558 O O . LYS A 1 30 ? 4.560 -4.030 -0.780 1.00 0.00 30 LYS A O 11
ATOM 5577 N N . LEU A 1 31 ? 6.660 -4.626 -1.139 1.00 0.00 31 LEU A N 11
ATOM 5578 C CA . LEU A 1 31 ? 6.591 -5.771 -0.252 1.00 0.00 31 LEU A CA 11
ATOM 5579 C C . LEU A 1 31 ? 6.627 -5.334 1.209 1.00 0.00 31 LEU A C 11
ATOM 5580 O O . LEU A 1 31 ? 7.292 -4.351 1.556 1.00 0.00 31 LEU A O 11
ATOM 5596 N N . HIS A 1 32 ? 5.897 -6.038 2.050 1.00 0.00 32 HIS A N 11
ATOM 5597 C CA . HIS A 1 32 ? 5.884 -5.750 3.472 1.00 0.00 32 HIS A CA 11
ATOM 5598 C C . HIS A 1 32 ? 7.139 -6.339 4.071 1.00 0.00 32 HIS A C 11
ATOM 5599 O O . HIS A 1 32 ? 7.291 -7.569 4.144 1.00 0.00 32 HIS A O 11
ATOM 5613 N N . LEU A 1 33 ? 8.046 -5.487 4.419 1.00 0.00 33 LEU A N 11
ATOM 5614 C CA . LEU A 1 33 ? 9.297 -5.900 4.979 1.00 0.00 33 LEU A CA 11
ATOM 5615 C C . LEU A 1 33 ? 9.148 -5.987 6.478 1.00 0.00 33 LEU A C 11
ATOM 5616 O O . LEU A 1 33 ? 8.936 -7.091 6.997 1.00 0.00 33 LEU A O 11
ATOM 5633 N N . ASP A 1 1 ? -11.165 -3.496 -2.393 1.00 0.00 1 ASP A N 12
ATOM 5634 C CA . ASP A 1 1 ? -10.144 -4.518 -2.145 1.00 0.00 1 ASP A CA 12
ATOM 5635 C C . ASP A 1 1 ? -8.843 -3.842 -1.805 1.00 0.00 1 ASP A C 12
ATOM 5636 O O . ASP A 1 1 ? -8.787 -2.601 -1.704 1.00 0.00 1 ASP A O 12
ATOM 5647 N N . CYS A 1 2 ? -7.815 -4.621 -1.597 1.00 0.00 2 CYS A N 12
ATOM 5648 C CA . CYS A 1 2 ? -6.518 -4.101 -1.260 1.00 0.00 2 CYS A CA 12
ATOM 5649 C C . CYS A 1 2 ? -5.736 -3.725 -2.504 1.00 0.00 2 CYS A C 12
ATOM 5650 O O . CYS A 1 2 ? -6.010 -4.221 -3.605 1.00 0.00 2 CYS A O 12
ATOM 5657 N N . LEU A 1 3 ? -4.798 -2.833 -2.334 1.00 0.00 3 LEU A N 12
ATOM 5658 C CA . LEU A 1 3 ? -3.944 -2.404 -3.406 1.00 0.00 3 LEU A CA 12
ATOM 5659 C C . LEU A 1 3 ? -2.876 -3.449 -3.628 1.00 0.00 3 LEU A C 12
ATOM 5660 O O . LEU A 1 3 ? -2.282 -3.957 -2.661 1.00 0.00 3 LEU A O 12
ATOM 5676 N N . LYS A 1 4 ? -2.637 -3.764 -4.871 1.00 0.00 4 LYS A N 12
ATOM 5677 C CA . LYS A 1 4 ? -1.678 -4.787 -5.239 1.00 0.00 4 LYS A CA 12
ATOM 5678 C C . LYS A 1 4 ? -0.281 -4.221 -5.434 1.00 0.00 4 LYS A C 12
ATOM 5679 O O . LYS A 1 4 ? -0.047 -3.020 -5.257 1.00 0.00 4 LYS A O 12
ATOM 5698 N N . PHE A 1 5 ? 0.640 -5.096 -5.787 1.00 0.00 5 PHE A N 12
ATOM 5699 C CA . PHE A 1 5 ? 2.029 -4.754 -5.965 1.00 0.00 5 PHE A CA 12
ATOM 5700 C C . PHE A 1 5 ? 2.194 -3.787 -7.119 1.00 0.00 5 PHE A C 12
ATOM 5701 O O . PHE A 1 5 ? 1.852 -4.091 -8.265 1.00 0.00 5 PHE A O 12
ATOM 5718 N N . GLY A 1 6 ? 2.687 -2.624 -6.803 1.00 0.00 6 GLY A N 12
ATOM 5719 C CA . GLY A 1 6 ? 2.881 -1.613 -7.788 1.00 0.00 6 GLY A CA 12
ATOM 5720 C C . GLY A 1 6 ? 1.721 -0.654 -7.859 1.00 0.00 6 GLY A C 12
ATOM 5721 O O . GLY A 1 6 ? 1.724 0.267 -8.674 1.00 0.00 6 GLY A O 12
ATOM 5725 N N . TRP A 1 7 ? 0.726 -0.838 -7.020 1.00 0.00 7 TRP A N 12
ATOM 5726 C CA . TRP A 1 7 ? -0.409 0.063 -7.043 1.00 0.00 7 TRP A CA 12
ATOM 5727 C C . TRP A 1 7 ? -0.099 1.290 -6.235 1.00 0.00 7 TRP A C 12
ATOM 5728 O O . TRP A 1 7 ? 0.656 1.219 -5.256 1.00 0.00 7 TRP A O 12
ATOM 5749 N N . LYS A 1 8 ? -0.629 2.411 -6.665 1.00 0.00 8 LYS A N 12
ATOM 5750 C CA . LYS A 1 8 ? -0.418 3.656 -5.972 1.00 0.00 8 LYS A CA 12
ATOM 5751 C C . LYS A 1 8 ? -1.168 3.647 -4.665 1.00 0.00 8 LYS A C 12
ATOM 5752 O O . LYS A 1 8 ? -2.382 3.375 -4.623 1.00 0.00 8 LYS A O 12
ATOM 5771 N N . CYS A 1 9 ? -0.461 3.920 -3.626 1.00 0.00 9 CYS A N 12
ATOM 5772 C CA . CYS A 1 9 ? -1.003 3.934 -2.308 1.00 0.00 9 CYS A CA 12
ATOM 5773 C C . CYS A 1 9 ? -0.835 5.313 -1.729 1.00 0.00 9 CYS A C 12
ATOM 5774 O O . CYS A 1 9 ? -0.133 6.165 -2.310 1.00 0.00 9 CYS A O 12
ATOM 5781 N N . ASN A 1 10 ? -1.474 5.549 -0.633 1.00 0.00 10 ASN A N 12
ATOM 5782 C CA . ASN A 1 10 ? -1.346 6.783 0.082 1.00 0.00 10 ASN A CA 12
ATOM 5783 C C . ASN A 1 10 ? -0.531 6.498 1.315 1.00 0.00 10 ASN A C 12
ATOM 5784 O O . ASN A 1 10 ? -1.003 5.806 2.204 1.00 0.00 10 ASN A O 12
ATOM 5795 N N . PRO A 1 11 ? 0.706 7.018 1.391 1.00 0.00 11 PRO A N 12
ATOM 5796 C CA . PRO A 1 11 ? 1.654 6.718 2.490 1.00 0.00 11 PRO A CA 12
ATOM 5797 C C . PRO A 1 11 ? 1.133 7.057 3.898 1.00 0.00 11 PRO A C 12
ATOM 5798 O O . PRO A 1 11 ? 1.734 6.653 4.902 1.00 0.00 11 PRO A O 12
ATOM 5809 N N . ARG A 1 12 ? 0.041 7.806 3.967 1.00 0.00 12 ARG A N 12
ATOM 5810 C CA . ARG A 1 12 ? -0.604 8.112 5.230 1.00 0.00 12 ARG A CA 12
ATOM 5811 C C . ARG A 1 12 ? -1.250 6.856 5.816 1.00 0.00 12 ARG A C 12
ATOM 5812 O O . ARG A 1 12 ? -1.120 6.579 7.010 1.00 0.00 12 ARG A O 12
ATOM 5833 N N . ASN A 1 13 ? -1.907 6.091 4.973 1.00 0.00 13 ASN A N 12
ATOM 5834 C CA . ASN A 1 13 ? -2.618 4.913 5.398 1.00 0.00 13 ASN A CA 12
ATOM 5835 C C . ASN A 1 13 ? -2.500 3.782 4.391 1.00 0.00 13 ASN A C 12
ATOM 5836 O O . ASN A 1 13 ? -2.886 3.903 3.234 1.00 0.00 13 ASN A O 12
ATOM 5847 N N . ASP A 1 14 ? -1.947 2.693 4.845 1.00 0.00 14 ASP A N 12
ATOM 5848 C CA . ASP A 1 14 ? -1.686 1.531 4.013 1.00 0.00 14 ASP A CA 12
ATOM 5849 C C . ASP A 1 14 ? -2.980 0.821 3.665 1.00 0.00 14 ASP A C 12
ATOM 5850 O O . ASP A 1 14 ? -3.728 0.393 4.554 1.00 0.00 14 ASP A O 12
ATOM 5859 N N . LYS A 1 15 ? -3.255 0.731 2.391 1.00 0.00 15 LYS A N 12
ATOM 5860 C CA . LYS A 1 15 ? -4.422 0.023 1.893 1.00 0.00 15 LYS A CA 12
ATOM 5861 C C . LYS A 1 15 ? -3.963 -1.106 0.978 1.00 0.00 15 LYS A C 12
ATOM 5862 O O . LYS A 1 15 ? -4.735 -1.637 0.174 1.00 0.00 15 LYS A O 12
ATOM 5881 N N . CYS A 1 16 ? -2.714 -1.488 1.128 1.00 0.00 16 CYS A N 12
ATOM 5882 C CA . CYS A 1 16 ? -2.115 -2.520 0.313 1.00 0.00 16 CYS A CA 12
ATOM 5883 C C . CYS A 1 16 ? -2.503 -3.889 0.864 1.00 0.00 16 CYS A C 12
ATOM 5884 O O . CYS A 1 16 ? -2.961 -3.997 2.005 1.00 0.00 16 CYS A O 12
ATOM 5891 N N . CYS A 1 17 ? -2.362 -4.910 0.056 1.00 0.00 17 CYS A N 12
ATOM 5892 C CA . CYS A 1 17 ? -2.674 -6.275 0.462 1.00 0.00 17 CYS A CA 12
ATOM 5893 C C . CYS A 1 17 ? -1.757 -6.777 1.590 1.00 0.00 17 CYS A C 12
ATOM 5894 O O . CYS A 1 17 ? -0.739 -6.149 1.917 1.00 0.00 17 CYS A O 12
ATOM 5901 N N . SER A 1 18 ? -2.136 -7.874 2.196 1.00 0.00 18 SER A N 12
ATOM 5902 C CA . SER A 1 18 ? -1.366 -8.490 3.241 1.00 0.00 18 SER A CA 12
ATOM 5903 C C . SER A 1 18 ? -0.052 -9.042 2.666 1.00 0.00 18 SER A C 12
ATOM 5904 O O . SER A 1 18 ? -0.050 -9.676 1.598 1.00 0.00 18 SER A O 12
ATOM 5912 N N . GLY A 1 19 ? 1.057 -8.753 3.332 1.00 0.00 19 GLY A N 12
ATOM 5913 C CA . GLY A 1 19 ? 2.362 -9.196 2.860 1.00 0.00 19 GLY A CA 12
ATOM 5914 C C . GLY A 1 19 ? 2.953 -8.180 1.911 1.00 0.00 19 GLY A C 12
ATOM 5915 O O . GLY A 1 19 ? 4.059 -8.353 1.376 1.00 0.00 19 GLY A O 12
ATOM 5919 N N . LEU A 1 20 ? 2.224 -7.115 1.731 1.00 0.00 20 LEU A N 12
ATOM 5920 C CA . LEU A 1 20 ? 2.572 -6.047 0.862 1.00 0.00 20 LEU A CA 12
ATOM 5921 C C . LEU A 1 20 ? 2.527 -4.789 1.716 1.00 0.00 20 LEU A C 12
ATOM 5922 O O . LEU A 1 20 ? 1.800 -4.764 2.714 1.00 0.00 20 LEU A O 12
ATOM 5938 N N . LYS A 1 21 ? 3.275 -3.779 1.375 1.00 0.00 21 LYS A N 12
ATOM 5939 C CA . LYS A 1 21 ? 3.295 -2.584 2.180 1.00 0.00 21 LYS A CA 12
ATOM 5940 C C . LYS A 1 21 ? 3.516 -1.344 1.336 1.00 0.00 21 LYS A C 12
ATOM 5941 O O . LYS A 1 21 ? 4.269 -1.359 0.361 1.00 0.00 21 LYS A O 12
ATOM 5960 N N . CYS A 1 22 ? 2.849 -0.305 1.714 1.00 0.00 22 CYS A N 12
ATOM 5961 C CA . CYS A 1 22 ? 2.983 0.997 1.106 1.00 0.00 22 CYS A CA 12
ATOM 5962 C C . CYS A 1 22 ? 4.214 1.675 1.683 1.00 0.00 22 CYS A C 12
ATOM 5963 O O . CYS A 1 22 ? 4.426 1.652 2.910 1.00 0.00 22 CYS A O 12
ATOM 5970 N N . GLY A 1 23 ? 5.048 2.230 0.831 1.00 0.00 23 GLY A N 12
ATOM 5971 C CA . GLY A 1 23 ? 6.215 2.910 1.322 1.00 0.00 23 GLY A CA 12
ATOM 5972 C C . GLY A 1 23 ? 5.867 4.272 1.837 1.00 0.00 23 GLY A C 12
ATOM 5973 O O . GLY A 1 23 ? 5.146 5.016 1.191 1.00 0.00 23 GLY A O 12
ATOM 5977 N N . SER A 1 24 ? 6.409 4.606 2.965 1.00 0.00 24 SER A N 12
ATOM 5978 C CA . SER A 1 24 ? 6.115 5.858 3.629 1.00 0.00 24 SER A CA 12
ATOM 5979 C C . SER A 1 24 ? 6.707 7.045 2.869 1.00 0.00 24 SER A C 12
ATOM 5980 O O . SER A 1 24 ? 6.106 8.128 2.795 1.00 0.00 24 SER A O 12
ATOM 5988 N N . ASN A 1 25 ? 7.857 6.824 2.276 1.00 0.00 25 ASN A N 12
ATOM 5989 C CA . ASN A 1 25 ? 8.534 7.843 1.485 1.00 0.00 25 ASN A CA 12
ATOM 5990 C C . ASN A 1 25 ? 8.303 7.574 0.015 1.00 0.00 25 ASN A C 12
ATOM 5991 O O . ASN A 1 25 ? 8.914 8.189 -0.859 1.00 0.00 25 ASN A O 12
ATOM 6002 N N . HIS A 1 26 ? 7.392 6.677 -0.250 1.00 0.00 26 HIS A N 12
ATOM 6003 C CA . HIS A 1 26 ? 7.049 6.294 -1.593 1.00 0.00 26 HIS A CA 12
ATOM 6004 C C . HIS A 1 26 ? 5.558 6.483 -1.780 1.00 0.00 26 HIS A C 12
ATOM 6005 O O . HIS A 1 26 ? 4.901 7.073 -0.919 1.00 0.00 26 HIS A O 12
ATOM 6019 N N . ASN A 1 27 ? 5.036 6.041 -2.891 1.00 0.00 27 ASN A N 12
ATOM 6020 C CA . ASN A 1 27 ? 3.606 6.155 -3.175 1.00 0.00 27 ASN A CA 12
ATOM 6021 C C . ASN A 1 27 ? 3.092 4.906 -3.817 1.00 0.00 27 ASN A C 12
ATOM 6022 O O . ASN A 1 27 ? 2.058 4.911 -4.484 1.00 0.00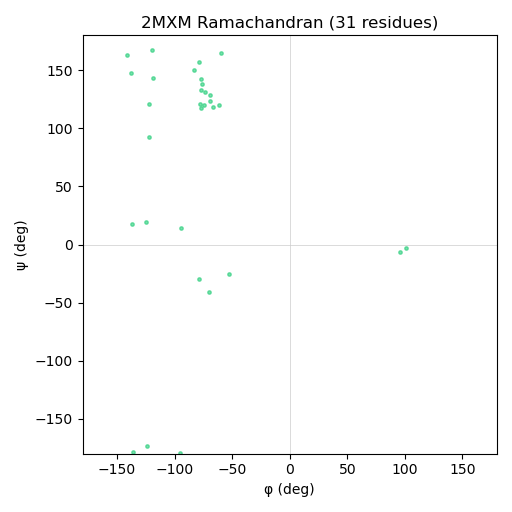 27 ASN A O 12
ATOM 6033 N N . TRP A 1 28 ? 3.768 3.822 -3.581 1.00 0.00 28 TRP A N 12
ATOM 6034 C CA . TRP A 1 28 ? 3.394 2.568 -4.173 1.00 0.00 28 TRP A CA 12
ATOM 6035 C C . TRP A 1 28 ? 3.485 1.408 -3.189 1.00 0.00 28 TRP A C 12
ATOM 6036 O O . TRP A 1 28 ? 4.247 1.449 -2.202 1.00 0.00 28 TRP A O 12
ATOM 6057 N N . CYS A 1 29 ? 2.688 0.419 -3.452 1.00 0.00 29 CYS A N 12
ATOM 6058 C CA . CYS A 1 29 ? 2.653 -0.801 -2.681 1.00 0.00 29 CYS A CA 12
ATOM 6059 C C . CYS A 1 29 ? 3.764 -1.735 -3.141 1.00 0.00 29 CYS A C 12
ATOM 6060 O O . CYS A 1 29 ? 3.746 -2.220 -4.280 1.00 0.00 29 CYS A O 12
ATOM 6067 N N . LYS A 1 30 ? 4.730 -1.961 -2.287 1.00 0.00 30 LYS A N 12
ATOM 6068 C CA . LYS A 1 30 ? 5.836 -2.849 -2.582 1.00 0.00 30 LYS A CA 12
ATOM 6069 C C . LYS A 1 30 ? 5.722 -4.066 -1.684 1.00 0.00 30 LYS A C 12
ATOM 6070 O O . LYS A 1 30 ? 4.823 -4.125 -0.847 1.00 0.00 30 LYS A O 12
ATOM 6089 N N . LEU A 1 31 ? 6.604 -5.029 -1.843 1.00 0.00 31 LEU A N 12
ATOM 6090 C CA . LEU A 1 31 ? 6.560 -6.237 -1.029 1.00 0.00 31 LEU A CA 12
ATOM 6091 C C . LEU A 1 31 ? 6.960 -5.892 0.386 1.00 0.00 31 LEU A C 12
ATOM 6092 O O . LEU A 1 31 ? 7.895 -5.111 0.587 1.00 0.00 31 LEU A O 12
ATOM 6108 N N . HIS A 1 32 ? 6.250 -6.414 1.361 1.00 0.00 32 HIS A N 12
ATOM 6109 C CA . HIS A 1 32 ? 6.607 -6.165 2.733 1.00 0.00 32 HIS A CA 12
ATOM 6110 C C . HIS A 1 32 ? 7.821 -6.993 3.069 1.00 0.00 32 HIS A C 12
ATOM 6111 O O . HIS A 1 32 ? 7.732 -8.212 3.251 1.00 0.00 32 HIS A O 12
ATOM 6125 N N . LEU A 1 33 ? 8.936 -6.348 3.047 1.00 0.00 33 LEU A N 12
ATOM 6126 C CA . LEU A 1 33 ? 10.185 -6.956 3.358 1.00 0.00 33 LEU A CA 12
ATOM 6127 C C . LEU A 1 33 ? 10.623 -6.410 4.690 1.00 0.00 33 LEU A C 12
ATOM 6128 O O . LEU A 1 33 ? 10.328 -7.027 5.722 1.00 0.00 33 LEU A O 12
ATOM 6145 N N . ASP A 1 1 ? -11.042 -3.244 -0.876 1.00 0.00 1 ASP A N 13
ATOM 6146 C CA . ASP A 1 1 ? -10.057 -4.097 -1.542 1.00 0.00 1 ASP A CA 13
ATOM 6147 C C . ASP A 1 1 ? -8.680 -3.605 -1.254 1.00 0.00 1 ASP A C 13
ATOM 6148 O O . ASP A 1 1 ? -8.475 -2.404 -1.062 1.00 0.00 1 ASP A O 13
ATOM 6159 N N . CYS A 1 2 ? -7.735 -4.497 -1.222 1.00 0.00 2 CYS A N 13
ATOM 6160 C CA . CYS A 1 2 ? -6.390 -4.125 -0.944 1.00 0.00 2 CYS A CA 13
ATOM 6161 C C . CYS A 1 2 ? -5.681 -3.742 -2.217 1.00 0.00 2 CYS A C 13
ATOM 6162 O O . CYS A 1 2 ? -6.001 -4.248 -3.303 1.00 0.00 2 CYS A O 13
ATOM 6169 N N . LEU A 1 3 ? -4.772 -2.827 -2.096 1.00 0.00 3 LEU A N 13
ATOM 6170 C CA . LEU A 1 3 ? -4.000 -2.361 -3.197 1.00 0.00 3 LEU A CA 13
ATOM 6171 C C . LEU A 1 3 ? -2.984 -3.423 -3.536 1.00 0.00 3 LEU A C 13
ATOM 6172 O O . LEU A 1 3 ? -2.329 -3.982 -2.638 1.00 0.00 3 LEU A O 13
ATOM 6188 N N . LYS A 1 4 ? -2.860 -3.697 -4.798 1.00 0.00 4 LYS A N 13
ATOM 6189 C CA . LYS A 1 4 ? -2.027 -4.786 -5.276 1.00 0.00 4 LYS A CA 13
ATOM 6190 C C . LYS A 1 4 ? -0.596 -4.321 -5.530 1.00 0.00 4 LYS A C 13
ATOM 6191 O O . LYS A 1 4 ? -0.252 -3.153 -5.279 1.00 0.00 4 LYS A O 13
ATOM 6210 N N . PHE A 1 5 ? 0.232 -5.229 -6.020 1.00 0.00 5 PHE A N 13
ATOM 6211 C CA . PHE A 1 5 ? 1.639 -4.958 -6.244 1.00 0.00 5 PHE A CA 13
ATOM 6212 C C . PHE A 1 5 ? 1.821 -3.883 -7.300 1.00 0.00 5 PHE A C 13
ATOM 6213 O O . PHE A 1 5 ? 1.429 -4.052 -8.454 1.00 0.00 5 PHE A O 13
ATOM 6230 N N . GLY A 1 6 ? 2.385 -2.780 -6.891 1.00 0.00 6 GLY A N 13
ATOM 6231 C CA . GLY A 1 6 ? 2.640 -1.712 -7.802 1.00 0.00 6 GLY A CA 13
ATOM 6232 C C . GLY A 1 6 ? 1.509 -0.718 -7.859 1.00 0.00 6 GLY A C 13
ATOM 6233 O O . GLY A 1 6 ? 1.437 0.092 -8.788 1.00 0.00 6 GLY A O 13
ATOM 6237 N N . TRP A 1 7 ? 0.606 -0.783 -6.906 1.00 0.00 7 TRP A N 13
ATOM 6238 C CA . TRP A 1 7 ? -0.469 0.186 -6.850 1.00 0.00 7 TRP A CA 13
ATOM 6239 C C . TRP A 1 7 ? -0.041 1.400 -6.062 1.00 0.00 7 TRP A C 13
ATOM 6240 O O . TRP A 1 7 ? 0.688 1.287 -5.070 1.00 0.00 7 TRP A O 13
ATOM 6261 N N . LYS A 1 8 ? -0.457 2.544 -6.531 1.00 0.00 8 LYS A N 13
ATOM 6262 C CA . LYS A 1 8 ? -0.138 3.809 -5.919 1.00 0.00 8 LYS A CA 13
ATOM 6263 C C . LYS A 1 8 ? -0.965 3.985 -4.662 1.00 0.00 8 LYS A C 13
ATOM 6264 O O . LYS A 1 8 ? -2.190 3.803 -4.678 1.00 0.00 8 LYS A O 13
ATOM 6283 N N . CYS A 1 9 ? -0.307 4.312 -3.601 1.00 0.00 9 CYS A N 13
ATOM 6284 C CA . CYS A 1 9 ? -0.928 4.448 -2.312 1.00 0.00 9 CYS A CA 13
ATOM 6285 C C . CYS A 1 9 ? -0.524 5.761 -1.664 1.00 0.00 9 CYS A C 13
ATOM 6286 O O . CYS A 1 9 ? 0.293 6.518 -2.214 1.00 0.00 9 CYS A O 13
ATOM 6293 N N . ASN A 1 10 ? -1.084 6.040 -0.510 1.00 0.00 10 ASN A N 13
ATOM 6294 C CA . ASN A 1 10 ? -0.790 7.261 0.204 1.00 0.00 10 ASN A CA 13
ATOM 6295 C C . ASN A 1 10 ? -0.194 6.916 1.557 1.00 0.00 10 ASN A C 13
ATOM 6296 O O . ASN A 1 10 ? -0.593 5.922 2.172 1.00 0.00 10 ASN A O 13
ATOM 6307 N N . PRO A 1 11 ? 0.748 7.737 2.063 1.00 0.00 11 PRO A N 13
ATOM 6308 C CA . PRO A 1 11 ? 1.463 7.463 3.331 1.00 0.00 11 PRO A CA 13
ATOM 6309 C C . PRO A 1 11 ? 0.557 7.551 4.563 1.00 0.00 11 PRO A C 13
ATOM 6310 O O . PRO A 1 11 ? 0.909 7.092 5.647 1.00 0.00 11 PRO A O 13
ATOM 6321 N N . ARG A 1 12 ? -0.613 8.127 4.379 1.00 0.00 12 ARG A N 13
ATOM 6322 C CA . ARG A 1 12 ? -1.568 8.297 5.460 1.00 0.00 12 ARG A CA 13
ATOM 6323 C C . ARG A 1 12 ? -2.387 7.049 5.685 1.00 0.00 12 ARG A C 13
ATOM 6324 O O . ARG A 1 12 ? -2.840 6.782 6.795 1.00 0.00 12 ARG A O 13
ATOM 6345 N N . ASN A 1 13 ? -2.575 6.295 4.644 1.00 0.00 13 ASN A N 13
ATOM 6346 C CA . ASN A 1 13 ? -3.438 5.138 4.708 1.00 0.00 13 ASN A CA 13
ATOM 6347 C C . ASN A 1 13 ? -2.940 4.043 3.796 1.00 0.00 13 ASN A C 13
ATOM 6348 O O . ASN A 1 13 ? -2.998 4.161 2.572 1.00 0.00 13 ASN A O 13
ATOM 6359 N N . ASP A 1 14 ? -2.426 3.007 4.388 1.00 0.00 14 ASP A N 13
ATOM 6360 C CA . ASP A 1 14 ? -1.951 1.856 3.657 1.00 0.00 14 ASP A CA 13
ATOM 6361 C C . ASP A 1 14 ? -3.085 0.887 3.514 1.00 0.00 14 ASP A C 13
ATOM 6362 O O . ASP A 1 14 ? -3.728 0.519 4.509 1.00 0.00 14 ASP A O 13
ATOM 6371 N N . LYS A 1 15 ? -3.352 0.497 2.319 1.00 0.00 15 LYS A N 13
ATOM 6372 C CA . LYS A 1 15 ? -4.355 -0.488 2.054 1.00 0.00 15 LYS A CA 13
ATOM 6373 C C . LYS A 1 15 ? -3.800 -1.558 1.174 1.00 0.00 15 LYS A C 13
ATOM 6374 O O . LYS A 1 15 ? -4.536 -2.225 0.487 1.00 0.00 15 LYS A O 13
ATOM 6393 N N . CYS A 1 16 ? -2.507 -1.763 1.234 1.00 0.00 16 CYS A N 13
ATOM 6394 C CA . CYS A 1 16 ? -1.882 -2.760 0.397 1.00 0.00 16 CYS A CA 13
ATOM 6395 C C . CYS A 1 16 ? -2.184 -4.143 0.979 1.00 0.00 16 CYS A C 13
ATOM 6396 O O . CYS A 1 16 ? -2.450 -4.266 2.184 1.00 0.00 16 CYS A O 13
ATOM 6403 N N . CYS A 1 17 ? -2.190 -5.150 0.138 1.00 0.00 17 CYS A N 13
ATOM 6404 C CA . CYS A 1 17 ? -2.521 -6.527 0.535 1.00 0.00 17 CYS A CA 13
ATOM 6405 C C . CYS A 1 17 ? -1.551 -7.098 1.593 1.00 0.00 17 CYS A C 13
ATOM 6406 O O . CYS A 1 17 ? -0.493 -6.529 1.849 1.00 0.00 17 CYS A O 13
ATOM 6413 N N . SER A 1 18 ? -1.939 -8.198 2.217 1.00 0.00 18 SER A N 13
ATOM 6414 C CA . SER A 1 18 ? -1.148 -8.847 3.250 1.00 0.00 18 SER A CA 13
ATOM 6415 C C . SER A 1 18 ? 0.210 -9.293 2.703 1.00 0.00 18 SER A C 13
ATOM 6416 O O . SER A 1 18 ? 0.282 -10.120 1.787 1.00 0.00 18 SER A O 13
ATOM 6424 N N . GLY A 1 19 ? 1.267 -8.712 3.234 1.00 0.00 19 GLY A N 13
ATOM 6425 C CA . GLY A 1 19 ? 2.602 -9.039 2.777 1.00 0.00 19 GLY A CA 13
ATOM 6426 C C . GLY A 1 19 ? 3.087 -8.034 1.773 1.00 0.00 19 GLY A C 13
ATOM 6427 O O . GLY A 1 19 ? 4.130 -8.207 1.127 1.00 0.00 19 GLY A O 13
ATOM 6431 N N . LEU A 1 20 ? 2.323 -7.000 1.620 1.00 0.00 20 LEU A N 13
ATOM 6432 C CA . LEU A 1 20 ? 2.610 -5.935 0.734 1.00 0.00 20 LEU A CA 13
ATOM 6433 C C . LEU A 1 20 ? 2.486 -4.650 1.552 1.00 0.00 20 LEU A C 13
ATOM 6434 O O . LEU A 1 20 ? 1.644 -4.580 2.458 1.00 0.00 20 LEU A O 13
ATOM 6450 N N . LYS A 1 21 ? 3.299 -3.669 1.283 1.00 0.00 21 LYS A N 13
ATOM 6451 C CA . LYS A 1 21 ? 3.252 -2.435 2.039 1.00 0.00 21 LYS A CA 13
ATOM 6452 C C . LYS A 1 21 ? 3.580 -1.254 1.157 1.00 0.00 21 LYS A C 13
ATOM 6453 O O . LYS A 1 21 ? 4.386 -1.358 0.215 1.00 0.00 21 LYS A O 13
ATOM 6472 N N . CYS A 1 22 ? 2.940 -0.169 1.445 1.00 0.00 22 CYS A N 13
ATOM 6473 C CA . CYS A 1 22 ? 3.135 1.074 0.768 1.00 0.00 22 CYS A CA 13
ATOM 6474 C C . CYS A 1 22 ? 4.484 1.632 1.173 1.00 0.00 22 CYS A C 13
ATOM 6475 O O . CYS A 1 22 ? 4.824 1.642 2.366 1.00 0.00 22 CYS A O 13
ATOM 6482 N N . GLY A 1 23 ? 5.272 2.024 0.203 1.00 0.00 23 GLY A N 13
ATOM 6483 C CA . GLY A 1 23 ? 6.560 2.606 0.480 1.00 0.00 23 GLY A CA 13
ATOM 6484 C C . GLY A 1 23 ? 6.446 3.962 1.153 1.00 0.00 23 GLY A C 13
ATOM 6485 O O . GLY A 1 23 ? 5.377 4.601 1.122 1.00 0.00 23 GLY A O 13
ATOM 6489 N N . SER A 1 24 ? 7.519 4.400 1.742 1.00 0.00 24 SER A N 13
ATOM 6490 C CA . SER A 1 24 ? 7.557 5.638 2.457 1.00 0.00 24 SER A CA 13
ATOM 6491 C C . SER A 1 24 ? 7.841 6.814 1.518 1.00 0.00 24 SER A C 13
ATOM 6492 O O . SER A 1 24 ? 7.033 7.748 1.414 1.00 0.00 24 SER A O 13
ATOM 6500 N N . ASN A 1 25 ? 8.970 6.774 0.828 1.00 0.00 25 ASN A N 13
ATOM 6501 C CA . ASN A 1 25 ? 9.311 7.847 -0.098 1.00 0.00 25 ASN A CA 13
ATOM 6502 C C . ASN A 1 25 ? 8.722 7.548 -1.467 1.00 0.00 25 ASN A C 13
ATOM 6503 O O . ASN A 1 25 ? 8.356 8.453 -2.210 1.00 0.00 25 ASN A O 13
ATOM 6514 N N . HIS A 1 26 ? 8.611 6.280 -1.782 1.00 0.00 26 HIS A N 13
ATOM 6515 C CA . HIS A 1 26 ? 7.943 5.839 -2.984 1.00 0.00 26 HIS A CA 13
ATOM 6516 C C . HIS A 1 26 ? 6.620 5.278 -2.586 1.00 0.00 26 HIS A C 13
ATOM 6517 O O . HIS A 1 26 ? 6.545 4.158 -2.093 1.00 0.00 26 HIS A O 13
ATOM 6531 N N . ASN A 1 27 ? 5.583 6.037 -2.754 1.00 0.00 27 ASN A N 13
ATOM 6532 C CA . ASN A 1 27 ? 4.285 5.606 -2.300 1.00 0.00 27 ASN A CA 13
ATOM 6533 C C . ASN A 1 27 ? 3.618 4.652 -3.263 1.00 0.00 27 ASN A C 13
ATOM 6534 O O . ASN A 1 27 ? 2.756 5.037 -4.073 1.00 0.00 27 ASN A O 13
ATOM 6545 N N . TRP A 1 28 ? 4.067 3.440 -3.226 1.00 0.00 28 TRP A N 13
ATOM 6546 C CA . TRP A 1 28 ? 3.487 2.362 -3.962 1.00 0.00 28 TRP A CA 13
ATOM 6547 C C . TRP A 1 28 ? 3.577 1.089 -3.165 1.00 0.00 28 TRP A C 13
ATOM 6548 O O . TRP A 1 28 ? 4.475 0.929 -2.325 1.00 0.00 28 TRP A O 13
ATOM 6569 N N . CYS A 1 29 ? 2.649 0.231 -3.393 1.00 0.00 29 CYS A N 13
ATOM 6570 C CA . CYS A 1 29 ? 2.580 -1.037 -2.709 1.00 0.00 29 CYS A CA 13
ATOM 6571 C C . CYS A 1 29 ? 3.614 -2.012 -3.251 1.00 0.00 29 CYS A C 13
ATOM 6572 O O . CYS A 1 29 ? 3.489 -2.505 -4.383 1.00 0.00 29 CYS A O 13
ATOM 6579 N N . LYS A 1 30 ? 4.636 -2.267 -2.469 1.00 0.00 30 LYS A N 13
ATOM 6580 C CA . LYS A 1 30 ? 5.675 -3.217 -2.824 1.00 0.00 30 LYS A CA 13
ATOM 6581 C C . LYS A 1 30 ? 5.766 -4.280 -1.743 1.00 0.00 30 LYS A C 13
ATOM 6582 O O . LYS A 1 30 ? 5.033 -4.205 -0.758 1.00 0.00 30 LYS A O 13
ATOM 6601 N N . LEU A 1 31 ? 6.636 -5.259 -1.919 1.00 0.00 31 LEU A N 13
ATOM 6602 C CA . LEU A 1 31 ? 6.729 -6.397 -0.997 1.00 0.00 31 LEU A CA 13
ATOM 6603 C C . LEU A 1 31 ? 7.098 -5.979 0.414 1.00 0.00 31 LEU A C 13
ATOM 6604 O O . LEU A 1 31 ? 7.922 -5.089 0.619 1.00 0.00 31 LEU A O 13
ATOM 6620 N N . HIS A 1 32 ? 6.484 -6.610 1.366 1.00 0.00 32 HIS A N 13
ATOM 6621 C CA . HIS A 1 32 ? 6.760 -6.363 2.749 1.00 0.00 32 HIS A CA 13
ATOM 6622 C C . HIS A 1 32 ? 7.265 -7.644 3.381 1.00 0.00 32 HIS A C 13
ATOM 6623 O O . HIS A 1 32 ? 6.524 -8.633 3.475 1.00 0.00 32 HIS A O 13
ATOM 6637 N N . LEU A 1 33 ? 8.511 -7.651 3.752 1.00 0.00 33 LEU A N 13
ATOM 6638 C CA . LEU A 1 33 ? 9.107 -8.796 4.392 1.00 0.00 33 LEU A CA 13
ATOM 6639 C C . LEU A 1 33 ? 9.567 -8.382 5.773 1.00 0.00 33 LEU A C 13
ATOM 6640 O O . LEU A 1 33 ? 10.752 -8.060 5.944 1.00 0.00 33 LEU A O 13
ATOM 6657 N N . ASP A 1 1 ? -11.174 -3.934 -2.207 1.00 0.00 1 ASP A N 14
ATOM 6658 C CA . ASP A 1 1 ? -10.086 -4.905 -2.140 1.00 0.00 1 ASP A CA 14
ATOM 6659 C C . ASP A 1 1 ? -8.826 -4.153 -1.800 1.00 0.00 1 ASP A C 14
ATOM 6660 O O . ASP A 1 1 ? -8.838 -2.926 -1.801 1.00 0.00 1 ASP A O 14
ATOM 6671 N N . CYS A 1 2 ? -7.766 -4.845 -1.509 1.00 0.00 2 CYS A N 14
ATOM 6672 C CA . CYS A 1 2 ? -6.525 -4.216 -1.126 1.00 0.00 2 CYS A CA 14
ATOM 6673 C C . CYS A 1 2 ? -5.778 -3.675 -2.338 1.00 0.00 2 CYS A C 14
ATOM 6674 O O . CYS A 1 2 ? -6.088 -4.025 -3.489 1.00 0.00 2 CYS A O 14
ATOM 6681 N N . LEU A 1 3 ? -4.833 -2.807 -2.089 1.00 0.00 3 LEU A N 14
ATOM 6682 C CA . LEU A 1 3 ? -4.005 -2.273 -3.130 1.00 0.00 3 LEU A CA 14
ATOM 6683 C C . LEU A 1 3 ? -2.969 -3.302 -3.452 1.00 0.00 3 LEU A C 14
ATOM 6684 O O . LEU A 1 3 ? -2.312 -3.835 -2.545 1.00 0.00 3 LEU A O 14
ATOM 6700 N N . LYS A 1 4 ? -2.812 -3.573 -4.707 1.00 0.00 4 LYS A N 14
ATOM 6701 C CA . LYS A 1 4 ? -1.945 -4.635 -5.151 1.00 0.00 4 LYS A CA 14
ATOM 6702 C C . LYS A 1 4 ? -0.531 -4.139 -5.369 1.00 0.00 4 LYS A C 14
ATOM 6703 O O . LYS A 1 4 ? -0.227 -2.961 -5.149 1.00 0.00 4 LYS A O 14
ATOM 6722 N N . PHE A 1 5 ? 0.326 -5.035 -5.795 1.00 0.00 5 PHE A N 14
ATOM 6723 C CA . PHE A 1 5 ? 1.722 -4.740 -5.986 1.00 0.00 5 PHE A CA 14
ATOM 6724 C C . PHE A 1 5 ? 1.924 -3.740 -7.119 1.00 0.00 5 PHE A C 14
ATOM 6725 O O . PHE A 1 5 ? 1.623 -4.024 -8.287 1.00 0.00 5 PHE A O 14
ATOM 6742 N N . GLY A 1 6 ? 2.417 -2.578 -6.761 1.00 0.00 6 GLY A N 14
ATOM 6743 C CA . GLY A 1 6 ? 2.637 -1.531 -7.717 1.00 0.00 6 GLY A CA 14
ATOM 6744 C C . GLY A 1 6 ? 1.531 -0.498 -7.699 1.00 0.00 6 GLY A C 14
ATOM 6745 O O . GLY A 1 6 ? 1.533 0.444 -8.508 1.00 0.00 6 GLY A O 14
ATOM 6749 N N . TRP A 1 7 ? 0.580 -0.653 -6.796 1.00 0.00 7 TRP A N 14
ATOM 6750 C CA . TRP A 1 7 ? -0.521 0.296 -6.716 1.00 0.00 7 TRP A CA 14
ATOM 6751 C C . TRP A 1 7 ? -0.146 1.446 -5.835 1.00 0.00 7 TRP A C 14
ATOM 6752 O O . TRP A 1 7 ? 0.489 1.248 -4.799 1.00 0.00 7 TRP A O 14
ATOM 6773 N N . LYS A 1 8 ? -0.531 2.634 -6.247 1.00 0.00 8 LYS A N 14
ATOM 6774 C CA . LYS A 1 8 ? -0.202 3.856 -5.536 1.00 0.00 8 LYS A CA 14
ATOM 6775 C C . LYS A 1 8 ? -0.859 3.830 -4.166 1.00 0.00 8 LYS A C 14
ATOM 6776 O O . LYS A 1 8 ? -2.075 3.595 -4.051 1.00 0.00 8 LYS A O 14
ATOM 6795 N N . CYS A 1 9 ? -0.088 4.074 -3.155 1.00 0.00 9 CYS A N 14
ATOM 6796 C CA . CYS A 1 9 ? -0.597 4.031 -1.805 1.00 0.00 9 CYS A CA 14
ATOM 6797 C C . CYS A 1 9 ? -0.936 5.446 -1.382 1.00 0.00 9 CYS A C 14
ATOM 6798 O O . CYS A 1 9 ? -0.664 6.405 -2.122 1.00 0.00 9 CYS A O 14
ATOM 6805 N N . ASN A 1 10 ? -1.529 5.591 -0.234 1.00 0.00 10 ASN A N 14
ATOM 6806 C CA . ASN A 1 10 ? -1.766 6.890 0.331 1.00 0.00 10 ASN A CA 14
ATOM 6807 C C . ASN A 1 10 ? -0.914 6.963 1.566 1.00 0.00 10 ASN A C 14
ATOM 6808 O O . ASN A 1 10 ? -0.944 6.037 2.357 1.00 0.00 10 ASN A O 14
ATOM 6819 N N . PRO A 1 11 ? -0.116 8.031 1.745 1.00 0.00 11 PRO A N 14
ATOM 6820 C CA . PRO A 1 11 ? 0.826 8.151 2.876 1.00 0.00 11 PRO A CA 14
ATOM 6821 C C . PRO A 1 11 ? 0.177 7.881 4.241 1.00 0.00 11 PRO A C 14
ATOM 6822 O O . PRO A 1 11 ? 0.766 7.222 5.102 1.00 0.00 11 PRO A O 14
ATOM 6833 N N . ARG A 1 12 ? -1.042 8.353 4.413 1.00 0.00 12 ARG A N 14
ATOM 6834 C CA . ARG A 1 12 ? -1.769 8.195 5.664 1.00 0.00 12 ARG A CA 14
ATOM 6835 C C . ARG A 1 12 ? -2.609 6.931 5.695 1.00 0.00 12 ARG A C 14
ATOM 6836 O O . ARG A 1 12 ? -2.937 6.426 6.763 1.00 0.00 12 ARG A O 14
ATOM 6857 N N . ASN A 1 13 ? -2.952 6.437 4.546 1.00 0.00 13 ASN A N 14
ATOM 6858 C CA . ASN A 1 13 ? -3.818 5.263 4.448 1.00 0.00 13 ASN A CA 14
ATOM 6859 C C . ASN A 1 13 ? -3.201 4.171 3.572 1.00 0.00 13 ASN A C 14
ATOM 6860 O O . ASN A 1 13 ? -3.305 4.203 2.332 1.00 0.00 13 ASN A O 14
ATOM 6871 N N . ASP A 1 14 ? -2.527 3.243 4.210 1.00 0.00 14 ASP A N 14
ATOM 6872 C CA . ASP A 1 14 ? -1.925 2.110 3.528 1.00 0.00 14 ASP A CA 14
ATOM 6873 C C . ASP A 1 14 ? -2.945 1.003 3.455 1.00 0.00 14 ASP A C 14
ATOM 6874 O O . ASP A 1 14 ? -3.340 0.433 4.484 1.00 0.00 14 ASP A O 14
ATOM 6883 N N . LYS A 1 15 ? -3.394 0.717 2.278 1.00 0.00 15 LYS A N 14
ATOM 6884 C CA . LYS A 1 15 ? -4.356 -0.335 2.064 1.00 0.00 15 LYS A CA 14
ATOM 6885 C C . LYS A 1 15 ? -3.769 -1.437 1.237 1.00 0.00 15 LYS A C 14
ATOM 6886 O O . LYS A 1 15 ? -4.492 -2.150 0.542 1.00 0.00 15 LYS A O 14
ATOM 6905 N N . CYS A 1 16 ? -2.479 -1.616 1.323 1.00 0.00 16 CYS A N 14
ATOM 6906 C CA . CYS A 1 16 ? -1.838 -2.631 0.529 1.00 0.00 16 CYS A CA 14
ATOM 6907 C C . CYS A 1 16 ? -2.216 -4.027 1.059 1.00 0.00 16 CYS A C 14
ATOM 6908 O O . CYS A 1 16 ? -2.641 -4.175 2.221 1.00 0.00 16 CYS A O 14
ATOM 6915 N N . CYS A 1 17 ? -2.127 -5.015 0.206 1.00 0.00 17 CYS A N 14
ATOM 6916 C CA . CYS A 1 17 ? -2.479 -6.398 0.546 1.00 0.00 17 CYS A CA 14
ATOM 6917 C C . CYS A 1 17 ? -1.568 -7.007 1.631 1.00 0.00 17 CYS A C 14
ATOM 6918 O O . CYS A 1 17 ? -0.622 -6.376 2.100 1.00 0.00 17 CYS A O 14
ATOM 6925 N N . SER A 1 18 ? -1.879 -8.215 2.038 1.00 0.00 18 SER A N 14
ATOM 6926 C CA . SER A 1 18 ? -1.100 -8.929 3.016 1.00 0.00 18 SER A CA 14
ATOM 6927 C C . SER A 1 18 ? 0.300 -9.238 2.464 1.00 0.00 18 SER A C 14
ATOM 6928 O O . SER A 1 18 ? 0.438 -9.766 1.353 1.00 0.00 18 SER A O 14
ATOM 6936 N N . GLY A 1 19 ? 1.321 -8.866 3.217 1.00 0.00 19 GLY A N 14
ATOM 6937 C CA . GLY A 1 19 ? 2.688 -9.072 2.786 1.00 0.00 19 GLY A CA 14
ATOM 6938 C C . GLY A 1 19 ? 3.089 -8.030 1.773 1.00 0.00 19 GLY A C 14
ATOM 6939 O O . GLY A 1 19 ? 4.045 -8.204 1.006 1.00 0.00 19 GLY A O 14
ATOM 6943 N N . LEU A 1 20 ? 2.350 -6.955 1.765 1.00 0.00 20 LEU A N 14
ATOM 6944 C CA . LEU A 1 20 ? 2.546 -5.884 0.864 1.00 0.00 20 LEU A CA 14
ATOM 6945 C C . LEU A 1 20 ? 2.385 -4.594 1.655 1.00 0.00 20 LEU A C 14
ATOM 6946 O O . LEU A 1 20 ? 1.469 -4.476 2.474 1.00 0.00 20 LEU A O 14
ATOM 6962 N N . LYS A 1 21 ? 3.234 -3.655 1.440 1.00 0.00 21 LYS A N 14
ATOM 6963 C CA . LYS A 1 21 ? 3.175 -2.407 2.184 1.00 0.00 21 LYS A CA 14
ATOM 6964 C C . LYS A 1 21 ? 3.718 -1.320 1.309 1.00 0.00 21 LYS A C 14
ATOM 6965 O O . LYS A 1 21 ? 4.542 -1.598 0.433 1.00 0.00 21 LYS A O 14
ATOM 6984 N N . CYS A 1 22 ? 3.266 -0.116 1.500 1.00 0.00 22 CYS A N 14
ATOM 6985 C CA . CYS A 1 22 ? 3.777 0.989 0.742 1.00 0.00 22 CYS A CA 14
ATOM 6986 C C . CYS A 1 22 ? 5.245 1.191 1.096 1.00 0.00 22 CYS A C 14
ATOM 6987 O O . CYS A 1 22 ? 5.618 1.187 2.282 1.00 0.00 22 CYS A O 14
ATOM 6994 N N . GLY A 1 23 ? 6.069 1.319 0.088 1.00 0.00 23 GLY A N 14
ATOM 6995 C CA . GLY A 1 23 ? 7.484 1.419 0.298 1.00 0.00 23 GLY A CA 14
ATOM 6996 C C . GLY A 1 23 ? 7.927 2.777 0.774 1.00 0.00 23 GLY A C 14
ATOM 6997 O O . GLY A 1 23 ? 7.118 3.711 0.917 1.00 0.00 23 GLY A O 14
ATOM 7001 N N . SER A 1 24 ? 9.196 2.896 1.021 1.00 0.00 24 SER A N 14
ATOM 7002 C CA . SER A 1 24 ? 9.759 4.131 1.442 1.00 0.00 24 SER A CA 14
ATOM 7003 C C . SER A 1 24 ? 10.353 4.891 0.256 1.00 0.00 24 SER A C 14
ATOM 7004 O O . SER A 1 24 ? 10.296 6.126 0.205 1.00 0.00 24 SER A O 14
ATOM 7012 N N . ASN A 1 25 ? 10.890 4.160 -0.714 1.00 0.00 25 ASN A N 14
ATOM 7013 C CA . ASN A 1 25 ? 11.480 4.805 -1.890 1.00 0.00 25 ASN A CA 14
ATOM 7014 C C . ASN A 1 25 ? 10.426 5.036 -2.970 1.00 0.00 25 ASN A C 14
ATOM 7015 O O . ASN A 1 25 ? 10.586 5.882 -3.845 1.00 0.00 25 ASN A O 14
ATOM 7026 N N . HIS A 1 26 ? 9.346 4.292 -2.892 1.00 0.00 26 HIS A N 14
ATOM 7027 C CA . HIS A 1 26 ? 8.238 4.430 -3.821 1.00 0.00 26 HIS A CA 14
ATOM 7028 C C . HIS A 1 26 ? 6.973 4.628 -3.053 1.00 0.00 26 HIS A C 14
ATOM 7029 O O . HIS A 1 26 ? 6.804 4.056 -1.982 1.00 0.00 26 HIS A O 14
ATOM 7043 N N . ASN A 1 27 ? 6.078 5.408 -3.594 1.00 0.00 27 ASN A N 14
ATOM 7044 C CA . ASN A 1 27 ? 4.811 5.698 -2.939 1.00 0.00 27 ASN A CA 14
ATOM 7045 C C . ASN A 1 27 ? 3.756 4.693 -3.412 1.00 0.00 27 ASN A C 14
ATOM 7046 O O . ASN A 1 27 ? 2.572 5.014 -3.591 1.00 0.00 27 ASN A O 14
ATOM 7057 N N . TRP A 1 28 ? 4.182 3.471 -3.594 1.00 0.00 28 TRP A N 14
ATOM 7058 C CA . TRP A 1 28 ? 3.297 2.431 -3.990 1.00 0.00 28 TRP A CA 14
ATOM 7059 C C . TRP A 1 28 ? 3.482 1.213 -3.111 1.00 0.00 28 TRP A C 14
ATOM 7060 O O . TRP A 1 28 ? 4.461 1.114 -2.348 1.00 0.00 28 TRP A O 14
ATOM 7081 N N . CYS A 1 29 ? 2.569 0.316 -3.239 1.00 0.00 29 CYS A N 14
ATOM 7082 C CA . CYS A 1 29 ? 2.566 -0.939 -2.537 1.00 0.00 29 CYS A CA 14
ATOM 7083 C C . CYS A 1 29 ? 3.651 -1.862 -3.072 1.00 0.00 29 CYS A C 14
ATOM 7084 O O . CYS A 1 29 ? 3.581 -2.313 -4.222 1.00 0.00 29 CYS A O 14
ATOM 7091 N N . LYS A 1 30 ? 4.648 -2.118 -2.255 1.00 0.00 30 LYS A N 14
ATOM 7092 C CA . LYS A 1 30 ? 5.758 -2.977 -2.614 1.00 0.00 30 LYS A CA 14
ATOM 7093 C C . LYS A 1 30 ? 5.658 -4.251 -1.808 1.00 0.00 30 LYS A C 14
ATOM 7094 O O . LYS A 1 30 ? 4.888 -4.308 -0.834 1.00 0.00 30 LYS A O 14
ATOM 7113 N N . LEU A 1 31 ? 6.424 -5.257 -2.186 1.00 0.00 31 LEU A N 14
ATOM 7114 C CA . LEU A 1 31 ? 6.451 -6.504 -1.450 1.00 0.00 31 LEU A CA 14
ATOM 7115 C C . LEU A 1 31 ? 7.123 -6.257 -0.131 1.00 0.00 31 LEU A C 14
ATOM 7116 O O . LEU A 1 31 ? 8.235 -5.722 -0.090 1.00 0.00 31 LEU A O 14
ATOM 7132 N N . HIS A 1 32 ? 6.471 -6.601 0.941 1.00 0.00 32 HIS A N 14
ATOM 7133 C CA . HIS A 1 32 ? 7.060 -6.388 2.229 1.00 0.00 32 HIS A CA 14
ATOM 7134 C C . HIS A 1 32 ? 7.930 -7.577 2.560 1.00 0.00 32 HIS A C 14
ATOM 7135 O O . HIS A 1 32 ? 7.478 -8.564 3.151 1.00 0.00 32 HIS A O 14
ATOM 7149 N N . LEU A 1 33 ? 9.127 -7.521 2.089 1.00 0.00 33 LEU A N 14
ATOM 7150 C CA . LEU A 1 33 ? 10.077 -8.566 2.297 1.00 0.00 33 LEU A CA 14
ATOM 7151 C C . LEU A 1 33 ? 11.187 -8.023 3.168 1.00 0.00 33 LEU A C 14
ATOM 7152 O O . LEU A 1 33 ? 12.177 -7.483 2.625 1.00 0.00 33 LEU A O 14
ATOM 7169 N N . ASP A 1 1 ? -11.123 -3.774 -2.046 1.00 0.00 1 ASP A N 15
ATOM 7170 C CA . ASP A 1 1 ? -10.093 -4.815 -1.936 1.00 0.00 1 ASP A CA 15
ATOM 7171 C C . ASP A 1 1 ? -8.759 -4.140 -1.842 1.00 0.00 1 ASP A C 15
ATOM 7172 O O . ASP A 1 1 ? -8.603 -3.013 -2.306 1.00 0.00 1 ASP A O 15
ATOM 7183 N N . CYS A 1 2 ? -7.811 -4.810 -1.251 1.00 0.00 2 CYS A N 15
ATOM 7184 C CA . CYS A 1 2 ? -6.498 -4.255 -1.003 1.00 0.00 2 CYS A CA 15
ATOM 7185 C C . CYS A 1 2 ? -5.731 -3.937 -2.292 1.00 0.00 2 CYS A C 15
ATOM 7186 O O . CYS A 1 2 ? -5.924 -4.591 -3.327 1.00 0.00 2 CYS A O 15
ATOM 7193 N N . LEU A 1 3 ? -4.880 -2.935 -2.220 1.00 0.00 3 LEU A N 15
ATOM 7194 C CA . LEU A 1 3 ? -4.071 -2.498 -3.344 1.00 0.00 3 LEU A CA 15
ATOM 7195 C C . LEU A 1 3 ? -3.028 -3.559 -3.644 1.00 0.00 3 LEU A C 15
ATOM 7196 O O . LEU A 1 3 ? -2.482 -4.191 -2.718 1.00 0.00 3 LEU A O 15
ATOM 7212 N N . LYS A 1 4 ? -2.752 -3.744 -4.905 1.00 0.00 4 LYS A N 15
ATOM 7213 C CA . LYS A 1 4 ? -1.858 -4.791 -5.362 1.00 0.00 4 LYS A CA 15
ATOM 7214 C C . LYS A 1 4 ? -0.433 -4.266 -5.525 1.00 0.00 4 LYS A C 15
ATOM 7215 O O . LYS A 1 4 ? -0.151 -3.088 -5.264 1.00 0.00 4 LYS A O 15
ATOM 7234 N N . PHE A 1 5 ? 0.457 -5.148 -5.937 1.00 0.00 5 PHE A N 15
ATOM 7235 C CA . PHE A 1 5 ? 1.852 -4.829 -6.120 1.00 0.00 5 PHE A CA 15
ATOM 7236 C C . PHE A 1 5 ? 2.031 -3.833 -7.250 1.00 0.00 5 PHE A C 15
ATOM 7237 O O . PHE A 1 5 ? 1.710 -4.119 -8.419 1.00 0.00 5 PHE A O 15
ATOM 7254 N N . GLY A 1 6 ? 2.525 -2.675 -6.901 1.00 0.00 6 GLY A N 15
ATOM 7255 C CA . GLY A 1 6 ? 2.761 -1.650 -7.878 1.00 0.00 6 GLY A CA 15
ATOM 7256 C C . GLY A 1 6 ? 1.589 -0.719 -8.000 1.00 0.00 6 GLY A C 15
ATOM 7257 O O . GLY A 1 6 ? 1.418 -0.042 -9.017 1.00 0.00 6 GLY A O 15
ATOM 7261 N N . TRP A 1 7 ? 0.749 -0.724 -7.000 1.00 0.00 7 TRP A N 15
ATOM 7262 C CA . TRP A 1 7 ? -0.358 0.183 -6.952 1.00 0.00 7 TRP A CA 15
ATOM 7263 C C . TRP A 1 7 ? -0.003 1.339 -6.080 1.00 0.00 7 TRP A C 15
ATOM 7264 O O . TRP A 1 7 ? 0.756 1.185 -5.123 1.00 0.00 7 TRP A O 15
ATOM 7285 N N . LYS A 1 8 ? -0.514 2.474 -6.412 1.00 0.00 8 LYS A N 15
ATOM 7286 C CA . LYS A 1 8 ? -0.224 3.680 -5.704 1.00 0.00 8 LYS A CA 15
ATOM 7287 C C . LYS A 1 8 ? -0.995 3.666 -4.397 1.00 0.00 8 LYS A C 15
ATOM 7288 O O . LYS A 1 8 ? -2.182 3.337 -4.376 1.00 0.00 8 LYS A O 15
ATOM 7307 N N . CYS A 1 9 ? -0.339 3.989 -3.336 1.00 0.00 9 CYS A N 15
ATOM 7308 C CA . CYS A 1 9 ? -0.963 3.952 -2.040 1.00 0.00 9 CYS A CA 15
ATOM 7309 C C . CYS A 1 9 ? -1.149 5.352 -1.500 1.00 0.00 9 CYS A C 15
ATOM 7310 O O . CYS A 1 9 ? -0.614 6.329 -2.056 1.00 0.00 9 CYS A O 15
ATOM 7317 N N . ASN A 1 10 ? -1.936 5.467 -0.473 1.00 0.00 10 ASN A N 15
ATOM 7318 C CA . ASN A 1 10 ? -2.111 6.718 0.207 1.00 0.00 10 ASN A CA 15
ATOM 7319 C C . ASN A 1 10 ? -0.950 6.869 1.133 1.00 0.00 10 ASN A C 15
ATOM 7320 O O . ASN A 1 10 ? -0.735 6.012 1.975 1.00 0.00 10 ASN A O 15
ATOM 7331 N N . PRO A 1 11 ? -0.176 7.946 0.972 1.00 0.00 11 PRO A N 15
ATOM 7332 C CA . PRO A 1 11 ? 1.074 8.172 1.698 1.00 0.00 11 PRO A CA 15
ATOM 7333 C C . PRO A 1 11 ? 1.023 7.875 3.197 1.00 0.00 11 PRO A C 15
ATOM 7334 O O . PRO A 1 11 ? 1.977 7.309 3.753 1.00 0.00 11 PRO A O 15
ATOM 7345 N N . ARG A 1 12 ? -0.068 8.235 3.835 1.00 0.00 12 ARG A N 15
ATOM 7346 C CA . ARG A 1 12 ? -0.209 8.036 5.266 1.00 0.00 12 ARG A CA 15
ATOM 7347 C C . ARG A 1 12 ? -0.932 6.751 5.631 1.00 0.00 12 ARG A C 15
ATOM 7348 O O . ARG A 1 12 ? -0.688 6.179 6.691 1.00 0.00 12 ARG A O 15
ATOM 7369 N N . ASN A 1 13 ? -1.786 6.289 4.775 1.00 0.00 13 ASN A N 15
ATOM 7370 C CA . ASN A 1 13 ? -2.617 5.138 5.102 1.00 0.00 13 ASN A CA 15
ATOM 7371 C C . ASN A 1 13 ? -2.483 4.011 4.092 1.00 0.00 13 ASN A C 15
ATOM 7372 O O . ASN A 1 13 ? -2.904 4.132 2.942 1.00 0.00 13 ASN A O 15
ATOM 7383 N N . ASP A 1 14 ? -1.882 2.932 4.544 1.00 0.00 14 ASP A N 15
ATOM 7384 C CA . ASP A 1 14 ? -1.653 1.717 3.751 1.00 0.00 14 ASP A CA 15
ATOM 7385 C C . ASP A 1 14 ? -2.957 0.963 3.538 1.00 0.00 14 ASP A C 15
ATOM 7386 O O . ASP A 1 14 ? -3.692 0.709 4.490 1.00 0.00 14 ASP A O 15
ATOM 7395 N N . LYS A 1 15 ? -3.246 0.627 2.308 1.00 0.00 15 LYS A N 15
ATOM 7396 C CA . LYS A 1 15 ? -4.403 -0.193 1.976 1.00 0.00 15 LYS A CA 15
ATOM 7397 C C . LYS A 1 15 ? -3.943 -1.333 1.080 1.00 0.00 15 LYS A C 15
ATOM 7398 O O . LYS A 1 15 ? -4.724 -1.906 0.322 1.00 0.00 15 LYS A O 15
ATOM 7417 N N . CYS A 1 16 ? -2.683 -1.686 1.205 1.00 0.00 16 CYS A N 15
ATOM 7418 C CA . CYS A 1 16 ? -2.080 -2.711 0.377 1.00 0.00 16 CYS A CA 15
ATOM 7419 C C . CYS A 1 16 ? -2.449 -4.109 0.925 1.00 0.00 16 CYS A C 15
ATOM 7420 O O . CYS A 1 16 ? -2.885 -4.239 2.086 1.00 0.00 16 CYS A O 15
ATOM 7427 N N . CYS A 1 17 ? -2.341 -5.123 0.084 1.00 0.00 17 CYS A N 15
ATOM 7428 C CA . CYS A 1 17 ? -2.651 -6.515 0.464 1.00 0.00 17 CYS A CA 15
ATOM 7429 C C . CYS A 1 17 ? -1.708 -7.089 1.534 1.00 0.00 17 CYS A C 15
ATOM 7430 O O . CYS A 1 17 ? -0.655 -6.518 1.829 1.00 0.00 17 CYS A O 15
ATOM 7437 N N . SER A 1 18 ? -2.112 -8.207 2.118 1.00 0.00 18 SER A N 15
ATOM 7438 C CA . SER A 1 18 ? -1.349 -8.887 3.147 1.00 0.00 18 SER A CA 15
ATOM 7439 C C . SER A 1 18 ? -0.013 -9.396 2.587 1.00 0.00 18 SER A C 15
ATOM 7440 O O . SER A 1 18 ? 0.017 -10.255 1.691 1.00 0.00 18 SER A O 15
ATOM 7448 N N . GLY A 1 19 ? 1.075 -8.851 3.098 1.00 0.00 19 GLY A N 15
ATOM 7449 C CA . GLY A 1 19 ? 2.393 -9.215 2.621 1.00 0.00 19 GLY A CA 15
ATOM 7450 C C . GLY A 1 19 ? 2.951 -8.136 1.729 1.00 0.00 19 GLY A C 15
ATOM 7451 O O . GLY A 1 19 ? 4.101 -8.197 1.266 1.00 0.00 19 GLY A O 15
ATOM 7455 N N . LEU A 1 20 ? 2.146 -7.149 1.493 1.00 0.00 20 LEU A N 15
ATOM 7456 C CA . LEU A 1 20 ? 2.493 -6.043 0.689 1.00 0.00 20 LEU A CA 15
ATOM 7457 C C . LEU A 1 20 ? 2.442 -4.815 1.585 1.00 0.00 20 LEU A C 15
ATOM 7458 O O . LEU A 1 20 ? 1.708 -4.815 2.584 1.00 0.00 20 LEU A O 15
ATOM 7474 N N . LYS A 1 21 ? 3.199 -3.799 1.281 1.00 0.00 21 LYS A N 15
ATOM 7475 C CA . LYS A 1 21 ? 3.233 -2.647 2.139 1.00 0.00 21 LYS A CA 15
ATOM 7476 C C . LYS A 1 21 ? 3.492 -1.379 1.343 1.00 0.00 21 LYS A C 15
ATOM 7477 O O . LYS A 1 21 ? 4.270 -1.376 0.377 1.00 0.00 21 LYS A O 15
ATOM 7496 N N . CYS A 1 22 ? 2.843 -0.346 1.741 1.00 0.00 22 CYS A N 15
ATOM 7497 C CA . CYS A 1 22 ? 3.038 0.974 1.213 1.00 0.00 22 CYS A CA 15
ATOM 7498 C C . CYS A 1 22 ? 4.350 1.491 1.785 1.00 0.00 22 CYS A C 15
ATOM 7499 O O . CYS A 1 22 ? 4.527 1.540 3.024 1.00 0.00 22 CYS A O 15
ATOM 7506 N N . GLY A 1 23 ? 5.283 1.819 0.909 1.00 0.00 23 GLY A N 15
ATOM 7507 C CA . GLY A 1 23 ? 6.598 2.235 1.335 1.00 0.00 23 GLY A CA 15
ATOM 7508 C C . GLY A 1 23 ? 6.612 3.595 1.997 1.00 0.00 23 GLY A C 15
ATOM 7509 O O . GLY A 1 23 ? 5.608 4.320 1.998 1.00 0.00 23 GLY A O 15
ATOM 7513 N N . SER A 1 24 ? 7.723 3.937 2.570 1.00 0.00 24 SER A N 15
ATOM 7514 C CA . SER A 1 24 ? 7.880 5.217 3.196 1.00 0.00 24 SER A CA 15
ATOM 7515 C C . SER A 1 24 ? 8.543 6.200 2.233 1.00 0.00 24 SER A C 15
ATOM 7516 O O . SER A 1 24 ? 8.122 7.348 2.103 1.00 0.00 24 SER A O 15
ATOM 7524 N N . ASN A 1 25 ? 9.555 5.726 1.530 1.00 0.00 25 ASN A N 15
ATOM 7525 C CA . ASN A 1 25 ? 10.268 6.531 0.535 1.00 0.00 25 ASN A CA 15
ATOM 7526 C C . ASN A 1 25 ? 9.712 6.273 -0.841 1.00 0.00 25 ASN A C 15
ATOM 7527 O O . ASN A 1 25 ? 10.196 6.806 -1.840 1.00 0.00 25 ASN A O 15
ATOM 7538 N N . HIS A 1 26 ? 8.690 5.464 -0.889 1.00 0.00 26 HIS A N 15
ATOM 7539 C CA . HIS A 1 26 ? 8.009 5.121 -2.117 1.00 0.00 26 HIS A CA 15
ATOM 7540 C C . HIS A 1 26 ? 6.525 5.210 -1.861 1.00 0.00 26 HIS A C 15
ATOM 7541 O O . HIS A 1 26 ? 6.041 4.662 -0.882 1.00 0.00 26 HIS A O 15
ATOM 7555 N N . ASN A 1 27 ? 5.798 5.888 -2.714 1.00 0.00 27 ASN A N 15
ATOM 7556 C CA . ASN A 1 27 ? 4.366 6.086 -2.486 1.00 0.00 27 ASN A CA 15
ATOM 7557 C C . ASN A 1 27 ? 3.531 4.997 -3.185 1.00 0.00 27 ASN A C 15
ATOM 7558 O O . ASN A 1 27 ? 2.391 5.207 -3.603 1.00 0.00 27 ASN A O 15
ATOM 7569 N N . TRP A 1 28 ? 4.066 3.820 -3.245 1.00 0.00 28 TRP A N 15
ATOM 7570 C CA . TRP A 1 28 ? 3.368 2.722 -3.849 1.00 0.00 28 TRP A CA 15
ATOM 7571 C C . TRP A 1 28 ? 3.503 1.440 -3.031 1.00 0.00 28 TRP A C 15
ATOM 7572 O O . TRP A 1 28 ? 4.399 1.315 -2.174 1.00 0.00 28 TRP A O 15
ATOM 7593 N N . CYS A 1 29 ? 2.609 0.524 -3.281 1.00 0.00 29 CYS A N 15
ATOM 7594 C CA . CYS A 1 29 ? 2.569 -0.755 -2.616 1.00 0.00 29 CYS A CA 15
ATOM 7595 C C . CYS A 1 29 ? 3.616 -1.694 -3.185 1.00 0.00 29 CYS A C 15
ATOM 7596 O O . CYS A 1 29 ? 3.500 -2.156 -4.333 1.00 0.00 29 CYS A O 15
ATOM 7603 N N . LYS A 1 30 ? 4.639 -1.949 -2.414 1.00 0.00 30 LYS A N 15
ATOM 7604 C CA . LYS A 1 30 ? 5.671 -2.894 -2.777 1.00 0.00 30 LYS A CA 15
ATOM 7605 C C . LYS A 1 30 ? 5.768 -3.935 -1.682 1.00 0.00 30 LYS A C 15
ATOM 7606 O O . LYS A 1 30 ? 5.002 -3.874 -0.727 1.00 0.00 30 LYS A O 15
ATOM 7625 N N . LEU A 1 31 ? 6.669 -4.874 -1.803 1.00 0.00 31 LEU A N 15
ATOM 7626 C CA . LEU A 1 31 ? 6.742 -5.990 -0.858 1.00 0.00 31 LEU A CA 15
ATOM 7627 C C . LEU A 1 31 ? 7.022 -5.567 0.571 1.00 0.00 31 LEU A C 15
ATOM 7628 O O . LEU A 1 31 ? 7.768 -4.604 0.825 1.00 0.00 31 LEU A O 15
ATOM 7644 N N . HIS A 1 32 ? 6.384 -6.260 1.496 1.00 0.00 32 HIS A N 15
ATOM 7645 C CA . HIS A 1 32 ? 6.610 -6.064 2.904 1.00 0.00 32 HIS A CA 15
ATOM 7646 C C . HIS A 1 32 ? 7.883 -6.805 3.267 1.00 0.00 32 HIS A C 15
ATOM 7647 O O . HIS A 1 32 ? 7.890 -8.025 3.457 1.00 0.00 32 HIS A O 15
ATOM 7661 N N . LEU A 1 33 ? 8.938 -6.078 3.274 1.00 0.00 33 LEU A N 15
ATOM 7662 C CA . LEU A 1 33 ? 10.250 -6.585 3.520 1.00 0.00 33 LEU A CA 15
ATOM 7663 C C . LEU A 1 33 ? 11.015 -5.496 4.215 1.00 0.00 33 LEU A C 15
ATOM 7664 O O . LEU A 1 33 ? 11.380 -4.502 3.553 1.00 0.00 33 LEU A O 15
ATOM 7681 N N . ASP A 1 1 ? -11.033 -3.518 -2.754 1.00 0.00 1 ASP A N 16
ATOM 7682 C CA . ASP A 1 1 ? -9.981 -4.547 -2.730 1.00 0.00 1 ASP A CA 16
ATOM 7683 C C . ASP A 1 1 ? -8.720 -3.937 -2.207 1.00 0.00 1 ASP A C 16
ATOM 7684 O O . ASP A 1 1 ? -8.591 -2.711 -2.200 1.00 0.00 1 ASP A O 16
ATOM 7695 N N . CYS A 1 2 ? -7.804 -4.762 -1.733 1.00 0.00 2 CYS A N 16
ATOM 7696 C CA . CYS A 1 2 ? -6.550 -4.253 -1.237 1.00 0.00 2 CYS A CA 16
ATOM 7697 C C . CYS A 1 2 ? -5.672 -3.836 -2.392 1.00 0.00 2 CYS A C 16
ATOM 7698 O O . CYS A 1 2 ? -5.770 -4.402 -3.507 1.00 0.00 2 CYS A O 16
ATOM 7705 N N . LEU A 1 3 ? -4.857 -2.836 -2.152 1.00 0.00 3 LEU A N 16
ATOM 7706 C CA . LEU A 1 3 ? -3.974 -2.327 -3.145 1.00 0.00 3 LEU A CA 16
ATOM 7707 C C . LEU A 1 3 ? -2.909 -3.351 -3.400 1.00 0.00 3 LEU A C 16
ATOM 7708 O O . LEU A 1 3 ? -2.253 -3.843 -2.467 1.00 0.00 3 LEU A O 16
ATOM 7724 N N . LYS A 1 4 ? -2.761 -3.673 -4.632 1.00 0.00 4 LYS A N 16
ATOM 7725 C CA . LYS A 1 4 ? -1.900 -4.734 -5.066 1.00 0.00 4 LYS A CA 16
ATOM 7726 C C . LYS A 1 4 ? -0.505 -4.226 -5.380 1.00 0.00 4 LYS A C 16
ATOM 7727 O O . LYS A 1 4 ? -0.208 -3.038 -5.190 1.00 0.00 4 LYS A O 16
ATOM 7746 N N . PHE A 1 5 ? 0.348 -5.120 -5.819 1.00 0.00 5 PHE A N 16
ATOM 7747 C CA . PHE A 1 5 ? 1.735 -4.811 -6.088 1.00 0.00 5 PHE A CA 16
ATOM 7748 C C . PHE A 1 5 ? 1.867 -3.742 -7.161 1.00 0.00 5 PHE A C 16
ATOM 7749 O O . PHE A 1 5 ? 1.400 -3.908 -8.288 1.00 0.00 5 PHE A O 16
ATOM 7766 N N . GLY A 1 6 ? 2.467 -2.639 -6.787 1.00 0.00 6 GLY A N 16
ATOM 7767 C CA . GLY A 1 6 ? 2.686 -1.568 -7.711 1.00 0.00 6 GLY A CA 16
ATOM 7768 C C . GLY A 1 6 ? 1.552 -0.578 -7.725 1.00 0.00 6 GLY A C 16
ATOM 7769 O O . GLY A 1 6 ? 1.568 0.375 -8.505 1.00 0.00 6 GLY A O 16
ATOM 7773 N N . TRP A 1 7 ? 0.569 -0.773 -6.869 1.00 0.00 7 TRP A N 16
ATOM 7774 C CA . TRP A 1 7 ? -0.544 0.143 -6.837 1.00 0.00 7 TRP A CA 16
ATOM 7775 C C . TRP A 1 7 ? -0.170 1.386 -6.089 1.00 0.00 7 TRP A C 16
ATOM 7776 O O . TRP A 1 7 ? 0.478 1.321 -5.042 1.00 0.00 7 TRP A O 16
ATOM 7797 N N . LYS A 1 8 ? -0.553 2.503 -6.639 1.00 0.00 8 LYS A N 16
ATOM 7798 C CA . LYS A 1 8 ? -0.227 3.789 -6.078 1.00 0.00 8 LYS A CA 16
ATOM 7799 C C . LYS A 1 8 ? -1.054 4.014 -4.838 1.00 0.00 8 LYS A C 16
ATOM 7800 O O . LYS A 1 8 ? -2.292 3.935 -4.877 1.00 0.00 8 LYS A O 16
ATOM 7819 N N . CYS A 1 9 ? -0.395 4.289 -3.769 1.00 0.00 9 CYS A N 16
ATOM 7820 C CA . CYS A 1 9 ? -1.026 4.395 -2.484 1.00 0.00 9 CYS A CA 16
ATOM 7821 C C . CYS A 1 9 ? -0.581 5.657 -1.776 1.00 0.00 9 CYS A C 16
ATOM 7822 O O . CYS A 1 9 ? 0.276 6.399 -2.277 1.00 0.00 9 CYS A O 16
ATOM 7829 N N . ASN A 1 10 ? -1.173 5.907 -0.637 1.00 0.00 10 ASN A N 16
ATOM 7830 C CA . ASN A 1 10 ? -0.787 7.000 0.212 1.00 0.00 10 ASN A CA 16
ATOM 7831 C C . ASN A 1 10 ? -0.227 6.394 1.472 1.00 0.00 10 ASN A C 16
ATOM 7832 O O . ASN A 1 10 ? -0.924 5.650 2.136 1.00 0.00 10 ASN A O 16
ATOM 7843 N N . PRO A 1 11 ? 1.025 6.708 1.834 1.00 0.00 11 PRO A N 16
ATOM 7844 C CA . PRO A 1 11 ? 1.733 6.078 2.979 1.00 0.00 11 PRO A CA 16
ATOM 7845 C C . PRO A 1 11 ? 1.014 6.266 4.312 1.00 0.00 11 PRO A C 16
ATOM 7846 O O . PRO A 1 11 ? 1.196 5.485 5.252 1.00 0.00 11 PRO A O 16
ATOM 7857 N N . ARG A 1 12 ? 0.202 7.297 4.383 1.00 0.00 12 ARG A N 16
ATOM 7858 C CA . ARG A 1 12 ? -0.562 7.602 5.566 1.00 0.00 12 ARG A CA 16
ATOM 7859 C C . ARG A 1 12 ? -1.746 6.669 5.725 1.00 0.00 12 ARG A C 16
ATOM 7860 O O . ARG A 1 12 ? -2.183 6.402 6.842 1.00 0.00 12 ARG A O 16
ATOM 7881 N N . ASN A 1 13 ? -2.255 6.184 4.620 1.00 0.00 13 ASN A N 16
ATOM 7882 C CA . ASN A 1 13 ? -3.401 5.293 4.617 1.00 0.00 13 ASN A CA 16
ATOM 7883 C C . ASN A 1 13 ? -3.071 4.060 3.807 1.00 0.00 13 ASN A C 16
ATOM 7884 O O . ASN A 1 13 ? -3.263 4.016 2.579 1.00 0.00 13 ASN A O 16
ATOM 7895 N N . ASP A 1 14 ? -2.510 3.089 4.476 1.00 0.00 14 ASP A N 16
ATOM 7896 C CA . ASP A 1 14 ? -2.086 1.869 3.827 1.00 0.00 14 ASP A CA 16
ATOM 7897 C C . ASP A 1 14 ? -3.273 0.976 3.624 1.00 0.00 14 ASP A C 16
ATOM 7898 O O . ASP A 1 14 ? -4.019 0.679 4.573 1.00 0.00 14 ASP A O 16
ATOM 7907 N N . LYS A 1 15 ? -3.484 0.592 2.405 1.00 0.00 15 LYS A N 16
ATOM 7908 C CA . LYS A 1 15 ? -4.532 -0.327 2.057 1.00 0.00 15 LYS A CA 16
ATOM 7909 C C . LYS A 1 15 ? -3.967 -1.419 1.195 1.00 0.00 15 LYS A C 16
ATOM 7910 O O . LYS A 1 15 ? -4.695 -2.073 0.457 1.00 0.00 15 LYS A O 16
ATOM 7929 N N . CYS A 1 16 ? -2.680 -1.657 1.317 1.00 0.00 16 CYS A N 16
ATOM 7930 C CA . CYS A 1 16 ? -2.039 -2.653 0.486 1.00 0.00 16 CYS A CA 16
ATOM 7931 C C . CYS A 1 16 ? -2.341 -4.040 1.040 1.00 0.00 16 CYS A C 16
ATOM 7932 O O . CYS A 1 16 ? -2.663 -4.185 2.230 1.00 0.00 16 CYS A O 16
ATOM 7939 N N . CYS A 1 17 ? -2.285 -5.028 0.183 1.00 0.00 17 CYS A N 16
ATOM 7940 C CA . CYS A 1 17 ? -2.548 -6.423 0.543 1.00 0.00 17 CYS A CA 16
ATOM 7941 C C . CYS A 1 17 ? -1.580 -6.957 1.631 1.00 0.00 17 CYS A C 16
ATOM 7942 O O . CYS A 1 17 ? -0.604 -6.290 2.011 1.00 0.00 17 CYS A O 16
ATOM 7949 N N . SER A 1 18 ? -1.871 -8.125 2.152 1.00 0.00 18 SER A N 16
ATOM 7950 C CA . SER A 1 18 ? -1.070 -8.736 3.186 1.00 0.00 18 SER A CA 16
ATOM 7951 C C . SER A 1 18 ? 0.284 -9.158 2.622 1.00 0.00 18 SER A C 16
ATOM 7952 O O . SER A 1 18 ? 0.352 -9.838 1.600 1.00 0.00 18 SER A O 16
ATOM 7960 N N . GLY A 1 19 ? 1.351 -8.720 3.265 1.00 0.00 19 GLY A N 16
ATOM 7961 C CA . GLY A 1 19 ? 2.687 -9.028 2.782 1.00 0.00 19 GLY A CA 16
ATOM 7962 C C . GLY A 1 19 ? 3.166 -7.960 1.839 1.00 0.00 19 GLY A C 16
ATOM 7963 O O . GLY A 1 19 ? 4.247 -8.045 1.262 1.00 0.00 19 GLY A O 16
ATOM 7967 N N . LEU A 1 20 ? 2.353 -6.955 1.691 1.00 0.00 20 LEU A N 16
ATOM 7968 C CA . LEU A 1 20 ? 2.615 -5.867 0.821 1.00 0.00 20 LEU A CA 16
ATOM 7969 C C . LEU A 1 20 ? 2.495 -4.605 1.665 1.00 0.00 20 LEU A C 16
ATOM 7970 O O . LEU A 1 20 ? 1.722 -4.589 2.629 1.00 0.00 20 LEU A O 16
ATOM 7986 N N . LYS A 1 21 ? 3.238 -3.583 1.361 1.00 0.00 21 LYS A N 16
ATOM 7987 C CA . LYS A 1 21 ? 3.184 -2.374 2.151 1.00 0.00 21 LYS A CA 16
ATOM 7988 C C . LYS A 1 21 ? 3.407 -1.134 1.309 1.00 0.00 21 LYS A C 16
ATOM 7989 O O . LYS A 1 21 ? 4.193 -1.139 0.343 1.00 0.00 21 LYS A O 16
ATOM 8008 N N . CYS A 1 22 ? 2.709 -0.097 1.668 1.00 0.00 22 CYS A N 16
ATOM 8009 C CA . CYS A 1 22 ? 2.851 1.189 1.059 1.00 0.00 22 CYS A CA 16
ATOM 8010 C C . CYS A 1 22 ? 4.022 1.870 1.730 1.00 0.00 22 CYS A C 16
ATOM 8011 O O . CYS A 1 22 ? 4.107 1.903 2.981 1.00 0.00 22 CYS A O 16
ATOM 8018 N N . GLY A 1 23 ? 4.927 2.367 0.953 1.00 0.00 23 GLY A N 16
ATOM 8019 C CA . GLY A 1 23 ? 6.103 2.942 1.506 1.00 0.00 23 GLY A CA 16
ATOM 8020 C C . GLY A 1 23 ? 6.052 4.435 1.597 1.00 0.00 23 GLY A C 16
ATOM 8021 O O . GLY A 1 23 ? 5.108 5.077 1.143 1.00 0.00 23 GLY A O 16
ATOM 8025 N N . SER A 1 24 ? 7.051 4.982 2.200 1.00 0.00 24 SER A N 16
ATOM 8026 C CA . SER A 1 24 ? 7.205 6.397 2.309 1.00 0.00 24 SER A CA 16
ATOM 8027 C C . SER A 1 24 ? 8.243 6.858 1.294 1.00 0.00 24 SER A C 16
ATOM 8028 O O . SER A 1 24 ? 8.207 7.980 0.791 1.00 0.00 24 SER A O 16
ATOM 8036 N N . ASN A 1 25 ? 9.148 5.958 0.975 1.00 0.00 25 ASN A N 16
ATOM 8037 C CA . ASN A 1 25 ? 10.188 6.216 0.003 1.00 0.00 25 ASN A CA 16
ATOM 8038 C C . ASN A 1 25 ? 9.616 6.016 -1.385 1.00 0.00 25 ASN A C 16
ATOM 8039 O O . ASN A 1 25 ? 10.043 6.628 -2.357 1.00 0.00 25 ASN A O 16
ATOM 8050 N N . HIS A 1 26 ? 8.623 5.169 -1.462 1.00 0.00 26 HIS A N 16
ATOM 8051 C CA . HIS A 1 26 ? 7.989 4.844 -2.710 1.00 0.00 26 HIS A CA 16
ATOM 8052 C C . HIS A 1 26 ? 6.509 5.086 -2.575 1.00 0.00 26 HIS A C 16
ATOM 8053 O O . HIS A 1 26 ? 5.940 4.806 -1.539 1.00 0.00 26 HIS A O 16
ATOM 8067 N N . ASN A 1 27 ? 5.894 5.574 -3.620 1.00 0.00 27 ASN A N 16
ATOM 8068 C CA . ASN A 1 27 ? 4.484 5.998 -3.582 1.00 0.00 27 ASN A CA 16
ATOM 8069 C C . ASN A 1 27 ? 3.565 4.867 -4.004 1.00 0.00 27 ASN A C 16
ATOM 8070 O O . ASN A 1 27 ? 2.414 5.095 -4.434 1.00 0.00 27 ASN A O 16
ATOM 8081 N N . TRP A 1 28 ? 4.037 3.668 -3.848 1.00 0.00 28 TRP A N 16
ATOM 8082 C CA . TRP A 1 28 ? 3.311 2.500 -4.264 1.00 0.00 28 TRP A CA 16
ATOM 8083 C C . TRP A 1 28 ? 3.467 1.337 -3.281 1.00 0.00 28 TRP A C 16
ATOM 8084 O O . TRP A 1 28 ? 4.355 1.341 -2.404 1.00 0.00 28 TRP A O 16
ATOM 8105 N N . CYS A 1 29 ? 2.601 0.374 -3.431 1.00 0.00 29 CYS A N 16
ATOM 8106 C CA . CYS A 1 29 ? 2.606 -0.840 -2.653 1.00 0.00 29 CYS A CA 16
ATOM 8107 C C . CYS A 1 29 ? 3.686 -1.803 -3.160 1.00 0.00 29 CYS A C 16
ATOM 8108 O O . CYS A 1 29 ? 3.599 -2.305 -4.285 1.00 0.00 29 CYS A O 16
ATOM 8115 N N . LYS A 1 30 ? 4.702 -2.036 -2.357 1.00 0.00 30 LYS A N 16
ATOM 8116 C CA . LYS A 1 30 ? 5.749 -3.002 -2.692 1.00 0.00 30 LYS A CA 16
ATOM 8117 C C . LYS A 1 30 ? 5.701 -4.125 -1.684 1.00 0.00 30 LYS A C 16
ATOM 8118 O O . LYS A 1 30 ? 4.852 -4.107 -0.788 1.00 0.00 30 LYS A O 16
ATOM 8137 N N . LEU A 1 31 ? 6.607 -5.070 -1.797 1.00 0.00 31 LEU A N 16
ATOM 8138 C CA . LEU A 1 31 ? 6.639 -6.218 -0.911 1.00 0.00 31 LEU A CA 16
ATOM 8139 C C . LEU A 1 31 ? 7.082 -5.796 0.478 1.00 0.00 31 LEU A C 16
ATOM 8140 O O . LEU A 1 31 ? 7.812 -4.797 0.640 1.00 0.00 31 LEU A O 16
ATOM 8156 N N . HIS A 1 32 ? 6.630 -6.508 1.470 1.00 0.00 32 HIS A N 16
ATOM 8157 C CA . HIS A 1 32 ? 7.039 -6.253 2.815 1.00 0.00 32 HIS A CA 16
ATOM 8158 C C . HIS A 1 32 ? 8.128 -7.248 3.165 1.00 0.00 32 HIS A C 16
ATOM 8159 O O . HIS A 1 32 ? 7.861 -8.387 3.578 1.00 0.00 32 HIS A O 16
ATOM 8173 N N . LEU A 1 33 ? 9.324 -6.846 2.913 1.00 0.00 33 LEU A N 16
ATOM 8174 C CA . LEU A 1 33 ? 10.484 -7.654 3.125 1.00 0.00 33 LEU A CA 16
ATOM 8175 C C . LEU A 1 33 ? 11.609 -6.735 3.548 1.00 0.00 33 LEU A C 16
ATOM 8176 O O . LEU A 1 33 ? 12.355 -6.237 2.694 1.00 0.00 33 LEU A O 16
ATOM 8193 N N . ASP A 1 1 ? -11.054 -3.608 -2.850 1.00 0.00 1 ASP A N 17
ATOM 8194 C CA . ASP A 1 1 ? -10.136 -4.671 -2.441 1.00 0.00 1 ASP A CA 17
ATOM 8195 C C . ASP A 1 1 ? -8.816 -4.011 -2.071 1.00 0.00 1 ASP A C 17
ATOM 8196 O O . ASP A 1 1 ? -8.727 -2.778 -2.092 1.00 0.00 1 ASP A O 17
ATOM 8207 N N . CYS A 1 2 ? -7.814 -4.781 -1.744 1.00 0.00 2 CYS A N 17
ATOM 8208 C CA . CYS A 1 2 ? -6.543 -4.239 -1.312 1.00 0.00 2 CYS A CA 17
ATOM 8209 C C . CYS A 1 2 ? -5.712 -3.777 -2.497 1.00 0.00 2 CYS A C 17
ATOM 8210 O O . CYS A 1 2 ? -5.884 -4.273 -3.625 1.00 0.00 2 CYS A O 17
ATOM 8217 N N . LEU A 1 3 ? -4.837 -2.821 -2.254 1.00 0.00 3 LEU A N 17
ATOM 8218 C CA . LEU A 1 3 ? -3.945 -2.327 -3.269 1.00 0.00 3 LEU A CA 17
ATOM 8219 C C . LEU A 1 3 ? -2.878 -3.353 -3.484 1.00 0.00 3 LEU A C 17
ATOM 8220 O O . LEU A 1 3 ? -2.307 -3.879 -2.523 1.00 0.00 3 LEU A O 17
ATOM 8236 N N . LYS A 1 4 ? -2.611 -3.637 -4.708 1.00 0.00 4 LYS A N 17
ATOM 8237 C CA . LYS A 1 4 ? -1.728 -4.712 -5.057 1.00 0.00 4 LYS A CA 17
ATOM 8238 C C . LYS A 1 4 ? -0.346 -4.198 -5.416 1.00 0.00 4 LYS A C 17
ATOM 8239 O O . LYS A 1 4 ? -0.100 -2.990 -5.363 1.00 0.00 4 LYS A O 17
ATOM 8258 N N . PHE A 1 5 ? 0.554 -5.104 -5.720 1.00 0.00 5 PHE A N 17
ATOM 8259 C CA . PHE A 1 5 ? 1.942 -4.769 -5.985 1.00 0.00 5 PHE A CA 17
ATOM 8260 C C . PHE A 1 5 ? 2.066 -3.798 -7.154 1.00 0.00 5 PHE A C 17
ATOM 8261 O O . PHE A 1 5 ? 1.627 -4.082 -8.279 1.00 0.00 5 PHE A O 17
ATOM 8278 N N . GLY A 1 6 ? 2.610 -2.639 -6.862 1.00 0.00 6 GLY A N 17
ATOM 8279 C CA . GLY A 1 6 ? 2.791 -1.632 -7.863 1.00 0.00 6 GLY A CA 17
ATOM 8280 C C . GLY A 1 6 ? 1.684 -0.605 -7.864 1.00 0.00 6 GLY A C 17
ATOM 8281 O O . GLY A 1 6 ? 1.765 0.403 -8.587 1.00 0.00 6 GLY A O 17
ATOM 8285 N N . TRP A 1 7 ? 0.654 -0.821 -7.057 1.00 0.00 7 TRP A N 17
ATOM 8286 C CA . TRP A 1 7 ? -0.454 0.115 -7.020 1.00 0.00 7 TRP A CA 17
ATOM 8287 C C . TRP A 1 7 ? -0.053 1.317 -6.209 1.00 0.00 7 TRP A C 17
ATOM 8288 O O . TRP A 1 7 ? 0.701 1.180 -5.239 1.00 0.00 7 TRP A O 17
ATOM 8309 N N . LYS A 1 8 ? -0.506 2.486 -6.603 1.00 0.00 8 LYS A N 17
ATOM 8310 C CA . LYS A 1 8 ? -0.173 3.673 -5.868 1.00 0.00 8 LYS A CA 17
ATOM 8311 C C . LYS A 1 8 ? -0.976 3.698 -4.576 1.00 0.00 8 LYS A C 17
ATOM 8312 O O . LYS A 1 8 ? -2.177 3.374 -4.563 1.00 0.00 8 LYS A O 17
ATOM 8331 N N . CYS A 1 9 ? -0.333 4.036 -3.523 1.00 0.00 9 CYS A N 17
ATOM 8332 C CA . CYS A 1 9 ? -0.929 3.981 -2.216 1.00 0.00 9 CYS A CA 17
ATOM 8333 C C . CYS A 1 9 ? -1.035 5.371 -1.608 1.00 0.00 9 CYS A C 17
ATOM 8334 O O . CYS A 1 9 ? -0.859 6.382 -2.301 1.00 0.00 9 CYS A O 17
ATOM 8341 N N . ASN A 1 10 ? -1.360 5.421 -0.341 1.00 0.00 10 ASN A N 17
ATOM 8342 C CA . ASN A 1 10 ? -1.413 6.648 0.405 1.00 0.00 10 ASN A CA 17
ATOM 8343 C C . ASN A 1 10 ? -0.458 6.523 1.573 1.00 0.00 10 ASN A C 17
ATOM 8344 O O . ASN A 1 10 ? -0.613 5.630 2.407 1.00 0.00 10 ASN A O 17
ATOM 8355 N N . PRO A 1 11 ? 0.541 7.408 1.662 1.00 0.00 11 PRO A N 17
ATOM 8356 C CA . PRO A 1 11 ? 1.619 7.331 2.675 1.00 0.00 11 PRO A CA 17
ATOM 8357 C C . PRO A 1 11 ? 1.135 7.299 4.137 1.00 0.00 11 PRO A C 17
ATOM 8358 O O . PRO A 1 11 ? 1.844 6.811 5.026 1.00 0.00 11 PRO A O 17
ATOM 8369 N N . ARG A 1 12 ? -0.049 7.797 4.387 1.00 0.00 12 ARG A N 17
ATOM 8370 C CA . ARG A 1 12 ? -0.576 7.837 5.735 1.00 0.00 12 ARG A CA 17
ATOM 8371 C C . ARG A 1 12 ? -1.507 6.666 6.021 1.00 0.00 12 ARG A C 17
ATOM 8372 O O . ARG A 1 12 ? -1.595 6.185 7.153 1.00 0.00 12 ARG A O 17
ATOM 8393 N N . ASN A 1 13 ? -2.160 6.191 5.000 1.00 0.00 13 ASN A N 17
ATOM 8394 C CA . ASN A 1 13 ? -3.115 5.091 5.143 1.00 0.00 13 ASN A CA 17
ATOM 8395 C C . ASN A 1 13 ? -2.785 3.987 4.184 1.00 0.00 13 ASN A C 17
ATOM 8396 O O . ASN A 1 13 ? -2.911 4.151 2.977 1.00 0.00 13 ASN A O 17
ATOM 8407 N N . ASP A 1 14 ? -2.368 2.879 4.715 1.00 0.00 14 ASP A N 17
ATOM 8408 C CA . ASP A 1 14 ? -1.967 1.739 3.913 1.00 0.00 14 ASP A CA 17
ATOM 8409 C C . ASP A 1 14 ? -3.144 0.821 3.676 1.00 0.00 14 ASP A C 17
ATOM 8410 O O . ASP A 1 14 ? -3.785 0.359 4.627 1.00 0.00 14 ASP A O 17
ATOM 8419 N N . LYS A 1 15 ? -3.440 0.582 2.429 1.00 0.00 15 LYS A N 17
ATOM 8420 C CA . LYS A 1 15 ? -4.473 -0.350 2.042 1.00 0.00 15 LYS A CA 17
ATOM 8421 C C . LYS A 1 15 ? -3.912 -1.415 1.134 1.00 0.00 15 LYS A C 17
ATOM 8422 O O . LYS A 1 15 ? -4.652 -2.067 0.391 1.00 0.00 15 LYS A O 17
ATOM 8441 N N . CYS A 1 16 ? -2.621 -1.634 1.224 1.00 0.00 16 CYS A N 17
ATOM 8442 C CA . CYS A 1 16 ? -1.978 -2.617 0.388 1.00 0.00 16 CYS A CA 17
ATOM 8443 C C . CYS A 1 16 ? -2.304 -4.016 0.927 1.00 0.00 16 CYS A C 17
ATOM 8444 O O . CYS A 1 16 ? -2.644 -4.171 2.113 1.00 0.00 16 CYS A O 17
ATOM 8451 N N . CYS A 1 17 ? -2.251 -5.001 0.064 1.00 0.00 17 CYS A N 17
ATOM 8452 C CA . CYS A 1 17 ? -2.577 -6.391 0.406 1.00 0.00 17 CYS A CA 17
ATOM 8453 C C . CYS A 1 17 ? -1.683 -6.973 1.522 1.00 0.00 17 CYS A C 17
ATOM 8454 O O . CYS A 1 17 ? -0.679 -6.380 1.909 1.00 0.00 17 CYS A O 17
ATOM 8461 N N . SER A 1 18 ? -2.085 -8.101 2.053 1.00 0.00 18 SER A N 17
ATOM 8462 C CA . SER A 1 18 ? -1.362 -8.781 3.104 1.00 0.00 18 SER A CA 17
ATOM 8463 C C . SER A 1 18 ? 0.010 -9.257 2.603 1.00 0.00 18 SER A C 17
ATOM 8464 O O . SER A 1 18 ? 0.104 -10.042 1.650 1.00 0.00 18 SER A O 17
ATOM 8472 N N . GLY A 1 19 ? 1.059 -8.772 3.231 1.00 0.00 19 GLY A N 17
ATOM 8473 C CA . GLY A 1 19 ? 2.406 -9.097 2.809 1.00 0.00 19 GLY A CA 17
ATOM 8474 C C . GLY A 1 19 ? 2.941 -8.038 1.884 1.00 0.00 19 GLY A C 17
ATOM 8475 O O . GLY A 1 19 ? 4.023 -8.172 1.301 1.00 0.00 19 GLY A O 17
ATOM 8479 N N . LEU A 1 20 ? 2.185 -6.986 1.759 1.00 0.00 20 LEU A N 17
ATOM 8480 C CA . LEU A 1 20 ? 2.504 -5.887 0.913 1.00 0.00 20 LEU A CA 17
ATOM 8481 C C . LEU A 1 20 ? 2.391 -4.622 1.763 1.00 0.00 20 LEU A C 17
ATOM 8482 O O . LEU A 1 20 ? 1.587 -4.582 2.708 1.00 0.00 20 LEU A O 17
ATOM 8498 N N . LYS A 1 21 ? 3.182 -3.624 1.483 1.00 0.00 21 LYS A N 17
ATOM 8499 C CA . LYS A 1 21 ? 3.117 -2.389 2.223 1.00 0.00 21 LYS A CA 17
ATOM 8500 C C . LYS A 1 21 ? 3.515 -1.207 1.364 1.00 0.00 21 LYS A C 17
ATOM 8501 O O . LYS A 1 21 ? 4.424 -1.298 0.523 1.00 0.00 21 LYS A O 17
ATOM 8520 N N . CYS A 1 22 ? 2.825 -0.132 1.572 1.00 0.00 22 CYS A N 17
ATOM 8521 C CA . CYS A 1 22 ? 3.040 1.124 0.898 1.00 0.00 22 CYS A CA 17
ATOM 8522 C C . CYS A 1 22 ? 4.417 1.672 1.242 1.00 0.00 22 CYS A C 17
ATOM 8523 O O . CYS A 1 22 ? 4.868 1.583 2.396 1.00 0.00 22 CYS A O 17
ATOM 8530 N N . GLY A 1 23 ? 5.104 2.171 0.238 1.00 0.00 23 GLY A N 17
ATOM 8531 C CA . GLY A 1 23 ? 6.408 2.751 0.433 1.00 0.00 23 GLY A CA 17
ATOM 8532 C C . GLY A 1 23 ? 6.352 4.023 1.253 1.00 0.00 23 GLY A C 17
ATOM 8533 O O . GLY A 1 23 ? 5.324 4.713 1.285 1.00 0.00 23 GLY A O 17
ATOM 8537 N N . SER A 1 24 ? 7.418 4.306 1.937 1.00 0.00 24 SER A N 17
ATOM 8538 C CA . SER A 1 24 ? 7.525 5.489 2.739 1.00 0.00 24 SER A CA 17
ATOM 8539 C C . SER A 1 24 ? 8.025 6.661 1.890 1.00 0.00 24 SER A C 17
ATOM 8540 O O . SER A 1 24 ? 7.416 7.741 1.867 1.00 0.00 24 SER A O 17
ATOM 8548 N N . ASN A 1 25 ? 9.109 6.430 1.171 1.00 0.00 25 ASN A N 17
ATOM 8549 C CA . ASN A 1 25 ? 9.677 7.438 0.285 1.00 0.00 25 ASN A CA 17
ATOM 8550 C C . ASN A 1 25 ? 8.947 7.407 -1.043 1.00 0.00 25 ASN A C 17
ATOM 8551 O O . ASN A 1 25 ? 8.701 8.445 -1.666 1.00 0.00 25 ASN A O 17
ATOM 8562 N N . HIS A 1 26 ? 8.573 6.218 -1.447 1.00 0.00 26 HIS A N 17
ATOM 8563 C CA . HIS A 1 26 ? 7.845 6.013 -2.684 1.00 0.00 26 HIS A CA 17
ATOM 8564 C C . HIS A 1 26 ? 6.346 6.074 -2.420 1.00 0.00 26 HIS A C 17
ATOM 8565 O O . HIS A 1 26 ? 5.918 6.227 -1.273 1.00 0.00 26 HIS A O 17
ATOM 8579 N N . ASN A 1 27 ? 5.559 5.936 -3.459 1.00 0.00 27 ASN A N 17
ATOM 8580 C CA . ASN A 1 27 ? 4.113 6.068 -3.354 1.00 0.00 27 ASN A CA 17
ATOM 8581 C C . ASN A 1 27 ? 3.414 4.826 -3.916 1.00 0.00 27 ASN A C 17
ATOM 8582 O O . ASN A 1 27 ? 2.277 4.874 -4.383 1.00 0.00 27 ASN A O 17
ATOM 8593 N N . TRP A 1 28 ? 4.062 3.714 -3.827 1.00 0.00 28 TRP A N 17
ATOM 8594 C CA . TRP A 1 28 ? 3.474 2.488 -4.312 1.00 0.00 28 TRP A CA 17
ATOM 8595 C C . TRP A 1 28 ? 3.545 1.361 -3.296 1.00 0.00 28 TRP A C 17
ATOM 8596 O O . TRP A 1 28 ? 4.349 1.395 -2.352 1.00 0.00 28 TRP A O 17
ATOM 8617 N N . CYS A 1 29 ? 2.689 0.402 -3.486 1.00 0.00 29 CYS A N 17
ATOM 8618 C CA . CYS A 1 29 ? 2.645 -0.803 -2.698 1.00 0.00 29 CYS A CA 17
ATOM 8619 C C . CYS A 1 29 ? 3.753 -1.759 -3.135 1.00 0.00 29 CYS A C 17
ATOM 8620 O O . CYS A 1 29 ? 3.748 -2.252 -4.274 1.00 0.00 29 CYS A O 17
ATOM 8627 N N . LYS A 1 30 ? 4.705 -1.989 -2.254 1.00 0.00 30 LYS A N 17
ATOM 8628 C CA . LYS A 1 30 ? 5.808 -2.908 -2.503 1.00 0.00 30 LYS A CA 17
ATOM 8629 C C . LYS A 1 30 ? 5.662 -4.077 -1.552 1.00 0.00 30 LYS A C 17
ATOM 8630 O O . LYS A 1 30 ? 4.748 -4.072 -0.721 1.00 0.00 30 LYS A O 17
ATOM 8649 N N . LEU A 1 31 ? 6.531 -5.064 -1.650 1.00 0.00 31 LEU A N 17
ATOM 8650 C CA . LEU A 1 31 ? 6.455 -6.215 -0.762 1.00 0.00 31 LEU A CA 17
ATOM 8651 C C . LEU A 1 31 ? 6.797 -5.798 0.651 1.00 0.00 31 LEU A C 17
ATOM 8652 O O . LEU A 1 31 ? 7.599 -4.879 0.860 1.00 0.00 31 LEU A O 17
ATOM 8668 N N . HIS A 1 32 ? 6.181 -6.421 1.621 1.00 0.00 32 HIS A N 17
ATOM 8669 C CA . HIS A 1 32 ? 6.501 -6.124 2.981 1.00 0.00 32 HIS A CA 17
ATOM 8670 C C . HIS A 1 32 ? 7.699 -6.955 3.383 1.00 0.00 32 HIS A C 17
ATOM 8671 O O . HIS A 1 32 ? 7.578 -8.108 3.831 1.00 0.00 32 HIS A O 17
ATOM 8685 N N . LEU A 1 33 ? 8.828 -6.401 3.109 1.00 0.00 33 LEU A N 17
ATOM 8686 C CA . LEU A 1 33 ? 10.098 -6.978 3.392 1.00 0.00 33 LEU A CA 17
ATOM 8687 C C . LEU A 1 33 ? 11.048 -5.831 3.641 1.00 0.00 33 LEU A C 17
ATOM 8688 O O . LEU A 1 33 ? 11.167 -5.402 4.803 1.00 0.00 33 LEU A O 17
ATOM 8705 N N . ASP A 1 1 ? -11.163 -3.438 -0.160 1.00 0.00 1 ASP A N 18
ATOM 8706 C CA . ASP A 1 1 ? -10.231 -4.087 -1.074 1.00 0.00 1 ASP A CA 18
ATOM 8707 C C . ASP A 1 1 ? -8.862 -3.477 -0.906 1.00 0.00 1 ASP A C 18
ATOM 8708 O O . ASP A 1 1 ? -8.726 -2.271 -0.680 1.00 0.00 1 ASP A O 18
ATOM 8719 N N . CYS A 1 2 ? -7.863 -4.294 -0.960 1.00 0.00 2 CYS A N 18
ATOM 8720 C CA . CYS A 1 2 ? -6.516 -3.841 -0.781 1.00 0.00 2 CYS A CA 18
ATOM 8721 C C . CYS A 1 2 ? -5.865 -3.450 -2.111 1.00 0.00 2 CYS A C 18
ATOM 8722 O O . CYS A 1 2 ? -6.372 -3.779 -3.192 1.00 0.00 2 CYS A O 18
ATOM 8729 N N . LEU A 1 3 ? -4.778 -2.733 -2.024 1.00 0.00 3 LEU A N 18
ATOM 8730 C CA . LEU A 1 3 ? -4.015 -2.326 -3.170 1.00 0.00 3 LEU A CA 18
ATOM 8731 C C . LEU A 1 3 ? -3.023 -3.411 -3.487 1.00 0.00 3 LEU A C 18
ATOM 8732 O O . LEU A 1 3 ? -2.444 -4.022 -2.573 1.00 0.00 3 LEU A O 18
ATOM 8748 N N . LYS A 1 4 ? -2.824 -3.641 -4.746 1.00 0.00 4 LYS A N 18
ATOM 8749 C CA . LYS A 1 4 ? -1.968 -4.695 -5.222 1.00 0.00 4 LYS A CA 18
ATOM 8750 C C . LYS A 1 4 ? -0.547 -4.190 -5.450 1.00 0.00 4 LYS A C 18
ATOM 8751 O O . LYS A 1 4 ? -0.265 -3.001 -5.270 1.00 0.00 4 LYS A O 18
ATOM 8770 N N . PHE A 1 5 ? 0.338 -5.086 -5.833 1.00 0.00 5 PHE A N 18
ATOM 8771 C CA . PHE A 1 5 ? 1.740 -4.768 -6.003 1.00 0.00 5 PHE A CA 18
ATOM 8772 C C . PHE A 1 5 ? 1.941 -3.780 -7.143 1.00 0.00 5 PHE A C 18
ATOM 8773 O O . PHE A 1 5 ? 1.539 -4.034 -8.285 1.00 0.00 5 PHE A O 18
ATOM 8790 N N . GLY A 1 6 ? 2.533 -2.657 -6.824 1.00 0.00 6 GLY A N 18
ATOM 8791 C CA . GLY A 1 6 ? 2.763 -1.640 -7.804 1.00 0.00 6 GLY A CA 18
ATOM 8792 C C . GLY A 1 6 ? 1.691 -0.578 -7.801 1.00 0.00 6 GLY A C 18
ATOM 8793 O O . GLY A 1 6 ? 1.785 0.398 -8.545 1.00 0.00 6 GLY A O 18
ATOM 8797 N N . TRP A 1 7 ? 0.675 -0.745 -6.966 1.00 0.00 7 TRP A N 18
ATOM 8798 C CA . TRP A 1 7 ? -0.393 0.238 -6.912 1.00 0.00 7 TRP A CA 18
ATOM 8799 C C . TRP A 1 7 ? 0.025 1.377 -6.027 1.00 0.00 7 TRP A C 18
ATOM 8800 O O . TRP A 1 7 ? 0.641 1.148 -4.989 1.00 0.00 7 TRP A O 18
ATOM 8821 N N . LYS A 1 8 ? -0.286 2.587 -6.436 1.00 0.00 8 LYS A N 18
ATOM 8822 C CA . LYS A 1 8 ? 0.086 3.768 -5.678 1.00 0.00 8 LYS A CA 18
ATOM 8823 C C . LYS A 1 8 ? -0.699 3.774 -4.387 1.00 0.00 8 LYS A C 18
ATOM 8824 O O . LYS A 1 8 ? -1.919 3.644 -4.395 1.00 0.00 8 LYS A O 18
ATOM 8843 N N . CYS A 1 9 ? -0.014 3.925 -3.312 1.00 0.00 9 CYS A N 18
ATOM 8844 C CA . CYS A 1 9 ? -0.620 3.876 -2.013 1.00 0.00 9 CYS A CA 18
ATOM 8845 C C . CYS A 1 9 ? -0.622 5.245 -1.388 1.00 0.00 9 CYS A C 18
ATOM 8846 O O . CYS A 1 9 ? 0.188 6.101 -1.737 1.00 0.00 9 CYS A O 18
ATOM 8853 N N . ASN A 1 10 ? -1.543 5.462 -0.505 1.00 0.00 10 ASN A N 18
ATOM 8854 C CA . ASN A 1 10 ? -1.616 6.696 0.224 1.00 0.00 10 ASN A CA 18
ATOM 8855 C C . ASN A 1 10 ? -0.735 6.557 1.434 1.00 0.00 10 ASN A C 18
ATOM 8856 O O . ASN A 1 10 ? -0.920 5.632 2.211 1.00 0.00 10 ASN A O 18
ATOM 8867 N N . PRO A 1 11 ? 0.245 7.446 1.623 1.00 0.00 11 PRO A N 18
ATOM 8868 C CA . PRO A 1 11 ? 1.157 7.378 2.775 1.00 0.00 11 PRO A CA 18
ATOM 8869 C C . PRO A 1 11 ? 0.411 7.487 4.120 1.00 0.00 11 PRO A C 18
ATOM 8870 O O . PRO A 1 11 ? 0.889 7.013 5.161 1.00 0.00 11 PRO A O 18
ATOM 8881 N N . ARG A 1 12 ? -0.766 8.092 4.089 1.00 0.00 12 ARG A N 18
ATOM 8882 C CA . ARG A 1 12 ? -1.582 8.239 5.277 1.00 0.00 12 ARG A CA 18
ATOM 8883 C C . ARG A 1 12 ? -2.353 6.975 5.586 1.00 0.00 12 ARG A C 18
ATOM 8884 O O . ARG A 1 12 ? -2.583 6.645 6.753 1.00 0.00 12 ARG A O 18
ATOM 8905 N N . ASN A 1 13 ? -2.737 6.262 4.568 1.00 0.00 13 ASN A N 18
ATOM 8906 C CA . ASN A 1 13 ? -3.509 5.054 4.733 1.00 0.00 13 ASN A CA 18
ATOM 8907 C C . ASN A 1 13 ? -2.970 3.931 3.880 1.00 0.00 13 ASN A C 18
ATOM 8908 O O . ASN A 1 13 ? -3.193 3.881 2.667 1.00 0.00 13 ASN A O 18
ATOM 8919 N N . ASP A 1 14 ? -2.202 3.058 4.508 1.00 0.00 14 ASP A N 18
ATOM 8920 C CA . ASP A 1 14 ? -1.649 1.909 3.815 1.00 0.00 14 ASP A CA 18
ATOM 8921 C C . ASP A 1 14 ? -2.777 0.964 3.529 1.00 0.00 14 ASP A C 18
ATOM 8922 O O . ASP A 1 14 ? -3.383 0.401 4.446 1.00 0.00 14 ASP A O 18
ATOM 8931 N N . LYS A 1 15 ? -3.086 0.821 2.295 1.00 0.00 15 LYS A N 18
ATOM 8932 C CA . LYS A 1 15 ? -4.171 -0.012 1.889 1.00 0.00 15 LYS A CA 18
ATOM 8933 C C . LYS A 1 15 ? -3.678 -1.195 1.116 1.00 0.00 15 LYS A C 18
ATOM 8934 O O . LYS A 1 15 ? -4.449 -1.839 0.435 1.00 0.00 15 LYS A O 18
ATOM 8953 N N . CYS A 1 16 ? -2.422 -1.517 1.256 1.00 0.00 16 CYS A N 18
ATOM 8954 C CA . CYS A 1 16 ? -1.848 -2.600 0.489 1.00 0.00 16 CYS A CA 18
ATOM 8955 C C . CYS A 1 16 ? -2.282 -3.958 1.066 1.00 0.00 16 CYS A C 18
ATOM 8956 O O . CYS A 1 16 ? -2.676 -4.056 2.239 1.00 0.00 16 CYS A O 18
ATOM 8963 N N . CYS A 1 17 ? -2.249 -4.977 0.234 1.00 0.00 17 CYS A N 18
ATOM 8964 C CA . CYS A 1 17 ? -2.647 -6.336 0.617 1.00 0.00 17 CYS A CA 18
ATOM 8965 C C . CYS A 1 17 ? -1.673 -6.973 1.622 1.00 0.00 17 CYS A C 18
ATOM 8966 O O . CYS A 1 17 ? -0.655 -6.376 1.990 1.00 0.00 17 CYS A O 18
ATOM 8973 N N . SER A 1 18 ? -1.999 -8.165 2.076 1.00 0.00 18 SER A N 18
ATOM 8974 C CA . SER A 1 18 ? -1.170 -8.912 2.985 1.00 0.00 18 SER A CA 18
ATOM 8975 C C . SER A 1 18 ? 0.195 -9.235 2.355 1.00 0.00 18 SER A C 18
ATOM 8976 O O . SER A 1 18 ? 0.274 -9.660 1.191 1.00 0.00 18 SER A O 18
ATOM 8984 N N . GLY A 1 19 ? 1.263 -8.968 3.093 1.00 0.00 19 GLY A N 18
ATOM 8985 C CA . GLY A 1 19 ? 2.600 -9.221 2.589 1.00 0.00 19 GLY A CA 18
ATOM 8986 C C . GLY A 1 19 ? 3.037 -8.147 1.623 1.00 0.00 19 GLY A C 18
ATOM 8987 O O . GLY A 1 19 ? 4.003 -8.316 0.862 1.00 0.00 19 GLY A O 18
ATOM 8991 N N . LEU A 1 20 ? 2.336 -7.049 1.657 1.00 0.00 20 LEU A N 18
ATOM 8992 C CA . LEU A 1 20 ? 2.573 -5.949 0.803 1.00 0.00 20 LEU A CA 18
ATOM 8993 C C . LEU A 1 20 ? 2.484 -4.701 1.667 1.00 0.00 20 LEU A C 18
ATOM 8994 O O . LEU A 1 20 ? 1.667 -4.653 2.590 1.00 0.00 20 LEU A O 18
ATOM 9010 N N . LYS A 1 21 ? 3.291 -3.717 1.402 1.00 0.00 21 LYS A N 18
ATOM 9011 C CA . LYS A 1 21 ? 3.284 -2.522 2.215 1.00 0.00 21 LYS A CA 18
ATOM 9012 C C . LYS A 1 21 ? 3.553 -1.299 1.374 1.00 0.00 21 LYS A C 18
ATOM 9013 O O . LYS A 1 21 ? 4.258 -1.374 0.363 1.00 0.00 21 LYS A O 18
ATOM 9032 N N . CYS A 1 22 ? 2.973 -0.199 1.781 1.00 0.00 22 CYS A N 18
ATOM 9033 C CA . CYS A 1 22 ? 3.149 1.073 1.129 1.00 0.00 22 CYS A CA 18
ATOM 9034 C C . CYS A 1 22 ? 4.601 1.500 1.288 1.00 0.00 22 CYS A C 18
ATOM 9035 O O . CYS A 1 2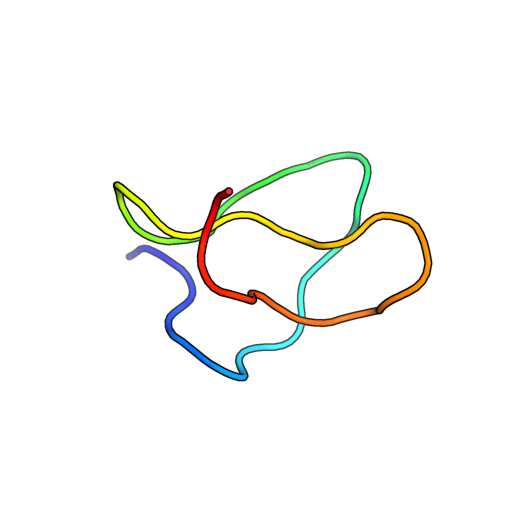2 ? 5.173 1.395 2.391 1.00 0.00 22 CYS A O 18
ATOM 9042 N N . GLY A 1 23 ? 5.213 1.911 0.210 1.00 0.00 23 GLY A N 18
ATOM 9043 C CA . GLY A 1 23 ? 6.583 2.316 0.257 1.00 0.00 23 GLY A CA 18
ATOM 9044 C C . GLY A 1 23 ? 6.749 3.742 0.698 1.00 0.00 23 GLY A C 18
ATOM 9045 O O . GLY A 1 23 ? 5.864 4.583 0.479 1.00 0.00 23 GLY A O 18
ATOM 9049 N N . SER A 1 24 ? 7.857 4.012 1.334 1.00 0.00 24 SER A N 18
ATOM 9050 C CA . SER A 1 24 ? 8.187 5.337 1.783 1.00 0.00 24 SER A CA 18
ATOM 9051 C C . SER A 1 24 ? 8.958 6.092 0.702 1.00 0.00 24 SER A C 18
ATOM 9052 O O . SER A 1 24 ? 8.750 7.295 0.500 1.00 0.00 24 SER A O 18
ATOM 9060 N N . ASN A 1 25 ? 9.820 5.365 -0.006 1.00 0.00 25 ASN A N 18
ATOM 9061 C CA . ASN A 1 25 ? 10.623 5.930 -1.105 1.00 0.00 25 ASN A CA 18
ATOM 9062 C C . ASN A 1 25 ? 9.708 6.322 -2.235 1.00 0.00 25 ASN A C 18
ATOM 9063 O O . ASN A 1 25 ? 9.743 7.436 -2.743 1.00 0.00 25 ASN A O 18
ATOM 9074 N N . HIS A 1 26 ? 8.896 5.387 -2.617 1.00 0.00 26 HIS A N 18
ATOM 9075 C CA . HIS A 1 26 ? 7.905 5.562 -3.631 1.00 0.00 26 HIS A CA 18
ATOM 9076 C C . HIS A 1 26 ? 6.624 5.133 -3.031 1.00 0.00 26 HIS A C 18
ATOM 9077 O O . HIS A 1 26 ? 6.556 4.031 -2.474 1.00 0.00 26 HIS A O 18
ATOM 9091 N N . ASN A 1 27 ? 5.626 5.969 -3.100 1.00 0.00 27 ASN A N 18
ATOM 9092 C CA . ASN A 1 27 ? 4.354 5.657 -2.500 1.00 0.00 27 ASN A CA 18
ATOM 9093 C C . ASN A 1 27 ? 3.553 4.713 -3.355 1.00 0.00 27 ASN A C 18
ATOM 9094 O O . ASN A 1 27 ? 2.594 5.090 -4.020 1.00 0.00 27 ASN A O 18
ATOM 9105 N N . TRP A 1 28 ? 4.005 3.506 -3.388 1.00 0.00 28 TRP A N 18
ATOM 9106 C CA . TRP A 1 28 ? 3.327 2.437 -4.019 1.00 0.00 28 TRP A CA 18
ATOM 9107 C C . TRP A 1 28 ? 3.496 1.193 -3.190 1.00 0.00 28 TRP A C 18
ATOM 9108 O O . TRP A 1 28 ? 4.397 1.119 -2.340 1.00 0.00 28 TRP A O 18
ATOM 9129 N N . CYS A 1 29 ? 2.638 0.273 -3.397 1.00 0.00 29 CYS A N 18
ATOM 9130 C CA . CYS A 1 29 ? 2.653 -0.974 -2.696 1.00 0.00 29 CYS A CA 18
ATOM 9131 C C . CYS A 1 29 ? 3.801 -1.854 -3.163 1.00 0.00 29 CYS A C 18
ATOM 9132 O O . CYS A 1 29 ? 3.807 -2.328 -4.310 1.00 0.00 29 CYS A O 18
ATOM 9139 N N . LYS A 1 30 ? 4.772 -2.040 -2.293 1.00 0.00 30 LYS A N 18
ATOM 9140 C CA . LYS A 1 30 ? 5.913 -2.887 -2.564 1.00 0.00 30 LYS A CA 18
ATOM 9141 C C . LYS A 1 30 ? 5.766 -4.144 -1.730 1.00 0.00 30 LYS A C 18
ATOM 9142 O O . LYS A 1 30 ? 4.928 -4.183 -0.818 1.00 0.00 30 LYS A O 18
ATOM 9161 N N . LEU A 1 31 ? 6.565 -5.151 -2.013 1.00 0.00 31 LEU A N 18
ATOM 9162 C CA . LEU A 1 31 ? 6.507 -6.393 -1.268 1.00 0.00 31 LEU A CA 18
ATOM 9163 C C . LEU A 1 31 ? 7.035 -6.167 0.132 1.00 0.00 31 LEU A C 18
ATOM 9164 O O . LEU A 1 31 ? 7.969 -5.373 0.335 1.00 0.00 31 LEU A O 18
ATOM 9180 N N . HIS A 1 32 ? 6.452 -6.828 1.100 1.00 0.00 32 HIS A N 18
ATOM 9181 C CA . HIS A 1 32 ? 6.897 -6.698 2.475 1.00 0.00 32 HIS A CA 18
ATOM 9182 C C . HIS A 1 32 ? 8.083 -7.641 2.693 1.00 0.00 32 HIS A C 18
ATOM 9183 O O . HIS A 1 32 ? 8.005 -8.645 3.418 1.00 0.00 32 HIS A O 18
ATOM 9197 N N . LEU A 1 33 ? 9.131 -7.350 1.980 1.00 0.00 33 LEU A N 18
ATOM 9198 C CA . LEU A 1 33 ? 10.360 -8.085 2.005 1.00 0.00 33 LEU A CA 18
ATOM 9199 C C . LEU A 1 33 ? 11.487 -7.080 2.071 1.00 0.00 33 LEU A C 18
ATOM 9200 O O . LEU A 1 33 ? 11.994 -6.652 1.014 1.00 0.00 33 LEU A O 18
ATOM 9217 N N . ASP A 1 1 ? -11.420 -5.331 -2.207 1.00 0.00 1 ASP A N 19
ATOM 9218 C CA . ASP A 1 1 ? -10.124 -5.985 -2.268 1.00 0.00 1 ASP A CA 19
ATOM 9219 C C . ASP A 1 1 ? -9.053 -4.953 -2.025 1.00 0.00 1 ASP A C 19
ATOM 9220 O O . ASP A 1 1 ? -9.269 -3.756 -2.242 1.00 0.00 1 ASP A O 19
ATOM 9231 N N . CYS A 1 2 ? -7.924 -5.392 -1.553 1.00 0.00 2 CYS A N 19
ATOM 9232 C CA . CYS A 1 2 ? -6.839 -4.503 -1.200 1.00 0.00 2 CYS A CA 19
ATOM 9233 C C . CYS A 1 2 ? -6.006 -4.118 -2.426 1.00 0.00 2 CYS A C 19
ATOM 9234 O O . CYS A 1 2 ? -6.116 -4.759 -3.488 1.00 0.00 2 CYS A O 19
ATOM 9241 N N . LEU A 1 3 ? -5.199 -3.072 -2.294 1.00 0.00 3 LEU A N 19
ATOM 9242 C CA . LEU A 1 3 ? -4.366 -2.586 -3.386 1.00 0.00 3 LEU A CA 19
ATOM 9243 C C . LEU A 1 3 ? -3.301 -3.622 -3.671 1.00 0.00 3 LEU A C 19
ATOM 9244 O O . LEU A 1 3 ? -2.765 -4.250 -2.740 1.00 0.00 3 LEU A O 19
ATOM 9260 N N . LYS A 1 4 ? -3.004 -3.800 -4.922 1.00 0.00 4 LYS A N 19
ATOM 9261 C CA . LYS A 1 4 ? -2.149 -4.874 -5.364 1.00 0.00 4 LYS A CA 19
ATOM 9262 C C . LYS A 1 4 ? -0.698 -4.412 -5.502 1.00 0.00 4 LYS A C 19
ATOM 9263 O O . LYS A 1 4 ? -0.368 -3.246 -5.221 1.00 0.00 4 LYS A O 19
ATOM 9282 N N . PHE A 1 5 ? 0.160 -5.326 -5.900 1.00 0.00 5 PHE A N 19
ATOM 9283 C CA . PHE A 1 5 ? 1.578 -5.078 -6.015 1.00 0.00 5 PHE A CA 19
ATOM 9284 C C . PHE A 1 5 ? 1.876 -4.008 -7.053 1.00 0.00 5 PHE A C 19
ATOM 9285 O O . PHE A 1 5 ? 1.519 -4.142 -8.222 1.00 0.00 5 PHE A O 19
ATOM 9302 N N . GLY A 1 6 ? 2.494 -2.933 -6.609 1.00 0.00 6 GLY A N 19
ATOM 9303 C CA . GLY A 1 6 ? 2.865 -1.876 -7.504 1.00 0.00 6 GLY A CA 19
ATOM 9304 C C . GLY A 1 6 ? 1.758 -0.881 -7.686 1.00 0.00 6 GLY A C 19
ATOM 9305 O O . GLY A 1 6 ? 1.713 -0.166 -8.689 1.00 0.00 6 GLY A O 19
ATOM 9309 N N . TRP A 1 7 ? 0.844 -0.844 -6.750 1.00 0.00 7 TRP A N 19
ATOM 9310 C CA . TRP A 1 7 ? -0.246 0.098 -6.817 1.00 0.00 7 TRP A CA 19
ATOM 9311 C C . TRP A 1 7 ? 0.061 1.358 -6.038 1.00 0.00 7 TRP A C 19
ATOM 9312 O O . TRP A 1 7 ? 0.927 1.357 -5.156 1.00 0.00 7 TRP A O 19
ATOM 9333 N N . LYS A 1 8 ? -0.626 2.422 -6.397 1.00 0.00 8 LYS A N 19
ATOM 9334 C CA . LYS A 1 8 ? -0.469 3.726 -5.781 1.00 0.00 8 LYS A CA 19
ATOM 9335 C C . LYS A 1 8 ? -1.028 3.677 -4.375 1.00 0.00 8 LYS A C 19
ATOM 9336 O O . LYS A 1 8 ? -2.148 3.187 -4.162 1.00 0.00 8 LYS A O 19
ATOM 9355 N N . CYS A 1 9 ? -0.275 4.179 -3.443 1.00 0.00 9 CYS A N 19
ATOM 9356 C CA . CYS A 1 9 ? -0.643 4.095 -2.054 1.00 0.00 9 CYS A CA 19
ATOM 9357 C C . CYS A 1 9 ? -0.640 5.460 -1.380 1.00 0.00 9 CYS A C 19
ATOM 9358 O O . CYS A 1 9 ? -0.316 6.491 -2.000 1.00 0.00 9 CYS A O 19
ATOM 9365 N N . ASN A 1 10 ? -1.027 5.461 -0.122 1.00 0.00 10 ASN A N 19
ATOM 9366 C CA . ASN A 1 10 ? -1.017 6.628 0.723 1.00 0.00 10 ASN A CA 19
ATOM 9367 C C . ASN A 1 10 ? -0.351 6.242 2.018 1.00 0.00 10 ASN A C 19
ATOM 9368 O O . ASN A 1 10 ? -0.824 5.349 2.698 1.00 0.00 10 ASN A O 19
ATOM 9379 N N . PRO A 1 11 ? 0.755 6.891 2.393 1.00 0.00 11 PRO A N 19
ATOM 9380 C CA . PRO A 1 11 ? 1.463 6.565 3.636 1.00 0.00 11 PRO A CA 19
ATOM 9381 C C . PRO A 1 11 ? 0.631 6.895 4.884 1.00 0.00 11 PRO A C 19
ATOM 9382 O O . PRO A 1 11 ? 0.888 6.384 5.968 1.00 0.00 11 PRO A O 19
ATOM 9393 N N . ARG A 1 12 ? -0.374 7.748 4.711 1.00 0.00 12 ARG A N 19
ATOM 9394 C CA . ARG A 1 12 ? -1.258 8.119 5.796 1.00 0.00 12 ARG A CA 19
ATOM 9395 C C . ARG A 1 12 ? -2.253 7.017 6.089 1.00 0.00 12 ARG A C 19
ATOM 9396 O O . ARG A 1 12 ? -2.696 6.857 7.226 1.00 0.00 12 ARG A O 19
ATOM 9417 N N . ASN A 1 13 ? -2.606 6.269 5.076 1.00 0.00 13 ASN A N 19
ATOM 9418 C CA . ASN A 1 13 ? -3.550 5.179 5.227 1.00 0.00 13 ASN A CA 19
ATOM 9419 C C . ASN A 1 13 ? -3.301 4.148 4.151 1.00 0.00 13 ASN A C 19
ATOM 9420 O O . ASN A 1 13 ? -3.652 4.353 2.979 1.00 0.00 13 ASN A O 19
ATOM 9431 N N . ASP A 1 14 ? -2.671 3.076 4.539 1.00 0.00 14 ASP A N 19
ATOM 9432 C CA . ASP A 1 14 ? -2.278 2.015 3.629 1.00 0.00 14 ASP A CA 19
ATOM 9433 C C . ASP A 1 14 ? -3.474 1.122 3.347 1.00 0.00 14 ASP A C 19
ATOM 9434 O O . ASP A 1 14 ? -4.230 0.796 4.264 1.00 0.00 14 ASP A O 19
ATOM 9443 N N . LYS A 1 15 ? -3.674 0.759 2.097 1.00 0.00 15 LYS A N 19
ATOM 9444 C CA . LYS A 1 15 ? -4.790 -0.106 1.719 1.00 0.00 15 LYS A CA 19
ATOM 9445 C C . LYS A 1 15 ? -4.301 -1.303 0.927 1.00 0.00 15 LYS A C 19
ATOM 9446 O O . LYS A 1 15 ? -5.082 -1.982 0.247 1.00 0.00 15 LYS A O 19
ATOM 9465 N N . CYS A 1 16 ? -3.038 -1.592 1.034 1.00 0.00 16 CYS A N 19
ATOM 9466 C CA . CYS A 1 16 ? -2.463 -2.677 0.294 1.00 0.00 16 CYS A CA 19
ATOM 9467 C C . CYS A 1 16 ? -2.610 -4.003 1.015 1.00 0.00 16 CYS A C 19
ATOM 9468 O O . CYS A 1 16 ? -2.884 -4.048 2.218 1.00 0.00 16 CYS A O 19
ATOM 9475 N N . CYS A 1 17 ? -2.502 -5.060 0.260 1.00 0.00 17 CYS A N 19
ATOM 9476 C CA . CYS A 1 17 ? -2.689 -6.435 0.737 1.00 0.00 17 CYS A CA 19
ATOM 9477 C C . CYS A 1 17 ? -1.643 -6.894 1.762 1.00 0.00 17 CYS A C 19
ATOM 9478 O O . CYS A 1 17 ? -0.641 -6.231 1.980 1.00 0.00 17 CYS A O 19
ATOM 9485 N N . SER A 1 18 ? -1.897 -8.033 2.387 1.00 0.00 18 SER A N 19
ATOM 9486 C CA . SER A 1 18 ? -1.019 -8.590 3.394 1.00 0.00 18 SER A CA 19
ATOM 9487 C C . SER A 1 18 ? 0.318 -9.011 2.770 1.00 0.00 18 SER A C 19
ATOM 9488 O O . SER A 1 18 ? 0.354 -9.774 1.792 1.00 0.00 18 SER A O 19
ATOM 9496 N N . GLY A 1 19 ? 1.396 -8.491 3.316 1.00 0.00 19 GLY A N 19
ATOM 9497 C CA . GLY A 1 19 ? 2.720 -8.753 2.791 1.00 0.00 19 GLY A CA 19
ATOM 9498 C C . GLY A 1 19 ? 3.150 -7.644 1.858 1.00 0.00 19 GLY A C 19
ATOM 9499 O O . GLY A 1 19 ? 4.274 -7.619 1.352 1.00 0.00 19 GLY A O 19
ATOM 9503 N N . LEU A 1 20 ? 2.247 -6.730 1.632 1.00 0.00 20 LEU A N 19
ATOM 9504 C CA . LEU A 1 20 ? 2.453 -5.630 0.777 1.00 0.00 20 LEU A CA 19
ATOM 9505 C C . LEU A 1 20 ? 2.253 -4.362 1.586 1.00 0.00 20 LEU A C 19
ATOM 9506 O O . LEU A 1 20 ? 1.399 -4.319 2.479 1.00 0.00 20 LEU A O 19
ATOM 9522 N N . LYS A 1 21 ? 3.043 -3.368 1.337 1.00 0.00 21 LYS A N 19
ATOM 9523 C CA . LYS A 1 21 ? 2.908 -2.130 2.055 1.00 0.00 21 LYS A CA 19
ATOM 9524 C C . LYS A 1 21 ? 3.377 -0.994 1.173 1.00 0.00 21 LYS A C 19
ATOM 9525 O O . LYS A 1 21 ? 4.154 -1.217 0.235 1.00 0.00 21 LYS A O 19
ATOM 9544 N N . CYS A 1 22 ? 2.864 0.176 1.415 1.00 0.00 22 CYS A N 19
ATOM 9545 C CA . CYS A 1 22 ? 3.282 1.375 0.720 1.00 0.00 22 CYS A CA 19
ATOM 9546 C C . CYS A 1 22 ? 4.765 1.604 1.008 1.00 0.00 22 CYS A C 19
ATOM 9547 O O . CYS A 1 22 ? 5.161 1.748 2.171 1.00 0.00 22 CYS A O 19
ATOM 9554 N N . GLY A 1 23 ? 5.577 1.600 -0.029 1.00 0.00 23 GLY A N 19
ATOM 9555 C CA . GLY A 1 23 ? 7.009 1.696 0.134 1.00 0.00 23 GLY A CA 19
ATOM 9556 C C . GLY A 1 23 ? 7.458 3.052 0.595 1.00 0.00 23 GLY A C 19
ATOM 9557 O O . GLY A 1 23 ? 6.890 4.075 0.207 1.00 0.00 23 GLY A O 19
ATOM 9561 N N . SER A 1 24 ? 8.459 3.057 1.418 1.00 0.00 24 SER A N 19
ATOM 9562 C CA . SER A 1 24 ? 9.022 4.262 1.951 1.00 0.00 24 SER A CA 19
ATOM 9563 C C . SER A 1 24 ? 9.954 4.897 0.924 1.00 0.00 24 SER A C 19
ATOM 9564 O O . SER A 1 24 ? 10.716 4.181 0.239 1.00 0.00 24 SER A O 19
ATOM 9572 N N . ASN A 1 25 ? 9.861 6.230 0.789 1.00 0.00 25 ASN A N 19
ATOM 9573 C CA . ASN A 1 25 ? 10.632 7.025 -0.201 1.00 0.00 25 ASN A CA 19
ATOM 9574 C C . ASN A 1 25 ? 10.132 6.733 -1.595 1.00 0.00 25 ASN A C 19
ATOM 9575 O O . ASN A 1 25 ? 10.798 7.014 -2.596 1.00 0.00 25 ASN A O 19
ATOM 9586 N N . HIS A 1 26 ? 8.938 6.205 -1.646 1.00 0.00 26 HIS A N 19
ATOM 9587 C CA . HIS A 1 26 ? 8.267 5.823 -2.859 1.00 0.00 26 HIS A CA 19
ATOM 9588 C C . HIS A 1 26 ? 6.806 6.104 -2.648 1.00 0.00 26 HIS A C 19
ATOM 9589 O O . HIS A 1 26 ? 6.406 6.436 -1.533 1.00 0.00 26 HIS A O 19
ATOM 9603 N N . ASN A 1 27 ? 6.015 5.984 -3.667 1.00 0.00 27 ASN A N 19
ATOM 9604 C CA . ASN A 1 27 ? 4.599 6.278 -3.539 1.00 0.00 27 ASN A CA 19
ATOM 9605 C C . ASN A 1 27 ? 3.784 5.118 -4.109 1.00 0.00 27 ASN A C 19
ATOM 9606 O O . ASN A 1 27 ? 2.630 5.267 -4.539 1.00 0.00 27 ASN A O 19
ATOM 9617 N N . TRP A 1 28 ? 4.375 3.955 -4.057 1.00 0.00 28 TRP A N 19
ATOM 9618 C CA . TRP A 1 28 ? 3.746 2.749 -4.529 1.00 0.00 28 TRP A CA 19
ATOM 9619 C C . TRP A 1 28 ? 3.930 1.627 -3.525 1.00 0.00 28 TRP A C 19
ATOM 9620 O O . TRP A 1 28 ? 4.814 1.686 -2.660 1.00 0.00 28 TRP A O 19
ATOM 9641 N N . CYS A 1 29 ? 3.118 0.639 -3.633 1.00 0.00 29 CYS A N 19
ATOM 9642 C CA . CYS A 1 29 ? 3.198 -0.511 -2.767 1.00 0.00 29 CYS A CA 19
ATOM 9643 C C . CYS A 1 29 ? 4.161 -1.557 -3.258 1.00 0.00 29 CYS A C 19
ATOM 9644 O O . CYS A 1 29 ? 3.995 -2.122 -4.345 1.00 0.00 29 CYS A O 19
ATOM 9651 N N . LYS A 1 30 ? 5.162 -1.808 -2.458 1.00 0.00 30 LYS A N 19
ATOM 9652 C CA . LYS A 1 30 ? 6.124 -2.849 -2.728 1.00 0.00 30 LYS A CA 19
ATOM 9653 C C . LYS A 1 30 ? 6.034 -3.891 -1.639 1.00 0.00 30 LYS A C 19
ATOM 9654 O O . LYS A 1 30 ? 5.399 -3.647 -0.597 1.00 0.00 30 LYS A O 19
ATOM 9673 N N . LEU A 1 31 ? 6.634 -5.037 -1.867 1.00 0.00 31 LEU A N 19
ATOM 9674 C CA . LEU A 1 31 ? 6.568 -6.143 -0.922 1.00 0.00 31 LEU A CA 19
ATOM 9675 C C . LEU A 1 31 ? 7.245 -5.758 0.379 1.00 0.00 31 LEU A C 19
ATOM 9676 O O . LEU A 1 31 ? 8.337 -5.176 0.366 1.00 0.00 31 LEU A O 19
ATOM 9692 N N . HIS A 1 32 ? 6.607 -6.046 1.475 1.00 0.00 32 HIS A N 19
ATOM 9693 C CA . HIS A 1 32 ? 7.164 -5.725 2.762 1.00 0.00 32 HIS A CA 19
ATOM 9694 C C . HIS A 1 32 ? 7.752 -6.999 3.331 1.00 0.00 32 HIS A C 19
ATOM 9695 O O . HIS A 1 32 ? 7.228 -8.096 3.074 1.00 0.00 32 HIS A O 19
ATOM 9709 N N . LEU A 1 33 ? 8.833 -6.881 4.038 1.00 0.00 33 LEU A N 19
ATOM 9710 C CA . LEU A 1 33 ? 9.478 -8.025 4.606 1.00 0.00 33 LEU A CA 19
ATOM 9711 C C . LEU A 1 33 ? 9.312 -8.001 6.115 1.00 0.00 33 LEU A C 19
ATOM 9712 O O . LEU A 1 33 ? 8.352 -8.610 6.609 1.00 0.00 33 LEU A O 19
ATOM 9729 N N . ASP A 1 1 ? -11.290 -3.789 -0.928 1.00 0.00 1 ASP A N 20
ATOM 9730 C CA . ASP A 1 1 ? -10.252 -4.603 -1.544 1.00 0.00 1 ASP A CA 20
ATOM 9731 C C . ASP A 1 1 ? -8.933 -3.909 -1.404 1.00 0.00 1 ASP A C 20
ATOM 9732 O O . ASP A 1 1 ? -8.852 -2.678 -1.485 1.00 0.00 1 ASP A O 20
ATOM 9743 N N . CYS A 1 2 ? -7.917 -4.681 -1.156 1.00 0.00 2 CYS A N 20
ATOM 9744 C CA . CYS A 1 2 ? -6.593 -4.173 -0.920 1.00 0.00 2 CYS A CA 20
ATOM 9745 C C . CYS A 1 2 ? -5.922 -3.708 -2.206 1.00 0.00 2 CYS A C 20
ATOM 9746 O O . CYS A 1 2 ? -6.256 -4.172 -3.309 1.00 0.00 2 CYS A O 20
ATOM 9753 N N . LEU A 1 3 ? -5.010 -2.774 -2.066 1.00 0.00 3 LEU A N 20
ATOM 9754 C CA . LEU A 1 3 ? -4.251 -2.272 -3.179 1.00 0.00 3 LEU A CA 20
ATOM 9755 C C . LEU A 1 3 ? -3.183 -3.293 -3.526 1.00 0.00 3 LEU A C 20
ATOM 9756 O O . LEU A 1 3 ? -2.651 -3.984 -2.634 1.00 0.00 3 LEU A O 20
ATOM 9772 N N . LYS A 1 4 ? -2.869 -3.382 -4.782 1.00 0.00 4 LYS A N 20
ATOM 9773 C CA . LYS A 1 4 ? -1.997 -4.419 -5.291 1.00 0.00 4 LYS A CA 20
ATOM 9774 C C . LYS A 1 4 ? -0.556 -3.932 -5.469 1.00 0.00 4 LYS A C 20
ATOM 9775 O O . LYS A 1 4 ? -0.211 -2.808 -5.082 1.00 0.00 4 LYS A O 20
ATOM 9794 N N . PHE A 1 5 ? 0.283 -4.789 -6.032 1.00 0.00 5 PHE A N 20
ATOM 9795 C CA . PHE A 1 5 ? 1.685 -4.486 -6.237 1.00 0.00 5 PHE A CA 20
ATOM 9796 C C . PHE A 1 5 ? 1.836 -3.355 -7.227 1.00 0.00 5 PHE A C 20
ATOM 9797 O O . PHE A 1 5 ? 1.245 -3.374 -8.309 1.00 0.00 5 PHE A O 20
ATOM 9814 N N . GLY A 1 6 ? 2.595 -2.365 -6.840 1.00 0.00 6 GLY A N 20
ATOM 9815 C CA . GLY A 1 6 ? 2.838 -1.238 -7.689 1.00 0.00 6 GLY A CA 20
ATOM 9816 C C . GLY A 1 6 ? 1.763 -0.197 -7.567 1.00 0.00 6 GLY A C 20
ATOM 9817 O O . GLY A 1 6 ? 1.887 0.903 -8.133 1.00 0.00 6 GLY A O 20
ATOM 9821 N N . TRP A 1 7 ? 0.727 -0.496 -6.793 1.00 0.00 7 TRP A N 20
ATOM 9822 C CA . TRP A 1 7 ? -0.372 0.422 -6.675 1.00 0.00 7 TRP A CA 20
ATOM 9823 C C . TRP A 1 7 ? 0.008 1.565 -5.795 1.00 0.00 7 TRP A C 20
ATOM 9824 O O . TRP A 1 7 ? 0.783 1.400 -4.837 1.00 0.00 7 TRP A O 20
ATOM 9845 N N . LYS A 1 8 ? -0.472 2.720 -6.145 1.00 0.00 8 LYS A N 20
ATOM 9846 C CA . LYS A 1 8 ? -0.125 3.915 -5.443 1.00 0.00 8 LYS A CA 20
ATOM 9847 C C . LYS A 1 8 ? -0.915 3.985 -4.170 1.00 0.00 8 LYS A C 20
ATOM 9848 O O . LYS A 1 8 ? -2.142 4.026 -4.181 1.00 0.00 8 LYS A O 20
ATOM 9867 N N . CYS A 1 9 ? -0.215 3.964 -3.090 1.00 0.00 9 CYS A N 20
ATOM 9868 C CA . CYS A 1 9 ? -0.813 3.876 -1.793 1.00 0.00 9 CYS A CA 20
ATOM 9869 C C . CYS A 1 9 ? -1.293 5.236 -1.328 1.00 0.00 9 CYS A C 20
ATOM 9870 O O . CYS A 1 9 ? -0.998 6.277 -1.950 1.00 0.00 9 CYS A O 20
ATOM 9877 N N . ASN A 1 10 ? -2.022 5.233 -0.250 1.00 0.00 10 ASN A N 20
ATOM 9878 C CA . ASN A 1 10 ? -2.425 6.442 0.402 1.00 0.00 10 ASN A CA 20
ATOM 9879 C C . ASN A 1 10 ? -1.384 6.674 1.471 1.00 0.00 10 ASN A C 20
ATOM 9880 O O . ASN A 1 10 ? -1.248 5.846 2.375 1.00 0.00 10 ASN A O 20
ATOM 9891 N N . PRO A 1 11 ? -0.593 7.754 1.374 1.00 0.00 11 PRO A N 20
ATOM 9892 C CA . PRO A 1 11 ? 0.523 8.017 2.294 1.00 0.00 11 PRO A CA 20
ATOM 9893 C C . PRO A 1 11 ? 0.114 8.005 3.768 1.00 0.00 11 PRO A C 20
ATOM 9894 O O . PRO A 1 11 ? 0.884 7.588 4.626 1.00 0.00 11 PRO A O 20
ATOM 9905 N N . ARG A 1 12 ? -1.103 8.400 4.047 1.00 0.00 12 ARG A N 20
ATOM 9906 C CA . ARG A 1 12 ? -1.584 8.436 5.413 1.00 0.00 12 ARG A CA 20
ATOM 9907 C C . ARG A 1 12 ? -2.114 7.078 5.867 1.00 0.00 12 ARG A C 20
ATOM 9908 O O . ARG A 1 12 ? -1.954 6.697 7.018 1.00 0.00 12 ARG A O 20
ATOM 9929 N N . ASN A 1 13 ? -2.701 6.345 4.960 1.00 0.00 13 ASN A N 20
ATOM 9930 C CA . ASN A 1 13 ? -3.334 5.069 5.304 1.00 0.00 13 ASN A CA 20
ATOM 9931 C C . ASN A 1 13 ? -3.003 4.009 4.261 1.00 0.00 13 ASN A C 20
ATOM 9932 O O . ASN A 1 13 ? -3.497 4.062 3.135 1.00 0.00 13 ASN A O 20
ATOM 9943 N N . ASP A 1 14 ? -2.147 3.077 4.619 1.00 0.00 14 ASP A N 20
ATOM 9944 C CA . ASP A 1 14 ? -1.730 2.018 3.699 1.00 0.00 14 ASP A CA 20
ATOM 9945 C C . ASP A 1 14 ? -2.887 1.052 3.529 1.00 0.00 14 ASP A C 20
ATOM 9946 O O . ASP A 1 14 ? -3.482 0.615 4.515 1.00 0.00 14 ASP A O 20
ATOM 9955 N N . LYS A 1 15 ? -3.209 0.717 2.307 1.00 0.00 15 LYS A N 20
ATOM 9956 C CA . LYS A 1 15 ? -4.348 -0.139 2.033 1.00 0.00 15 LYS A CA 20
ATOM 9957 C C . LYS A 1 15 ? -3.949 -1.336 1.202 1.00 0.00 15 LYS A C 20
ATOM 9958 O O . LYS A 1 15 ? -4.795 -1.971 0.569 1.00 0.00 15 LYS A O 20
ATOM 9977 N N . CYS A 1 16 ? -2.692 -1.672 1.215 1.00 0.00 16 CYS A N 20
ATOM 9978 C CA . CYS A 1 16 ? -2.237 -2.775 0.410 1.00 0.00 16 CYS A CA 20
ATOM 9979 C C . CYS A 1 16 ? -2.436 -4.141 1.063 1.00 0.00 16 CYS A C 20
ATOM 9980 O O . CYS A 1 16 ? -2.637 -4.256 2.288 1.00 0.00 16 CYS A O 20
ATOM 9987 N N . CYS A 1 17 ? -2.433 -5.157 0.216 1.00 0.00 17 CYS A N 20
ATOM 9988 C CA . CYS A 1 17 ? -2.696 -6.552 0.582 1.00 0.00 17 CYS A CA 20
ATOM 9989 C C . CYS A 1 17 ? -1.702 -7.090 1.619 1.00 0.00 17 CYS A C 20
ATOM 9990 O O . CYS A 1 17 ? -0.630 -6.535 1.805 1.00 0.00 17 CYS A O 20
ATOM 9997 N N . SER A 1 18 ? -2.074 -8.165 2.284 1.00 0.00 18 SER A N 20
ATOM 9998 C CA . SER A 1 18 ? -1.261 -8.785 3.313 1.00 0.00 18 SER A CA 20
ATOM 9999 C C . SER A 1 18 ? 0.124 -9.186 2.778 1.00 0.00 18 SER A C 20
ATOM 10000 O O . SER A 1 18 ? 0.240 -9.895 1.772 1.00 0.00 18 SER A O 20
ATOM 10008 N N . GLY A 1 19 ? 1.154 -8.674 3.422 1.00 0.00 19 GLY A N 20
ATOM 10009 C CA . GLY A 1 19 ? 2.518 -8.952 3.022 1.00 0.00 19 GLY A CA 20
ATOM 10010 C C . GLY A 1 19 ? 3.053 -7.887 2.091 1.00 0.00 19 GLY A C 20
ATOM 10011 O O . GLY A 1 19 ? 4.251 -7.831 1.793 1.00 0.00 19 GLY A O 20
ATOM 10015 N N . LEU A 1 20 ? 2.166 -7.037 1.644 1.00 0.00 20 LEU A N 20
ATOM 10016 C CA . LEU A 1 20 ? 2.476 -5.992 0.734 1.00 0.00 20 LEU A CA 20
ATOM 10017 C C . LEU A 1 20 ? 2.269 -4.667 1.449 1.00 0.00 20 LEU A C 20
ATOM 10018 O O . LEU A 1 20 ? 1.314 -4.513 2.223 1.00 0.00 20 LEU A O 20
ATOM 10034 N N . LYS A 1 21 ? 3.134 -3.731 1.234 1.00 0.00 21 LYS A N 20
ATOM 10035 C CA . LYS A 1 21 ? 2.981 -2.449 1.858 1.00 0.00 21 LYS A CA 20
ATOM 10036 C C . LYS A 1 21 ? 3.579 -1.396 0.982 1.00 0.00 21 LYS A C 20
ATOM 10037 O O . LYS A 1 21 ? 4.428 -1.695 0.126 1.00 0.00 21 LYS A O 20
ATOM 10056 N N . CYS A 1 22 ? 3.162 -0.195 1.180 1.00 0.00 22 CYS A N 20
ATOM 10057 C CA . CYS A 1 22 ? 3.694 0.913 0.468 1.00 0.00 22 CYS A CA 20
ATOM 10058 C C . CYS A 1 22 ? 5.097 1.166 0.966 1.00 0.00 22 CYS A C 20
ATOM 10059 O O . CYS A 1 22 ? 5.329 1.218 2.184 1.00 0.00 22 CYS A O 20
ATOM 10066 N N . GLY A 1 23 ? 6.025 1.278 0.047 1.00 0.00 23 GLY A N 20
ATOM 10067 C CA . GLY A 1 23 ? 7.399 1.472 0.405 1.00 0.00 23 GLY A CA 20
ATOM 10068 C C . GLY A 1 23 ? 7.641 2.834 0.985 1.00 0.00 23 GLY A C 20
ATOM 10069 O O . GLY A 1 23 ? 6.983 3.815 0.601 1.00 0.00 23 GLY A O 20
ATOM 10073 N N . SER A 1 24 ? 8.553 2.902 1.907 1.00 0.00 24 SER A N 20
ATOM 10074 C CA . SER A 1 24 ? 8.902 4.140 2.535 1.00 0.00 24 SER A CA 20
ATOM 10075 C C . SER A 1 24 ? 9.710 4.991 1.563 1.00 0.00 24 SER A C 20
ATOM 10076 O O . SER A 1 24 ? 10.504 4.448 0.761 1.00 0.00 24 SER A O 20
ATOM 10084 N N . ASN A 1 25 ? 9.440 6.297 1.574 1.00 0.00 25 ASN A N 20
ATOM 10085 C CA . ASN A 1 25 ? 10.079 7.301 0.694 1.00 0.00 25 ASN A CA 20
ATOM 10086 C C . ASN A 1 25 ? 9.617 7.091 -0.764 1.00 0.00 25 ASN A C 20
ATOM 10087 O O . ASN A 1 25 ? 10.162 7.646 -1.720 1.00 0.00 25 ASN A O 20
ATOM 10098 N N . HIS A 1 26 ? 8.574 6.311 -0.900 1.00 0.00 26 HIS A N 20
ATOM 10099 C CA . HIS A 1 26 ? 7.969 5.987 -2.174 1.00 0.00 26 HIS A CA 20
ATOM 10100 C C . HIS A 1 26 ? 6.482 6.166 -2.035 1.00 0.00 26 HIS A C 20
ATOM 10101 O O . HIS A 1 26 ? 6.016 6.686 -1.003 1.00 0.00 26 HIS A O 20
ATOM 10115 N N . ASN A 1 27 ? 5.741 5.778 -3.040 1.00 0.00 27 ASN A N 20
ATOM 10116 C CA . ASN A 1 27 ? 4.297 5.872 -2.993 1.00 0.00 27 ASN A CA 20
ATOM 10117 C C . ASN A 1 27 ? 3.669 4.629 -3.632 1.00 0.00 27 ASN A C 20
ATOM 10118 O O . ASN A 1 27 ? 2.475 4.577 -3.915 1.00 0.00 27 ASN A O 20
ATOM 10129 N N . TRP A 1 28 ? 4.460 3.616 -3.799 1.00 0.00 28 TRP A N 20
ATOM 10130 C CA . TRP A 1 28 ? 3.969 2.389 -4.384 1.00 0.00 28 TRP A CA 20
ATOM 10131 C C . TRP A 1 28 ? 4.077 1.226 -3.428 1.00 0.00 28 TRP A C 20
ATOM 10132 O O . TRP A 1 28 ? 4.853 1.258 -2.464 1.00 0.00 28 TRP A O 20
ATOM 10153 N N . CYS A 1 29 ? 3.329 0.219 -3.705 1.00 0.00 29 CYS A N 20
ATOM 10154 C CA . CYS A 1 29 ? 3.309 -0.969 -2.904 1.00 0.00 29 CYS A CA 20
ATOM 10155 C C . CYS A 1 29 ? 4.211 -2.074 -3.410 1.00 0.00 29 CYS A C 20
ATOM 10156 O O . CYS A 1 29 ? 4.031 -2.595 -4.505 1.00 0.00 29 CYS A O 20
ATOM 10163 N N . LYS A 1 30 ? 5.191 -2.405 -2.594 1.00 0.00 30 LYS A N 20
ATOM 10164 C CA . LYS A 1 30 ? 6.142 -3.471 -2.853 1.00 0.00 30 LYS A CA 20
ATOM 10165 C C . LYS A 1 30 ? 6.107 -4.450 -1.689 1.00 0.00 30 LYS A C 20
ATOM 10166 O O . LYS A 1 30 ? 5.426 -4.186 -0.684 1.00 0.00 30 LYS A O 20
ATOM 10185 N N . LEU A 1 31 ? 6.818 -5.561 -1.806 1.00 0.00 31 LEU A N 20
ATOM 10186 C CA . LEU A 1 31 ? 6.829 -6.581 -0.752 1.00 0.00 31 LEU A CA 20
ATOM 10187 C C . LEU A 1 31 ? 7.374 -6.037 0.559 1.00 0.00 31 LEU A C 20
ATOM 10188 O O . LEU A 1 31 ? 8.334 -5.240 0.583 1.00 0.00 31 LEU A O 20
ATOM 10204 N N . HIS A 1 32 ? 6.745 -6.426 1.632 1.00 0.00 32 HIS A N 20
ATOM 10205 C CA . HIS A 1 32 ? 7.108 -5.965 2.939 1.00 0.00 32 HIS A CA 20
ATOM 10206 C C . HIS A 1 32 ? 7.646 -7.128 3.752 1.00 0.00 32 HIS A C 20
ATOM 10207 O O . HIS A 1 32 ? 7.179 -8.265 3.615 1.00 0.00 32 HIS A O 20
ATOM 10221 N N . LEU A 1 33 ? 8.635 -6.854 4.548 1.00 0.00 33 LEU A N 20
ATOM 10222 C CA .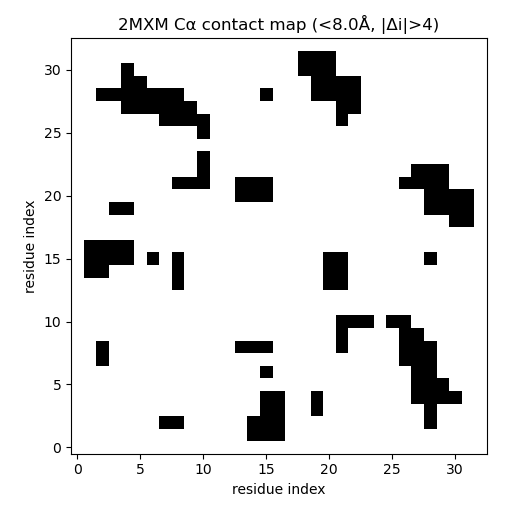 LEU A 1 33 ? 9.245 -7.834 5.400 1.00 0.00 33 LEU A CA 20
ATOM 10223 C C . LEU A 1 33 ? 9.237 -7.287 6.808 1.00 0.00 33 LEU A C 20
ATOM 10224 O O . LEU A 1 33 ? 8.343 -7.652 7.595 1.00 0.00 33 LEU A O 20
#

Foldseek 3Di:
DAAEFQGFADVVDWRHDVQWTQDPVGGGIDGDD

InterPro domains:
  IPR011696 Huwentoxin-1 family [PF07740] (1-29)

Sequence (33 aa):
DCLKFGWKCNPRNDKCCSGLKCGSNHNWCKLHLDCLKFGWKCNPRNDKCCSGLKCGSNHNWCKLHLDCLKFGWKCNPRNDKCCSGLKCGSNHNWCKLHLDCLKFGWKCNPRNDKCCSGLKCGSNHNWCKLHLDCLKFGWKCNPRNDKCCSGLKCGSNHNWCKLHLDCLKFGWKCNPRNDKCCSGLKCGSNHNWCKLHLDCLKFGWKCNPRNDKCCSGLKCGSNHNWCKLHLDCLKFGWKCNPRNDKCCSGLKCGSNHNWCKLHLDCLKFGWKCNPRNDKCCSGLKCGSNHNWCKLHLDCLKFGWKCNPRNDKCCSGLKCGSNHNWCKLHLDCLKFGWKCNPRNDKCCSGLKCGSNHNWCKLHLDCLKFGWKCNPRNDKCCSGLKCGSNHNWCKLHLDCLKFGWKCNPRNDKCCSGLKCGSNHNWCKLHLDCLKFGWKCNPRNDKCCSGLKCGSNHNWCKLHLDCLKFGWKCNPRNDKCCSGLKCGSNHNWCKLHLDCLKFGWKCNPRNDKCCSGLKCGSNHNWCKLHLDCLKFGWKCNPRNDKCCSGLKCGSNHNWCKLHLDCLKFGWKCNPRNDKCCSGLKCGSNHNWCKLHLDCLKFGWKCNPRNDKCCSGLKCGSNHNWCKLHLDCLKFGWKCNPRNDKCCSGLKCGSNHNWCKLHL

Nearest PDB structures (foldseek):
  2mxm-assembly1_A  TM=9.731E-01  e=3.961E-06  unclassified
  5epm-assembly2_D  TM=8.871E-01  e=9.124E-03  Ceratogyrus marshalli
  5i1x-assembly1_A  TM=7.967E-01  e=3.406E-03  Psalmopoeus
  6btv-assembly1_A  TM=8.336E-01  e=2.123E-02  Ceratogyrus marshalli
  5i2p-assembly1_A  TM=8.260E-01  e=2.278E-02  Psalmopoeus

GO terms:
  GO:0005576 extracellular region (C, EXP)